Protein AF-A0A7X7Q618-F1 (afdb_monomer)

Nearest PDB structures (foldseek):
  3wak-assembly1_A  TM=6.729E-01  e=9.504E-18  Archaeoglobus fulgidus DSM 4304
  7e9s-assembly1_A  TM=6.640E-01  e=2.113E-17  Archaeoglobus fulgidus DSM 4304
  3vu0-assembly1_A  TM=7.832E-01  e=3.951E-07  Archaeoglobus fulgidus DSM 4304
  3vu0-assembly3_C  TM=7.910E-01  e=7.897E-07  Archaeoglobus fulgidus DSM 4304
  3vu0-assembly2_B  TM=7.809E-01  e=7.897E-07  Archaeoglobus fulgidus DSM 4304

Structure (mmCIF, N/CA/C/O backbone):
data_AF-A0A7X7Q618-F1
#
_entry.id   AF-A0A7X7Q618-F1
#
loop_
_atom_site.group_PDB
_atom_site.id
_atom_site.type_symbol
_atom_site.label_atom_id
_atom_site.label_alt_id
_atom_site.label_comp_id
_atom_site.label_asym_id
_atom_site.label_entity_id
_atom_site.label_seq_id
_atom_site.pdbx_PDB_ins_code
_atom_site.Cartn_x
_atom_site.Cartn_y
_atom_site.Cartn_z
_atom_site.occ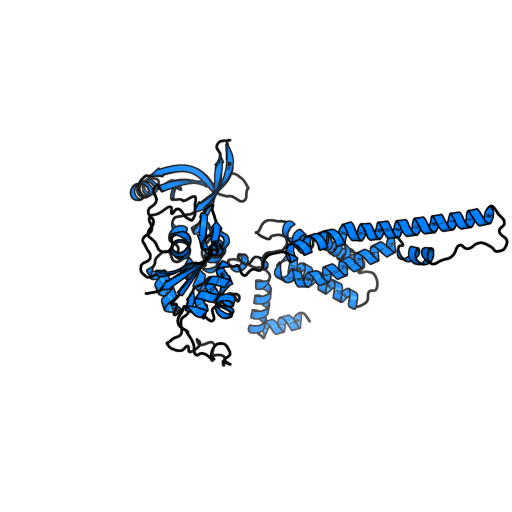upancy
_atom_site.B_iso_or_equiv
_atom_site.auth_seq_id
_atom_site.auth_comp_id
_atom_site.auth_asym_id
_atom_site.auth_atom_id
_atom_site.pdbx_PDB_model_num
ATOM 1 N N . MET A 1 1 ? -13.002 5.922 -40.544 1.00 65.19 1 MET A N 1
ATOM 2 C CA . MET A 1 1 ? -12.418 5.474 -39.259 1.00 65.19 1 MET A CA 1
ATOM 3 C C . MET A 1 1 ? -13.086 6.176 -38.079 1.00 65.19 1 MET A C 1
ATOM 5 O O . MET A 1 1 ? -13.918 5.538 -37.456 1.00 65.19 1 MET A O 1
ATOM 9 N N . ALA A 1 2 ? -12.849 7.472 -37.827 1.00 75.50 2 ALA A N 1
ATOM 10 C CA . ALA A 1 2 ? -13.451 8.182 -36.681 1.00 75.50 2 ALA A CA 1
ATOM 11 C C . ALA A 1 2 ? -14.993 8.156 -36.662 1.00 75.50 2 ALA A C 1
ATOM 13 O O . ALA A 1 2 ? -15.585 7.833 -35.640 1.00 75.50 2 ALA A O 1
ATOM 14 N N . LEU A 1 3 ? -15.639 8.408 -37.807 1.00 81.38 3 LEU A N 1
ATOM 15 C CA . LEU A 1 3 ? -17.101 8.371 -37.912 1.00 81.38 3 LEU A CA 1
ATOM 16 C C . LEU A 1 3 ? -17.669 6.977 -37.597 1.00 81.38 3 LEU A C 1
ATOM 18 O O . LEU A 1 3 ? -18.601 6.868 -36.820 1.00 81.38 3 LEU A O 1
ATOM 22 N N . ALA A 1 4 ? -17.050 5.913 -38.119 1.00 81.88 4 ALA A N 1
ATOM 23 C CA . ALA A 1 4 ? -17.465 4.533 -37.856 1.00 81.88 4 ALA A CA 1
ATOM 24 C C . ALA A 1 4 ? -17.305 4.142 -36.377 1.00 81.88 4 ALA A C 1
ATOM 26 O O . ALA A 1 4 ? -18.183 3.491 -35.821 1.00 81.88 4 ALA A O 1
ATOM 27 N N . PHE A 1 5 ? -16.224 4.584 -35.726 1.00 81.12 5 PHE A N 1
ATOM 28 C CA . PHE A 1 5 ? -16.019 4.365 -34.294 1.00 81.12 5 PHE A CA 1
ATOM 29 C C . PHE A 1 5 ? -17.083 5.087 -33.456 1.00 81.12 5 PHE A C 1
ATOM 31 O O . PHE A 1 5 ? -17.711 4.471 -32.602 1.00 81.12 5 PHE A O 1
ATOM 38 N N . ILE A 1 6 ? -17.363 6.359 -33.759 1.00 82.75 6 ILE A N 1
ATOM 39 C CA . ILE A 1 6 ? -18.423 7.131 -33.092 1.00 82.75 6 ILE A CA 1
ATOM 40 C C . ILE A 1 6 ? -19.790 6.466 -33.301 1.00 82.75 6 ILE A C 1
ATOM 42 O O . ILE A 1 6 ? -20.554 6.320 -32.351 1.00 82.75 6 ILE A O 1
ATOM 46 N N . THR A 1 7 ? -20.087 6.002 -34.517 1.00 84.69 7 THR A N 1
ATOM 47 C CA . THR A 1 7 ? -21.325 5.273 -34.812 1.00 84.69 7 THR A CA 1
ATOM 48 C C . THR A 1 7 ? -21.429 3.970 -34.010 1.00 84.69 7 THR A C 1
ATOM 50 O O . THR A 1 7 ? -22.495 3.691 -33.472 1.00 84.69 7 THR A O 1
ATOM 53 N N . MET A 1 8 ? -20.341 3.206 -33.845 1.00 83.00 8 MET A N 1
ATOM 54 C CA . MET A 1 8 ? -20.346 2.004 -32.994 1.00 83.00 8 MET A CA 1
ATOM 55 C C . MET A 1 8 ? -20.603 2.327 -31.517 1.00 83.00 8 MET A C 1
ATOM 57 O O . MET A 1 8 ? -21.368 1.612 -30.873 1.00 83.00 8 MET A O 1
ATOM 61 N N . LEU A 1 9 ? -20.024 3.412 -30.990 1.00 84.25 9 LEU A N 1
ATOM 62 C CA . LEU A 1 9 ? -20.279 3.850 -29.612 1.00 84.25 9 LEU A CA 1
ATOM 63 C C . LEU A 1 9 ? -21.739 4.280 -29.404 1.00 84.25 9 LEU A C 1
ATOM 65 O O . LEU A 1 9 ? -22.309 4.022 -28.352 1.00 84.25 9 LEU A O 1
ATOM 69 N N . LEU A 1 10 ? -22.364 4.908 -30.401 1.00 85.31 10 LEU A N 1
ATOM 70 C CA . LEU A 1 10 ? -23.763 5.337 -30.307 1.00 85.31 10 LEU A CA 1
ATOM 71 C C . LEU A 1 10 ? -24.755 4.167 -30.392 1.00 85.31 10 LEU A C 1
ATOM 73 O O . LEU A 1 10 ? -25.796 4.207 -29.744 1.00 85.31 10 LEU A O 1
ATOM 77 N N . ILE A 1 11 ? -24.442 3.134 -31.181 1.00 91.69 11 ILE A N 1
ATOM 78 C CA . ILE A 1 11 ? -25.319 1.967 -31.381 1.00 91.69 11 ILE A CA 1
ATOM 79 C C . ILE A 1 11 ? -25.209 0.968 -30.220 1.00 91.69 11 ILE A C 1
ATOM 81 O O . ILE A 1 11 ? -26.175 0.267 -29.924 1.00 91.69 11 ILE A O 1
ATOM 85 N N . SER A 1 12 ? -24.056 0.896 -29.548 1.00 88.75 12 SER A N 1
ATOM 86 C CA . SER A 1 12 ? -23.815 -0.036 -28.444 1.00 88.75 12 SER A CA 1
ATOM 87 C C . SER A 1 12 ? -23.546 0.713 -27.131 1.00 88.75 12 SER A C 1
ATOM 89 O O . SER A 1 12 ? -22.404 1.088 -26.850 1.00 88.75 12 SER A O 1
ATOM 91 N N . PRO A 1 13 ? -24.573 0.885 -26.274 1.00 86.44 13 PRO A N 1
ATOM 92 C CA . PRO A 1 13 ? -24.406 1.465 -24.943 1.00 86.44 13 PRO A CA 1
ATOM 93 C C . PRO A 1 13 ? -23.409 0.694 -24.071 1.00 86.44 13 PRO A C 1
ATOM 95 O O . PRO A 1 13 ? -22.702 1.303 -23.272 1.00 86.44 13 PRO A O 1
ATOM 98 N N . SER A 1 14 ? -23.311 -0.631 -24.242 1.00 86.69 14 SER A N 1
ATOM 99 C CA . SER A 1 14 ? -22.330 -1.465 -23.540 1.00 86.69 14 SER A CA 1
ATOM 100 C C . SER A 1 14 ? -20.899 -1.152 -23.974 1.00 86.69 14 SER A C 1
ATOM 102 O O . SER A 1 14 ? -20.033 -0.983 -23.118 1.00 86.69 14 SER A O 1
ATOM 104 N N . LEU A 1 15 ? -20.646 -0.994 -25.278 1.00 85.19 15 LEU A N 1
ATOM 105 C CA . LEU A 1 15 ? -19.335 -0.589 -25.789 1.00 85.19 15 LEU A CA 1
ATOM 106 C C . LEU A 1 15 ? -18.981 0.839 -25.361 1.00 85.19 15 LEU A C 1
ATOM 108 O O . LEU A 1 15 ? -17.851 1.092 -24.952 1.00 85.19 15 LEU A O 1
ATOM 112 N N . ALA A 1 16 ? -19.938 1.770 -25.407 1.00 84.62 16 ALA A N 1
ATOM 113 C CA . ALA A 1 16 ? -19.731 3.125 -24.903 1.00 84.62 16 ALA A CA 1
ATOM 114 C C . ALA A 1 16 ? -19.426 3.144 -23.401 1.00 84.62 16 ALA A C 1
ATOM 116 O O . ALA A 1 16 ? -18.522 3.860 -22.974 1.00 84.62 16 ALA A O 1
ATOM 117 N N . GLY A 1 17 ? -20.143 2.337 -22.614 1.00 85.31 17 GLY A N 1
ATOM 118 C CA . GLY A 1 17 ? -19.884 2.146 -21.189 1.00 85.31 17 GLY A CA 1
ATOM 119 C C . GLY A 1 17 ? -18.492 1.576 -20.930 1.00 85.31 17 GLY A C 1
ATOM 120 O O . GLY A 1 17 ? -17.769 2.106 -20.094 1.00 85.31 17 GLY A O 1
ATOM 121 N N . TYR A 1 18 ? -18.077 0.568 -21.701 1.00 86.31 18 TYR A N 1
ATOM 122 C CA . TYR A 1 18 ? -16.739 -0.017 -21.617 1.00 86.31 18 TYR A CA 1
ATOM 123 C C . TYR A 1 18 ? -15.638 0.998 -21.948 1.00 86.31 18 TYR A C 1
ATOM 125 O O . TYR A 1 18 ? -14.683 1.143 -21.190 1.00 86.31 18 TYR A O 1
ATOM 133 N N . VAL A 1 19 ? -15.778 1.744 -23.049 1.00 84.19 19 VAL A N 1
ATOM 134 C CA . VAL A 1 19 ? -14.791 2.756 -23.461 1.00 84.19 19 VAL A CA 1
ATOM 135 C C . VAL A 1 19 ? -14.718 3.901 -22.456 1.00 84.19 19 VAL A C 1
ATOM 137 O O . VAL A 1 19 ? -13.620 4.328 -22.110 1.00 84.19 19 VAL A O 1
ATOM 140 N N . ARG A 1 20 ? -15.861 4.377 -21.946 1.00 84.19 20 ARG A N 1
ATOM 141 C CA . ARG A 1 20 ? -15.882 5.378 -20.873 1.00 84.19 20 ARG A CA 1
ATOM 142 C C . ARG A 1 20 ? -15.193 4.843 -19.621 1.00 84.19 20 ARG A C 1
ATOM 144 O O . ARG A 1 20 ? -14.300 5.504 -19.116 1.00 84.19 20 ARG A O 1
ATOM 151 N N . GLY A 1 21 ? -15.531 3.627 -19.193 1.00 81.50 21 GLY A N 1
ATOM 152 C CA . GLY A 1 21 ? -14.893 2.976 -18.052 1.00 81.50 21 GLY A CA 1
ATOM 153 C C . GLY A 1 21 ? -13.380 2.844 -18.222 1.00 81.50 21 GLY A C 1
ATOM 154 O O . GLY A 1 21 ? -12.642 3.116 -17.285 1.00 81.50 21 GLY A O 1
ATOM 155 N N . ALA A 1 22 ? -12.900 2.515 -19.424 1.00 80.81 22 ALA A N 1
ATOM 156 C CA . ALA A 1 22 ? -11.470 2.455 -19.721 1.00 80.81 22 ALA A CA 1
ATOM 157 C C . ALA A 1 22 ? -10.782 3.830 -19.641 1.00 80.81 22 ALA A C 1
ATOM 159 O O . ALA A 1 22 ? -9.629 3.902 -19.228 1.00 80.81 22 ALA A O 1
ATOM 160 N N . LEU A 1 23 ? -11.467 4.916 -20.015 1.00 79.88 23 LEU A N 1
ATOM 161 C CA . LEU A 1 23 ? -10.944 6.282 -19.896 1.00 79.88 23 LEU A CA 1
ATOM 162 C C . LEU A 1 23 ? -10.960 6.779 -18.447 1.00 79.88 23 LEU A C 1
ATOM 164 O O . LEU A 1 23 ? -9.951 7.303 -17.981 1.00 79.88 23 LEU A O 1
ATOM 168 N N . ASP A 1 24 ? -12.060 6.564 -17.726 1.00 79.00 24 ASP A N 1
ATOM 169 C CA . ASP A 1 24 ? -12.195 6.915 -16.307 1.00 79.00 24 ASP A CA 1
ATOM 170 C C . ASP A 1 24 ? -11.157 6.157 -15.472 1.00 79.00 24 ASP A C 1
ATOM 172 O O . ASP A 1 24 ? -10.491 6.718 -14.606 1.00 79.00 24 ASP A O 1
ATOM 176 N N . PHE A 1 25 ? -10.924 4.889 -15.813 1.00 77.75 25 PHE A N 1
ATOM 177 C CA . PHE A 1 25 ? -9.898 4.057 -15.202 1.00 77.75 25 PHE A CA 1
ATOM 178 C C . PHE A 1 25 ? -8.488 4.613 -15.353 1.00 77.75 25 PHE A C 1
ATOM 180 O O . PHE A 1 25 ? -7.656 4.259 -14.526 1.00 77.75 25 PHE A O 1
ATOM 187 N N . MET A 1 26 ? -8.199 5.450 -16.360 1.00 77.06 26 MET A N 1
ATOM 188 C CA . MET A 1 26 ? -6.878 6.063 -16.562 1.00 77.06 26 MET A CA 1
ATOM 189 C C . MET A 1 26 ? -6.627 7.255 -15.629 1.00 77.06 26 MET A C 1
ATOM 191 O O . MET A 1 26 ? -5.466 7.598 -15.403 1.00 77.06 26 MET A O 1
ATOM 195 N N . VAL A 1 27 ? -7.673 7.842 -15.036 1.00 77.19 27 VAL A N 1
ATOM 196 C CA . VAL A 1 27 ? -7.580 8.966 -14.092 1.00 77.19 27 VAL A CA 1
ATOM 197 C C . VAL A 1 27 ? -8.159 8.531 -12.738 1.00 77.19 27 VAL A C 1
ATOM 199 O O . VAL A 1 27 ? -9.354 8.695 -12.488 1.00 77.19 27 VAL A O 1
ATOM 202 N N . PRO A 1 28 ? -7.336 7.946 -11.850 1.00 71.25 28 PRO A N 1
ATOM 203 C CA . PRO A 1 28 ? -7.826 7.420 -10.586 1.00 71.25 28 PRO A CA 1
ATOM 204 C C . PRO A 1 28 ? -8.281 8.539 -9.649 1.00 71.25 28 PRO A C 1
ATOM 206 O O . PRO A 1 28 ? -7.715 9.632 -9.629 1.00 71.25 28 PRO A O 1
ATOM 209 N N . SER A 1 29 ? -9.290 8.241 -8.834 1.00 74.00 29 SER A N 1
ATOM 210 C CA . SER A 1 29 ? -9.827 9.150 -7.821 1.00 74.00 29 SER A CA 1
ATOM 211 C C . SER A 1 29 ? -10.302 8.383 -6.581 1.00 74.00 29 SER A C 1
ATOM 213 O O . SER A 1 29 ? -10.500 7.166 -6.623 1.00 74.00 29 SER A O 1
ATOM 215 N N . GLY A 1 30 ? -10.459 9.095 -5.461 1.00 75.81 30 GLY A N 1
ATOM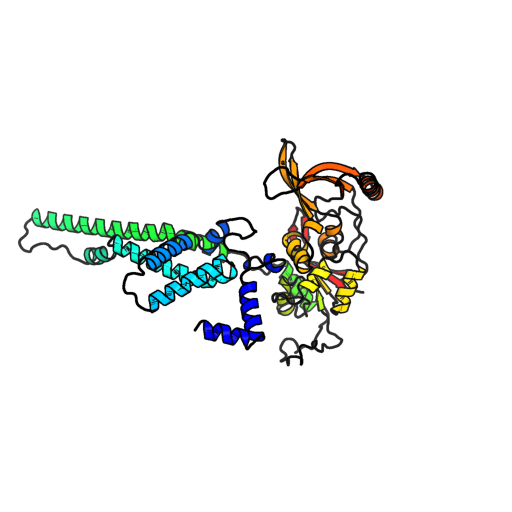 216 C CA . GLY A 1 30 ? -10.990 8.539 -4.213 1.00 75.81 30 GLY A CA 1
ATOM 217 C C . GLY A 1 30 ? -10.166 7.369 -3.667 1.00 75.81 30 GLY A C 1
ATOM 218 O O . GLY A 1 30 ? -8.937 7.412 -3.669 1.00 75.81 30 GLY A O 1
ATOM 219 N N . ALA A 1 31 ? -10.850 6.308 -3.227 1.00 70.81 31 ALA A N 1
ATOM 220 C CA . ALA A 1 31 ? -10.239 5.127 -2.611 1.00 70.81 31 ALA A CA 1
ATOM 221 C C . ALA A 1 31 ? -9.206 4.424 -3.508 1.00 70.81 31 ALA A C 1
ATOM 223 O O . ALA A 1 31 ? -8.265 3.822 -2.996 1.00 70.81 31 ALA A O 1
ATOM 224 N N . HIS A 1 32 ? -9.309 4.545 -4.835 1.00 72.88 32 HIS A N 1
ATOM 225 C CA . HIS A 1 32 ? -8.326 3.974 -5.761 1.00 72.88 32 HIS A CA 1
ATOM 226 C C . HIS A 1 32 ? -6.937 4.613 -5.626 1.00 72.88 32 HIS A C 1
ATOM 228 O O . HIS A 1 32 ? -5.942 3.982 -5.965 1.00 72.88 32 HIS A O 1
ATOM 234 N N . LEU A 1 33 ? -6.841 5.827 -5.073 1.00 74.94 33 LEU A N 1
ATOM 235 C CA . LEU A 1 33 ? -5.564 6.457 -4.732 1.00 74.94 33 LEU A CA 1
ATOM 236 C C . LEU A 1 33 ? -4.932 5.872 -3.458 1.00 74.94 33 LEU A C 1
ATOM 238 O O . LEU A 1 33 ? -3.809 6.230 -3.133 1.00 74.94 33 LEU A O 1
ATOM 242 N N . SER A 1 34 ? -5.585 4.959 -2.738 1.00 74.50 34 SER A N 1
ATOM 243 C CA . SER A 1 34 ? -4.882 4.140 -1.736 1.00 74.50 34 SER A CA 1
ATOM 244 C C . SER A 1 34 ? -4.008 3.061 -2.388 1.00 74.50 34 SER A C 1
ATOM 246 O O . SER A 1 34 ? -3.075 2.554 -1.770 1.00 74.50 34 SER A O 1
ATOM 248 N N . ILE A 1 35 ? -4.258 2.745 -3.665 1.00 81.50 35 ILE A N 1
ATOM 249 C CA . ILE A 1 35 ? -3.475 1.783 -4.434 1.00 81.50 35 ILE A CA 1
ATOM 250 C C . ILE A 1 35 ? -2.293 2.518 -5.044 1.00 81.50 35 ILE A C 1
ATOM 252 O O . ILE A 1 35 ? -2.428 3.257 -6.023 1.00 81.50 35 ILE A O 1
ATOM 256 N N . MET A 1 36 ? -1.109 2.270 -4.492 1.00 83.94 36 MET A N 1
ATOM 257 C CA . MET A 1 36 ? 0.123 2.914 -4.937 1.00 83.94 36 MET A CA 1
ATOM 258 C C . MET A 1 36 ? 0.307 2.822 -6.463 1.00 83.94 36 MET A C 1
ATOM 260 O O . MET A 1 36 ? 0.559 3.823 -7.133 1.00 83.94 36 MET A O 1
ATOM 264 N N . GLU A 1 37 ? 0.116 1.652 -7.063 1.00 83.50 37 GLU A N 1
ATOM 265 C CA . GLU A 1 37 ? 0.367 1.452 -8.495 1.00 83.50 37 GLU A CA 1
ATOM 266 C C . GLU A 1 37 ? -0.517 2.300 -9.428 1.00 83.50 37 GLU A C 1
ATOM 268 O O . GLU A 1 37 ? -0.164 2.508 -10.592 1.00 83.50 37 GLU A O 1
ATOM 273 N N . MET A 1 38 ? -1.648 2.814 -8.935 1.00 87.75 38 MET A N 1
ATOM 274 C CA . MET A 1 38 ? -2.540 3.677 -9.709 1.00 87.75 38 MET A CA 1
ATOM 275 C C . MET A 1 38 ? -2.093 5.139 -9.717 1.00 87.75 38 MET A C 1
ATOM 277 O O . MET A 1 38 ? -2.570 5.906 -10.546 1.00 87.75 38 MET A O 1
ATOM 281 N N . HIS A 1 39 ? -1.171 5.556 -8.848 1.00 88.62 39 HIS A N 1
ATOM 282 C CA . HIS A 1 39 ? -0.724 6.948 -8.848 1.00 88.62 39 HIS A CA 1
ATOM 283 C C . HIS A 1 39 ? 0.001 7.339 -10.144 1.00 88.62 39 HIS A C 1
ATOM 285 O O . HIS A 1 39 ? 0.680 6.491 -10.734 1.00 88.62 39 HIS A O 1
ATOM 291 N N . PRO A 1 40 ? -0.056 8.620 -10.549 1.00 90.38 40 PRO A N 1
ATOM 292 C CA . PRO A 1 40 ? 0.773 9.143 -11.629 1.00 90.38 40 PRO A CA 1
ATOM 293 C C . PRO A 1 40 ? 2.266 9.040 -11.312 1.00 90.38 40 PRO A C 1
ATOM 295 O O . PRO A 1 40 ? 2.688 9.275 -10.178 1.00 90.38 40 PRO A O 1
ATOM 298 N N . LEU A 1 41 ? 3.093 8.763 -12.328 1.00 92.00 41 LEU A N 1
ATOM 299 C CA . LEU A 1 41 ? 4.543 8.584 -12.151 1.00 92.00 41 LEU A CA 1
ATOM 300 C C . LEU A 1 41 ? 5.221 9.814 -11.529 1.00 92.00 41 LEU A C 1
ATOM 302 O O . LEU A 1 41 ? 6.129 9.672 -10.714 1.00 92.00 41 LEU A O 1
ATOM 306 N N . LEU A 1 42 ? 4.786 11.007 -11.942 1.00 92.94 42 LEU A N 1
ATOM 307 C CA . LEU A 1 42 ? 5.359 12.286 -11.516 1.00 92.94 42 LEU A CA 1
ATOM 308 C C . LEU A 1 42 ? 4.605 12.925 -10.345 1.00 92.94 42 LEU A C 1
ATOM 310 O O . LEU A 1 42 ? 5.047 13.958 -9.860 1.00 92.94 42 LEU A O 1
ATOM 314 N N . PHE A 1 43 ? 3.488 12.331 -9.909 1.00 90.25 43 PHE A N 1
ATOM 315 C CA . PHE A 1 43 ? 2.662 12.829 -8.803 1.00 90.25 43 PHE A CA 1
ATOM 316 C C . PHE A 1 43 ? 2.230 11.685 -7.861 1.00 90.25 43 PHE A C 1
ATOM 318 O O . PHE A 1 43 ? 1.033 11.491 -7.643 1.00 90.25 43 PHE A O 1
ATOM 325 N N . PRO A 1 44 ? 3.174 10.905 -7.292 1.00 81.50 44 PRO A N 1
ATOM 326 C CA . PRO A 1 44 ? 2.891 9.690 -6.514 1.00 81.50 44 PRO A CA 1
ATOM 327 C C . PRO A 1 44 ? 2.153 9.926 -5.181 1.00 81.50 44 PRO A C 1
ATOM 329 O O . PRO A 1 44 ? 1.867 8.973 -4.472 1.00 81.50 44 PRO A O 1
ATOM 332 N N . GLY A 1 45 ? 1.860 11.176 -4.824 1.00 76.38 45 GLY A N 1
ATOM 333 C CA . GLY A 1 45 ? 1.051 11.552 -3.659 1.00 76.38 45 GLY A CA 1
ATOM 334 C C . GLY A 1 45 ? 0.305 12.872 -3.864 1.00 76.38 45 GLY A C 1
ATOM 335 O O . GLY A 1 45 ? 0.006 13.560 -2.900 1.00 76.38 45 GLY A O 1
ATOM 336 N N . GLY A 1 46 ? 0.073 13.269 -5.122 1.00 80.81 46 GLY A N 1
ATOM 337 C CA . GLY A 1 46 ? -0.501 14.572 -5.486 1.00 80.81 46 GLY A CA 1
ATOM 338 C C . GLY A 1 46 ? 0.534 15.676 -5.734 1.00 80.81 46 GLY A C 1
ATOM 339 O O . GLY A 1 46 ? 0.284 16.558 -6.551 1.00 80.81 46 GLY A O 1
ATOM 340 N N . ASP A 1 47 ? 1.722 15.575 -5.134 1.00 84.38 47 ASP A N 1
ATOM 341 C CA . ASP A 1 47 ? 2.820 16.525 -5.338 1.00 84.38 47 ASP A CA 1
ATOM 342 C C . ASP A 1 47 ? 3.810 16.070 -6.411 1.00 84.38 47 ASP A C 1
ATOM 344 O O . ASP A 1 47 ? 4.110 14.880 -6.547 1.00 84.38 47 ASP A O 1
ATOM 348 N N . PHE A 1 48 ? 4.358 17.038 -7.153 1.00 90.69 48 PHE A N 1
ATOM 349 C CA . PHE A 1 48 ? 5.355 16.764 -8.184 1.00 90.69 48 PHE A CA 1
ATOM 350 C C . PHE A 1 48 ? 6.625 16.154 -7.578 1.00 90.69 48 PHE A C 1
ATOM 352 O O . PHE A 1 48 ? 7.270 16.754 -6.718 1.00 90.69 48 PHE A O 1
ATOM 359 N N . SER A 1 49 ? 7.028 14.987 -8.077 1.00 92.88 49 SER A N 1
ATOM 360 C CA . SER A 1 49 ? 8.248 14.307 -7.656 1.00 92.88 49 SER A CA 1
ATOM 361 C C . SER A 1 49 ? 8.861 13.490 -8.790 1.00 92.88 49 SER A C 1
ATOM 363 O O . SER A 1 49 ? 8.182 12.738 -9.485 1.00 92.88 49 SER A O 1
ATOM 365 N N . LEU A 1 50 ? 10.182 13.597 -8.942 1.00 93.44 50 LEU A N 1
ATOM 366 C CA . LEU A 1 50 ? 10.969 12.757 -9.852 1.00 93.44 50 LEU A CA 1
ATOM 367 C C . LEU A 1 50 ? 11.469 11.472 -9.185 1.00 93.44 50 LEU A C 1
ATOM 369 O O . LEU A 1 50 ? 12.062 10.634 -9.860 1.00 93.44 50 LEU A O 1
ATOM 373 N N . TRP A 1 51 ? 11.242 11.314 -7.878 1.00 92.50 51 TRP A N 1
ATOM 374 C CA . TRP A 1 51 ? 11.794 10.208 -7.102 1.00 92.50 51 TRP A CA 1
ATOM 375 C C . TRP A 1 51 ? 11.364 8.854 -7.663 1.00 92.50 51 TRP A C 1
ATOM 377 O O . TRP A 1 51 ? 12.210 8.028 -7.982 1.00 92.50 51 TRP A O 1
ATOM 387 N N . VAL A 1 52 ? 10.062 8.660 -7.882 1.00 92.31 52 VAL A N 1
ATOM 388 C CA . VAL A 1 52 ? 9.540 7.374 -8.366 1.00 92.31 52 VAL A CA 1
ATOM 389 C C . VAL A 1 52 ? 9.956 7.089 -9.813 1.00 92.31 52 VAL A C 1
ATOM 391 O O . VAL A 1 52 ? 10.245 5.954 -10.184 1.00 92.31 52 VAL A O 1
ATOM 394 N N . ALA A 1 53 ? 10.049 8.125 -10.647 1.00 94.06 53 ALA A N 1
ATOM 395 C CA . ALA A 1 53 ? 10.587 7.987 -11.996 1.00 94.06 53 ALA A CA 1
ATOM 396 C C . ALA A 1 53 ? 12.059 7.537 -11.977 1.00 94.06 53 ALA A C 1
ATOM 398 O O . ALA A 1 53 ? 12.460 6.671 -12.757 1.00 94.06 53 ALA A O 1
ATOM 399 N N . TRP A 1 54 ? 12.851 8.094 -11.058 1.00 93.88 54 TRP A N 1
ATOM 400 C CA . TRP A 1 54 ? 14.250 7.733 -10.866 1.00 93.88 54 TRP A CA 1
ATOM 401 C C . TRP A 1 54 ? 14.425 6.321 -10.300 1.00 93.88 54 TRP A C 1
ATOM 403 O O . TRP A 1 54 ? 15.277 5.577 -10.784 1.00 93.88 54 TRP A O 1
ATOM 413 N N . THR A 1 55 ? 13.613 5.909 -9.326 1.00 91.50 55 THR A N 1
ATOM 414 C CA . THR A 1 55 ? 13.674 4.540 -8.796 1.00 91.50 55 THR A CA 1
ATOM 415 C C . THR A 1 55 ? 13.290 3.516 -9.857 1.00 91.50 55 THR A C 1
ATOM 417 O O . THR A 1 55 ? 13.939 2.488 -9.970 1.00 91.50 55 THR A O 1
ATOM 420 N N . ASN A 1 56 ? 12.291 3.801 -10.694 1.00 91.75 56 ASN A N 1
ATOM 421 C CA . ASN A 1 56 ? 11.817 2.817 -11.668 1.00 91.75 56 ASN A CA 1
ATOM 422 C C . ASN A 1 56 ? 12.730 2.692 -12.898 1.00 91.75 56 ASN A C 1
ATOM 424 O O . ASN A 1 56 ? 12.816 1.618 -13.486 1.00 91.75 56 ASN A O 1
ATOM 428 N N . TYR A 1 57 ? 13.390 3.778 -13.312 1.00 94.19 57 TYR A N 1
ATOM 429 C CA . TYR A 1 57 ? 14.103 3.822 -14.597 1.00 94.19 57 TYR A CA 1
ATOM 430 C C . TYR A 1 57 ? 15.495 4.458 -14.542 1.00 94.19 57 TYR A C 1
ATOM 432 O O . TYR A 1 57 ? 16.225 4.418 -15.533 1.00 94.19 57 TYR A O 1
ATOM 440 N N . SER A 1 58 ? 15.867 5.083 -13.426 1.00 95.25 58 SER A N 1
ATOM 441 C CA . SER A 1 58 ? 17.155 5.758 -13.231 1.00 95.25 58 SER A CA 1
ATOM 442 C C . SER A 1 58 ? 17.507 6.679 -14.412 1.00 95.25 58 SER A C 1
ATOM 444 O O . SER A 1 58 ? 16.687 7.480 -14.868 1.00 95.25 58 SER A O 1
ATOM 446 N N . THR A 1 59 ? 18.720 6.569 -14.950 1.00 96.06 59 THR A N 1
ATOM 447 C CA . THR A 1 59 ? 19.176 7.351 -16.104 1.00 96.06 59 THR A CA 1
ATOM 448 C C . THR A 1 59 ? 18.584 6.878 -17.435 1.00 96.06 59 THR A C 1
ATOM 450 O O . THR A 1 59 ? 18.578 7.649 -18.401 1.00 96.06 59 THR A O 1
ATOM 453 N N . ALA A 1 60 ? 18.045 5.655 -17.505 1.00 97.06 60 ALA A N 1
ATOM 454 C CA . ALA A 1 60 ? 17.463 5.112 -18.728 1.00 97.06 60 ALA A CA 1
ATOM 455 C C . ALA A 1 60 ? 16.221 5.894 -19.171 1.00 97.06 60 ALA A C 1
ATOM 457 O O . ALA A 1 60 ? 16.019 6.065 -20.370 1.00 97.06 60 ALA A O 1
ATOM 458 N N . LEU A 1 61 ? 15.435 6.457 -18.243 1.00 96.75 61 LEU A N 1
ATOM 459 C CA . LEU A 1 61 ? 14.291 7.300 -18.610 1.00 96.75 61 LEU A CA 1
ATOM 460 C C . LEU A 1 61 ? 14.720 8.541 -19.394 1.00 96.75 61 LEU A C 1
ATOM 462 O O . LEU A 1 61 ? 14.153 8.846 -20.442 1.00 96.75 61 LEU A O 1
ATOM 466 N N . ALA A 1 62 ? 15.744 9.248 -18.912 1.00 96.50 62 ALA A N 1
ATOM 467 C CA . ALA A 1 62 ? 16.253 10.436 -19.589 1.00 96.50 62 ALA A CA 1
ATOM 468 C C . ALA A 1 62 ? 16.801 10.086 -20.983 1.00 96.50 62 ALA A C 1
ATOM 470 O O . ALA A 1 62 ? 16.495 10.768 -21.964 1.00 96.50 62 ALA A O 1
ATOM 471 N N . ALA A 1 63 ? 17.558 8.990 -21.090 1.00 97.81 63 ALA A N 1
ATOM 472 C CA . ALA A 1 63 ? 18.065 8.486 -22.362 1.00 97.81 63 ALA A CA 1
ATOM 473 C C . ALA A 1 63 ? 16.939 8.093 -23.329 1.00 97.81 63 ALA A C 1
ATOM 475 O O . ALA A 1 63 ? 16.977 8.471 -24.502 1.00 97.81 63 ALA A O 1
ATOM 476 N N . ALA A 1 64 ? 15.905 7.413 -22.837 1.00 98.06 64 ALA A N 1
ATOM 477 C CA . ALA A 1 64 ? 14.746 7.033 -23.627 1.00 98.06 64 ALA A CA 1
ATOM 478 C C . ALA A 1 64 ? 13.970 8.254 -24.139 1.00 98.06 64 ALA A C 1
ATOM 480 O O . ALA A 1 64 ? 13.615 8.306 -25.315 1.00 98.06 64 ALA A O 1
ATOM 481 N N . ILE A 1 65 ? 13.779 9.284 -23.308 1.00 97.44 65 ILE A N 1
ATOM 482 C CA . ILE A 1 65 ? 13.141 10.540 -23.728 1.00 97.44 65 ILE A CA 1
ATOM 483 C C . ILE A 1 65 ? 13.973 11.233 -24.815 1.00 97.44 65 ILE A C 1
ATOM 485 O O . ILE A 1 65 ? 13.422 11.666 -25.828 1.00 97.44 65 ILE A O 1
ATOM 489 N N . ILE A 1 66 ? 15.300 11.310 -24.658 1.00 97.56 66 ILE A N 1
ATOM 490 C CA . ILE A 1 66 ? 16.191 11.897 -25.674 1.00 97.56 66 ILE A CA 1
ATOM 491 C C . ILE A 1 66 ? 16.089 11.122 -26.995 1.00 97.56 66 ILE A C 1
ATOM 493 O O . ILE A 1 66 ? 15.910 11.731 -28.053 1.00 97.56 66 ILE A O 1
ATOM 497 N N . ALA A 1 67 ? 16.164 9.792 -26.940 1.00 97.25 67 ALA A N 1
ATOM 498 C CA . ALA A 1 67 ? 15.987 8.914 -28.093 1.00 97.25 67 ALA A CA 1
ATOM 499 C C . ALA A 1 67 ? 14.644 9.150 -28.787 1.00 97.25 67 ALA A C 1
ATOM 501 O O . ALA A 1 67 ? 14.598 9.340 -30.004 1.00 97.25 67 ALA A O 1
ATOM 502 N N . LEU A 1 68 ? 13.560 9.211 -28.012 1.00 96.25 68 LEU A N 1
ATOM 503 C CA . LEU A 1 68 ? 12.215 9.422 -28.524 1.00 96.25 68 LEU A CA 1
ATOM 504 C C . LEU A 1 68 ? 12.077 10.799 -29.184 1.00 96.25 68 LEU A C 1
ATOM 506 O O . LEU A 1 68 ? 11.507 10.902 -30.266 1.00 96.25 68 LEU A O 1
ATOM 510 N N . VAL A 1 69 ? 12.669 11.853 -28.613 1.00 95.88 69 VAL A N 1
ATOM 511 C CA . VAL A 1 69 ? 12.705 13.193 -29.225 1.00 95.88 69 VAL A CA 1
ATOM 512 C C . VAL A 1 69 ? 13.504 13.194 -30.533 1.00 95.88 69 VAL A C 1
ATOM 514 O O . VAL A 1 69 ? 13.070 13.808 -31.512 1.00 95.88 69 VAL A O 1
ATOM 517 N N . ILE A 1 70 ? 14.653 12.510 -30.587 1.00 94.19 70 ILE A N 1
ATOM 518 C CA . ILE A 1 70 ? 15.446 12.352 -31.820 1.00 94.19 70 ILE A CA 1
ATOM 519 C C . ILE A 1 70 ? 14.615 11.640 -32.887 1.00 94.19 70 ILE A C 1
ATOM 521 O O . ILE A 1 70 ? 14.570 12.083 -34.042 1.00 94.19 70 ILE A O 1
ATOM 525 N N . LEU A 1 71 ? 13.927 10.564 -32.499 1.00 93.06 71 LEU A N 1
ATOM 526 C CA . LEU A 1 71 ? 13.018 9.853 -33.377 1.00 93.06 71 LEU A CA 1
ATOM 527 C C . LEU A 1 71 ? 11.911 10.803 -33.848 1.00 93.06 71 LEU A C 1
ATOM 529 O O . LEU A 1 71 ? 11.838 11.078 -35.037 1.00 93.06 71 LEU A O 1
ATOM 533 N N . LEU A 1 72 ? 11.137 11.442 -32.983 1.00 91.12 72 LEU A N 1
ATOM 534 C CA . LEU A 1 72 ? 10.055 12.347 -33.394 1.00 91.12 72 LEU A CA 1
ATOM 535 C C . LEU A 1 72 ? 10.516 13.501 -34.308 1.00 91.12 72 LEU A C 1
ATOM 537 O O . LEU A 1 72 ? 9.836 13.826 -35.282 1.00 91.12 72 LEU A O 1
ATOM 541 N N . LYS A 1 73 ? 11.697 14.092 -34.074 1.00 89.00 73 LYS A N 1
ATOM 542 C CA . LYS A 1 73 ? 12.219 15.196 -34.907 1.00 89.00 73 LYS A CA 1
ATOM 543 C C . LYS A 1 73 ? 12.616 14.770 -36.316 1.00 89.00 73 LYS A C 1
ATOM 545 O O . LYS A 1 73 ? 12.477 15.554 -37.252 1.00 89.00 73 LYS A O 1
ATOM 550 N N . ALA A 1 74 ? 13.072 13.536 -36.505 1.00 82.50 74 ALA A N 1
ATOM 551 C CA . ALA A 1 74 ? 13.432 13.034 -37.830 1.00 82.50 74 ALA A CA 1
ATOM 552 C C . ALA A 1 74 ? 12.222 12.537 -38.660 1.00 82.50 74 ALA A C 1
ATOM 554 O O . ALA A 1 74 ? 12.407 11.805 -39.629 1.00 82.50 74 ALA A O 1
ATOM 555 N N . ARG A 1 75 ? 10.995 12.999 -38.343 1.00 66.19 75 ARG A N 1
ATOM 556 C CA . ARG A 1 75 ? 9.745 12.713 -39.084 1.00 66.19 75 ARG A CA 1
ATOM 557 C C . ARG A 1 75 ? 9.780 13.071 -40.575 1.00 66.19 75 ARG A C 1
ATOM 559 O O . ARG A 1 75 ? 9.032 12.499 -41.351 1.00 66.19 75 ARG A O 1
ATOM 566 N N . ASN A 1 76 ? 10.634 14.018 -40.972 1.00 62.62 76 ASN A N 1
ATOM 567 C CA . ASN A 1 76 ? 10.746 14.479 -42.361 1.00 62.62 76 ASN A CA 1
ATOM 568 C C . ASN A 1 76 ? 11.693 13.607 -43.209 1.00 62.62 76 ASN A C 1
ATOM 570 O O . ASN A 1 76 ? 12.002 13.964 -44.343 1.00 62.62 76 ASN A O 1
ATOM 574 N N . ARG A 1 77 ? 12.215 12.501 -42.661 1.00 69.50 77 ARG A N 1
ATOM 575 C CA . ARG A 1 77 ? 13.013 11.524 -43.410 1.00 69.50 77 ARG A CA 1
ATOM 576 C C . ARG A 1 77 ? 12.167 10.280 -43.679 1.00 69.50 77 ARG A C 1
ATOM 578 O O . ARG A 1 77 ? 11.412 9.894 -42.786 1.00 69.50 77 ARG A O 1
ATOM 585 N N . PRO A 1 78 ? 12.308 9.632 -44.850 1.00 67.81 78 PRO A N 1
ATOM 586 C CA . PRO A 1 78 ? 11.685 8.338 -45.090 1.00 67.81 78 PRO A CA 1
ATOM 587 C C . PRO A 1 78 ? 12.080 7.369 -43.976 1.00 67.81 78 PRO A C 1
ATOM 589 O O . PRO A 1 78 ? 13.261 7.230 -43.651 1.00 67.81 78 PRO A O 1
ATOM 592 N N . ARG A 1 79 ? 11.082 6.742 -43.366 1.00 78.25 79 ARG A N 1
ATOM 593 C CA . ARG A 1 79 ? 11.230 5.729 -42.323 1.00 78.25 79 ARG A CA 1
ATOM 594 C C . ARG A 1 79 ? 10.299 4.586 -42.648 1.00 78.25 79 ARG A C 1
ATOM 596 O O . ARG A 1 79 ? 9.218 4.834 -43.179 1.00 78.25 79 ARG A O 1
ATOM 603 N N . GLY A 1 80 ? 10.712 3.366 -42.335 1.00 83.12 80 GLY A N 1
ATOM 604 C CA . GLY A 1 80 ? 9.826 2.228 -42.497 1.00 83.12 80 GLY A CA 1
ATOM 605 C C . GLY A 1 80 ? 8.678 2.256 -41.487 1.00 83.12 80 GLY A C 1
ATOM 606 O O . GLY A 1 80 ? 8.708 2.959 -40.465 1.00 83.12 80 GLY A O 1
ATOM 607 N N . ASN A 1 81 ? 7.624 1.515 -41.816 1.00 88.50 81 ASN A N 1
ATOM 608 C CA . ASN A 1 81 ? 6.397 1.443 -41.025 1.00 88.50 81 ASN A CA 1
ATOM 609 C C . ASN A 1 81 ? 6.662 0.896 -39.614 1.00 88.50 81 ASN A C 1
ATOM 611 O O . ASN A 1 81 ? 6.006 1.308 -38.663 1.00 88.50 81 ASN A O 1
ATOM 615 N N . GLU A 1 82 ? 7.665 0.034 -39.469 1.00 90.31 82 GLU A N 1
ATOM 616 C CA . GLU A 1 82 ? 8.129 -0.541 -38.210 1.00 90.31 82 GLU A CA 1
ATOM 617 C C . GLU A 1 82 ? 8.636 0.518 -37.221 1.00 90.31 82 GLU A C 1
ATOM 619 O O . GLU A 1 82 ? 8.284 0.482 -36.044 1.00 90.31 82 GLU A O 1
ATOM 624 N N . VAL A 1 83 ? 9.382 1.524 -37.694 1.00 90.12 83 VAL A N 1
ATOM 625 C CA . VAL A 1 83 ? 9.867 2.621 -36.839 1.00 90.12 83 VAL A CA 1
ATOM 626 C C . VAL A 1 83 ? 8.706 3.512 -36.409 1.00 90.12 83 VAL A C 1
ATOM 628 O O . VAL A 1 83 ? 8.661 3.971 -35.270 1.00 90.12 83 VAL A O 1
ATOM 631 N N . THR A 1 84 ? 7.750 3.750 -37.307 1.00 91.12 84 THR A N 1
ATOM 632 C CA . THR A 1 84 ? 6.542 4.521 -36.988 1.00 91.12 84 THR A CA 1
ATOM 633 C C . THR A 1 84 ? 5.696 3.806 -35.937 1.00 91.12 84 THR A C 1
ATOM 635 O O . THR A 1 84 ? 5.282 4.437 -34.967 1.00 91.12 84 THR A O 1
ATOM 638 N N . LEU A 1 85 ? 5.490 2.495 -36.090 1.00 93.50 85 LEU A N 1
ATOM 639 C CA . LEU A 1 85 ? 4.779 1.671 -35.115 1.00 93.50 85 LEU A CA 1
ATOM 640 C C . LEU A 1 85 ? 5.464 1.713 -33.745 1.00 93.50 85 LEU A C 1
ATOM 642 O O . LEU A 1 85 ? 4.792 1.951 -32.746 1.00 93.50 85 LEU A O 1
ATOM 646 N N . PHE A 1 86 ? 6.790 1.550 -33.709 1.00 95.44 86 PHE A N 1
ATOM 647 C CA . PHE A 1 86 ? 7.564 1.627 -32.472 1.00 95.44 86 PHE A CA 1
ATOM 648 C C . PHE A 1 86 ? 7.405 2.989 -31.783 1.00 95.44 86 PHE A C 1
ATOM 650 O O . PHE A 1 86 ? 7.105 3.039 -30.599 1.00 95.44 86 PHE A O 1
ATOM 657 N N . ILE A 1 87 ? 7.493 4.100 -32.525 1.00 94.75 87 ILE A N 1
ATOM 658 C CA . ILE A 1 87 ? 7.274 5.443 -31.961 1.00 94.75 87 ILE A CA 1
ATOM 659 C C . ILE A 1 87 ? 5.869 5.572 -31.361 1.00 94.75 87 ILE A C 1
ATOM 661 O O . ILE A 1 87 ? 5.725 6.104 -30.262 1.00 94.75 87 ILE A O 1
ATOM 665 N N . VAL A 1 88 ? 4.833 5.113 -32.072 1.00 94.94 88 VAL A N 1
ATOM 666 C CA . VAL A 1 88 ? 3.448 5.172 -31.577 1.00 94.94 88 VAL A CA 1
ATOM 667 C C . VAL A 1 88 ? 3.298 4.343 -30.304 1.00 94.94 88 VAL A C 1
ATOM 669 O O . VAL A 1 88 ? 2.710 4.826 -29.336 1.00 94.94 88 VAL A O 1
ATOM 672 N N . TRP A 1 89 ? 3.858 3.135 -30.281 1.00 96.88 89 TRP A N 1
ATOM 673 C CA . TRP A 1 89 ? 3.844 2.264 -29.110 1.00 96.88 89 TRP A CA 1
ATOM 674 C C . TRP A 1 89 ? 4.556 2.913 -27.917 1.00 96.88 89 TRP A C 1
ATOM 676 O O . TRP A 1 89 ? 3.919 3.096 -26.879 1.00 96.88 89 TRP A O 1
ATOM 686 N N . SER A 1 90 ? 5.789 3.399 -28.095 1.00 97.44 90 SER A N 1
ATOM 687 C CA . SER A 1 90 ? 6.554 4.037 -27.021 1.00 97.44 90 SER A CA 1
ATOM 688 C C . SER A 1 90 ? 5.895 5.310 -26.496 1.00 97.44 90 SER A C 1
ATOM 690 O O . SER A 1 90 ? 5.889 5.540 -25.291 1.00 97.44 90 SER A O 1
ATOM 692 N N . VAL A 1 91 ? 5.299 6.142 -27.361 1.00 96.88 91 VAL A N 1
ATOM 693 C CA . VAL A 1 91 ? 4.535 7.323 -26.915 1.00 96.88 91 VAL A CA 1
ATOM 694 C C . VAL A 1 91 ? 3.309 6.895 -26.112 1.00 96.88 91 VAL A C 1
ATOM 696 O O . VAL A 1 91 ? 3.035 7.474 -25.064 1.00 96.88 91 VAL A O 1
ATOM 699 N N . THR A 1 92 ? 2.588 5.873 -26.573 1.00 95.50 92 THR A N 1
ATOM 700 C CA . THR A 1 92 ? 1.378 5.384 -25.898 1.00 95.50 92 THR A CA 1
ATOM 701 C C . THR A 1 92 ? 1.708 4.826 -24.515 1.00 95.50 92 THR A C 1
ATOM 703 O O . THR A 1 92 ? 1.070 5.208 -23.536 1.00 95.50 92 THR A O 1
ATOM 706 N N . MET A 1 93 ? 2.734 3.979 -24.408 1.00 96.62 93 MET A N 1
ATOM 707 C CA . MET A 1 93 ? 3.169 3.408 -23.130 1.00 96.62 93 MET A CA 1
ATOM 708 C C . MET A 1 93 ? 3.789 4.453 -22.202 1.00 96.62 93 MET A C 1
ATOM 710 O O . MET A 1 93 ? 3.564 4.403 -20.991 1.00 96.62 93 MET A O 1
ATOM 714 N N . PHE A 1 94 ? 4.502 5.442 -22.749 1.00 96.06 94 PHE A N 1
ATOM 715 C CA . PHE A 1 94 ? 5.015 6.557 -21.958 1.00 96.06 94 PHE A CA 1
ATOM 716 C C . PHE A 1 94 ? 3.873 7.362 -21.331 1.00 96.06 94 PHE A C 1
ATOM 718 O O . PHE A 1 94 ? 3.883 7.597 -20.125 1.00 96.06 94 PHE A O 1
ATOM 725 N N . VAL A 1 95 ? 2.852 7.725 -22.116 1.00 94.56 95 VAL A N 1
ATOM 726 C CA . VAL A 1 95 ? 1.664 8.433 -21.612 1.00 94.56 95 VAL A CA 1
ATOM 727 C C . VAL A 1 95 ? 0.912 7.588 -20.583 1.00 94.56 95 VAL A C 1
ATOM 729 O O . VAL A 1 95 ? 0.573 8.101 -19.520 1.00 94.56 95 VAL A O 1
ATOM 732 N N . ALA A 1 96 ? 0.700 6.297 -20.849 1.00 92.75 96 ALA A N 1
ATOM 733 C CA . ALA A 1 96 ? 0.052 5.397 -19.897 1.00 92.75 96 ALA A CA 1
ATOM 734 C C . ALA A 1 96 ? 0.815 5.332 -18.563 1.00 92.75 96 ALA A C 1
ATOM 736 O O . ALA A 1 96 ? 0.206 5.436 -17.504 1.00 92.75 96 ALA A O 1
ATOM 737 N N . THR A 1 97 ? 2.147 5.251 -18.611 1.00 94.38 97 THR A N 1
ATOM 738 C CA . THR A 1 97 ? 3.006 5.234 -17.416 1.00 94.38 97 THR A CA 1
ATOM 739 C C . THR A 1 97 ? 2.969 6.561 -16.660 1.00 94.38 97 THR A C 1
ATOM 741 O O . THR A 1 97 ? 2.946 6.568 -15.432 1.00 94.38 97 THR A O 1
ATOM 744 N N . LEU A 1 98 ? 2.951 7.696 -17.369 1.00 92.94 98 LEU A N 1
ATOM 745 C CA . LEU A 1 98 ? 2.816 9.013 -16.740 1.00 92.94 98 LEU A CA 1
ATOM 746 C C . LEU A 1 98 ? 1.505 9.129 -15.961 1.00 92.94 98 LEU A C 1
ATOM 748 O O . LEU A 1 98 ? 1.508 9.695 -14.869 1.00 92.94 98 LEU A O 1
ATOM 752 N N . LEU A 1 99 ? 0.422 8.572 -16.508 1.00 91.19 99 LEU A N 1
ATOM 753 C CA . LEU A 1 99 ? -0.883 8.541 -15.858 1.00 91.19 99 LEU A CA 1
ATOM 754 C C . LEU A 1 99 ? -0.912 7.558 -14.687 1.00 91.19 99 LEU A C 1
ATOM 756 O O . LEU A 1 99 ? -1.475 7.900 -13.651 1.00 91.19 99 LEU A O 1
ATOM 760 N N . GLN A 1 100 ? -0.312 6.368 -14.830 1.00 91.19 100 GLN A N 1
ATOM 761 C CA . GLN A 1 100 ? -0.319 5.332 -13.793 1.00 91.19 100 GLN A CA 1
ATOM 762 C C . GLN A 1 100 ? 0.928 4.454 -13.798 1.00 91.19 100 GLN A C 1
ATOM 764 O O . GLN A 1 100 ? 1.302 3.860 -14.813 1.00 91.19 100 GLN A O 1
ATOM 769 N N . ARG A 1 101 ? 1.509 4.269 -12.610 1.00 91.50 101 ARG A N 1
ATOM 770 C CA . ARG A 1 101 ? 2.737 3.487 -12.408 1.00 91.50 101 ARG A CA 1
ATOM 771 C C . ARG A 1 101 ? 2.634 2.030 -12.846 1.00 91.50 101 ARG A C 1
ATOM 773 O O . ARG A 1 101 ? 3.624 1.501 -13.346 1.00 91.50 101 ARG A O 1
ATOM 780 N N . ARG A 1 102 ? 1.465 1.392 -12.727 1.00 91.75 102 ARG A N 1
ATOM 781 C CA . ARG A 1 102 ? 1.282 -0.016 -13.123 1.00 91.75 102 ARG A CA 1
ATOM 782 C C . ARG A 1 102 ? 1.585 -0.297 -14.589 1.00 91.75 102 ARG A C 1
ATOM 784 O O . ARG A 1 102 ? 1.917 -1.421 -14.916 1.00 91.75 102 ARG A O 1
ATOM 791 N N . PHE A 1 103 ? 1.500 0.686 -15.486 1.00 94.19 103 PHE A N 1
ATOM 792 C CA . PHE A 1 103 ? 1.860 0.462 -16.891 1.00 94.19 103 PHE A CA 1
ATOM 793 C C . PHE A 1 103 ? 3.373 0.509 -17.134 1.00 94.19 103 PHE A C 1
ATOM 795 O O . PHE A 1 103 ? 3.830 0.222 -18.241 1.00 94.19 103 PHE A O 1
ATOM 802 N N . GLY A 1 104 ? 4.163 0.825 -16.105 1.00 94.25 104 GLY A N 1
ATOM 803 C CA . GLY A 1 104 ? 5.597 1.020 -16.238 1.00 94.25 104 GLY A CA 1
ATOM 804 C C . GLY A 1 104 ? 6.362 -0.218 -16.700 1.00 94.25 104 GLY A C 1
ATOM 805 O O . GLY A 1 104 ? 7.328 -0.091 -17.447 1.00 94.25 104 GLY A O 1
ATOM 806 N N . TYR A 1 105 ? 5.906 -1.425 -16.355 1.00 93.88 105 TYR A N 1
ATOM 807 C CA . TYR A 1 105 ? 6.564 -2.644 -16.832 1.00 93.88 105 TYR A CA 1
ATOM 808 C C . TYR A 1 105 ? 6.402 -2.857 -18.346 1.00 93.88 105 TYR A C 1
ATOM 810 O O . TYR A 1 105 ? 7.287 -3.438 -18.970 1.00 93.88 105 TYR A O 1
ATOM 818 N N . TYR A 1 106 ? 5.333 -2.339 -18.966 1.00 95.94 106 TYR A N 1
ATOM 819 C CA . TYR A 1 106 ? 5.217 -2.327 -20.428 1.00 95.94 106 TYR A CA 1
ATOM 820 C C . TYR A 1 106 ? 6.187 -1.320 -21.045 1.00 95.94 106 TYR A C 1
ATOM 822 O O . TYR A 1 106 ? 6.906 -1.646 -21.989 1.00 95.94 106 TYR A O 1
ATOM 830 N N . PHE A 1 107 ? 6.255 -0.114 -20.473 1.00 97.19 107 PHE A N 1
ATOM 831 C CA . PHE A 1 107 ? 7.149 0.937 -20.957 1.00 97.19 107 PHE A CA 1
ATOM 832 C C . PHE A 1 107 ? 8.636 0.613 -20.743 1.00 97.19 107 PHE A C 1
ATOM 834 O O . PHE A 1 107 ? 9.487 1.102 -21.481 1.00 97.19 107 PHE A O 1
ATOM 841 N N . ALA A 1 108 ? 8.982 -0.254 -19.788 1.00 96.38 108 ALA A N 1
ATOM 842 C CA . ALA A 1 108 ? 10.357 -0.711 -19.586 1.00 96.38 108 ALA A CA 1
ATOM 843 C C . ALA A 1 108 ? 10.968 -1.335 -20.857 1.00 96.38 108 ALA A C 1
ATOM 845 O O . ALA A 1 108 ? 12.158 -1.149 -21.127 1.00 96.38 108 ALA A O 1
ATOM 846 N N . ILE A 1 109 ? 10.154 -2.017 -21.671 1.00 97.25 109 ILE A N 1
ATOM 847 C CA . ILE A 1 109 ? 10.596 -2.607 -22.941 1.00 97.25 109 ILE A CA 1
ATOM 848 C C . ILE A 1 109 ? 10.947 -1.501 -23.946 1.00 97.25 109 ILE A C 1
ATOM 850 O O . ILE A 1 109 ? 12.025 -1.527 -24.545 1.00 97.25 109 ILE A O 1
ATOM 854 N N . ASP A 1 110 ? 10.082 -0.494 -24.081 1.00 98.06 110 ASP A N 1
ATOM 855 C CA . ASP A 1 110 ? 10.331 0.683 -24.919 1.00 98.06 110 ASP A CA 1
ATOM 856 C C . ASP A 1 110 ? 11.608 1.414 -24.498 1.00 98.06 110 ASP A C 1
ATOM 858 O O . ASP A 1 110 ? 12.456 1.729 -25.334 1.00 98.06 110 ASP A O 1
ATOM 862 N N . VAL A 1 111 ? 11.772 1.648 -23.192 1.00 97.88 111 VAL A N 1
ATOM 863 C CA . VAL A 1 111 ? 12.947 2.309 -22.610 1.00 97.88 111 VAL A CA 1
ATOM 864 C C . VAL A 1 111 ? 14.229 1.562 -22.971 1.00 97.88 111 VAL A C 1
ATOM 866 O O . VAL A 1 111 ? 15.195 2.191 -23.402 1.00 97.88 111 VAL A O 1
ATOM 869 N N . ALA A 1 112 ? 14.248 0.232 -22.852 1.00 97.25 112 ALA A N 1
ATOM 870 C CA . ALA A 1 112 ? 15.419 -0.573 -23.190 1.00 97.25 112 ALA A CA 1
ATOM 871 C C . ALA A 1 112 ? 15.808 -0.433 -24.674 1.00 97.25 112 ALA A C 1
ATOM 873 O O . ALA A 1 112 ? 16.980 -0.201 -24.994 1.00 97.25 112 ALA A O 1
ATOM 874 N N . VAL A 1 113 ? 14.829 -0.505 -25.581 1.00 97.88 113 VAL A N 1
ATOM 875 C CA . VAL A 1 113 ? 15.061 -0.366 -27.029 1.00 97.88 113 VAL A CA 1
ATOM 876 C C . VAL A 1 113 ? 15.487 1.061 -27.390 1.00 97.88 113 VAL A C 1
ATOM 878 O O . VAL A 1 113 ? 16.434 1.244 -28.157 1.00 97.88 113 VAL A O 1
ATOM 881 N N . LEU A 1 114 ? 14.852 2.081 -26.806 1.00 98.38 114 LEU A N 1
ATOM 882 C CA . LEU A 1 114 ? 15.202 3.491 -27.005 1.00 98.38 114 LEU A CA 1
ATOM 883 C C . LEU A 1 114 ? 16.620 3.809 -26.508 1.00 98.38 114 LEU A C 1
ATOM 885 O O . LEU A 1 114 ? 17.362 4.522 -27.187 1.00 98.38 114 LEU A O 1
ATOM 889 N N . CYS A 1 115 ? 17.032 3.248 -25.370 1.00 98.12 115 CYS A N 1
ATOM 890 C CA . CYS A 1 115 ? 18.405 3.343 -24.878 1.00 98.12 115 CYS A CA 1
ATOM 891 C C . CYS A 1 115 ? 19.399 2.691 -25.846 1.00 98.12 115 CYS A C 1
ATOM 893 O O . CYS A 1 115 ? 20.412 3.307 -26.183 1.00 98.12 115 CYS A O 1
ATOM 895 N N . GLY A 1 116 ? 19.100 1.488 -26.348 1.00 97.38 116 GLY A N 1
ATOM 896 C CA . GLY A 1 116 ? 19.921 0.819 -27.362 1.00 97.38 116 GLY A CA 1
ATOM 897 C C . GLY A 1 116 ? 20.057 1.649 -28.642 1.00 97.38 116 GLY A C 1
ATOM 898 O O . GLY A 1 116 ? 21.166 1.848 -29.143 1.00 97.38 116 GLY A O 1
ATOM 899 N N . PHE A 1 117 ? 18.946 2.218 -29.119 1.00 96.62 117 PHE A N 1
ATOM 900 C CA . PHE A 1 117 ? 18.943 3.157 -30.239 1.00 96.62 117 PHE A CA 1
ATOM 901 C C . PHE A 1 117 ? 19.826 4.379 -29.963 1.00 96.62 117 PHE A C 1
ATOM 903 O O . PHE A 1 117 ? 20.618 4.753 -30.825 1.00 96.62 117 PHE A O 1
ATOM 910 N N . LEU A 1 118 ? 19.729 4.997 -28.779 1.00 97.31 118 LEU A N 1
ATOM 911 C CA . LEU A 1 118 ? 20.536 6.171 -28.437 1.00 97.31 118 LEU A CA 1
ATOM 912 C C . LEU A 1 118 ? 22.031 5.851 -28.438 1.00 97.31 118 LEU A C 1
ATOM 914 O O . LEU A 1 118 ? 22.821 6.632 -28.967 1.00 97.31 118 LEU A O 1
ATOM 918 N N . VAL A 1 119 ? 22.413 4.708 -27.864 1.00 97.25 119 VAL A N 1
ATOM 919 C CA . VAL A 1 119 ? 23.805 4.246 -27.844 1.00 97.25 119 VAL A CA 1
ATOM 920 C C . VAL A 1 119 ? 24.313 4.041 -29.270 1.00 97.25 119 VAL A C 1
ATOM 922 O O . VAL A 1 119 ? 25.369 4.574 -29.607 1.00 97.25 119 VAL A O 1
ATOM 925 N N . GLY A 1 120 ? 23.552 3.356 -30.129 1.00 95.44 120 GLY A N 1
ATOM 926 C CA . GLY A 1 120 ? 23.902 3.197 -31.545 1.00 95.44 120 GLY A CA 1
ATOM 927 C C . GLY A 1 120 ? 24.039 4.544 -32.262 1.00 95.44 120 GLY A C 1
ATOM 928 O O . GLY A 1 120 ? 25.071 4.838 -32.860 1.00 95.44 120 GLY A O 1
ATOM 929 N N . TRP A 1 121 ? 23.049 5.423 -32.097 1.00 94.88 121 TRP A N 1
ATOM 930 C CA . TRP A 1 121 ? 23.030 6.753 -32.705 1.00 94.88 121 TRP A CA 1
ATOM 931 C C . TRP A 1 121 ? 24.224 7.622 -32.281 1.00 94.88 121 TRP A C 1
ATOM 933 O O . TRP A 1 121 ? 24.817 8.314 -33.112 1.00 94.88 121 TRP A O 1
ATOM 943 N N . LEU A 1 122 ? 24.608 7.596 -31.000 1.00 95.31 122 LEU A N 1
ATOM 944 C CA . LEU A 1 122 ? 25.796 8.296 -30.503 1.00 95.31 122 LEU A CA 1
ATOM 945 C C . LEU A 1 122 ? 27.083 7.659 -31.035 1.00 95.31 122 LEU A C 1
ATOM 947 O O . LEU A 1 122 ? 27.994 8.385 -31.441 1.00 95.31 122 LEU A O 1
ATOM 951 N N . GLY A 1 123 ? 27.141 6.325 -31.066 1.00 94.81 123 GLY A N 1
ATOM 952 C CA . GLY A 1 123 ? 28.259 5.552 -31.601 1.00 94.81 123 GLY A CA 1
ATOM 953 C C . GLY A 1 123 ? 28.574 5.913 -33.052 1.00 94.81 123 GLY A C 1
ATOM 954 O O . GLY A 1 123 ? 29.738 6.149 -33.388 1.00 94.81 123 GLY A O 1
ATOM 955 N N . ASP A 1 124 ? 27.546 6.070 -33.885 1.00 92.25 124 ASP A N 1
ATOM 956 C CA . ASP A 1 124 ? 27.689 6.498 -35.279 1.00 92.25 124 ASP A CA 1
ATOM 957 C C . ASP A 1 124 ? 28.249 7.923 -35.385 1.00 92.25 124 ASP A C 1
ATOM 959 O O . ASP A 1 124 ? 29.141 8.201 -36.192 1.00 92.25 124 ASP A O 1
ATOM 963 N N . ARG A 1 125 ? 27.771 8.845 -34.535 1.00 91.94 125 ARG A N 1
ATOM 964 C CA . ARG A 1 125 ? 28.192 10.259 -34.540 1.00 91.94 125 ARG A CA 1
ATOM 965 C C . ARG A 1 125 ? 29.632 10.458 -34.102 1.00 91.94 125 ARG A C 1
ATOM 967 O O . ARG A 1 125 ? 30.324 11.301 -34.671 1.00 91.94 125 ARG A O 1
ATOM 974 N N . VAL A 1 126 ? 30.081 9.693 -33.114 1.00 92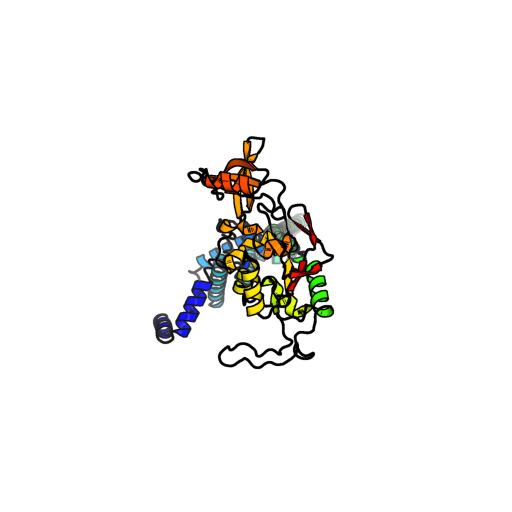.12 126 VAL A N 1
ATOM 975 C CA . VAL A 1 126 ? 31.473 9.734 -32.644 1.00 92.12 126 VAL A CA 1
ATOM 976 C C . VAL A 1 126 ? 32.389 8.789 -33.434 1.00 92.12 126 VAL A C 1
ATOM 978 O O . VAL A 1 126 ? 33.605 8.787 -33.233 1.00 92.12 126 VAL A O 1
ATOM 981 N N . GLY A 1 127 ? 31.833 8.039 -34.393 1.00 90.75 127 GLY A N 1
ATOM 982 C CA . GLY A 1 127 ? 32.577 7.193 -35.321 1.00 90.75 127 GLY A CA 1
ATOM 983 C C . GLY A 1 127 ? 33.187 5.954 -34.667 1.00 90.75 127 GLY A C 1
ATOM 984 O O . GLY A 1 127 ? 34.304 5.575 -35.034 1.00 90.75 127 GLY A O 1
ATOM 985 N N . ILE A 1 128 ? 32.483 5.339 -33.709 1.00 91.94 128 ILE A N 1
ATOM 986 C CA . ILE A 1 128 ? 32.903 4.102 -33.027 1.00 91.94 128 ILE A CA 1
ATOM 987 C C . ILE A 1 128 ? 33.006 2.943 -34.011 1.00 91.94 128 ILE A C 1
ATOM 989 O O . ILE A 1 128 ? 34.008 2.230 -34.000 1.00 91.94 128 ILE A O 1
ATOM 993 N N . GLU A 1 129 ? 32.044 2.811 -34.924 1.00 87.62 129 GLU A N 1
ATOM 994 C CA . GLU A 1 129 ? 32.063 1.776 -35.963 1.00 87.62 129 GLU A CA 1
ATOM 995 C C . GLU A 1 129 ? 33.354 1.837 -36.800 1.00 87.62 129 GLU A C 1
ATOM 997 O O . GLU A 1 129 ? 33.988 0.818 -37.066 1.00 87.62 129 GLU A O 1
ATOM 1002 N N . LYS A 1 130 ? 33.831 3.053 -37.109 1.00 88.56 130 LYS A N 1
ATOM 1003 C CA . LYS A 1 130 ? 35.074 3.284 -37.865 1.00 88.56 130 LYS A CA 1
ATOM 1004 C C . LYS A 1 130 ? 36.337 2.879 -37.102 1.00 88.56 130 LYS A C 1
ATOM 1006 O O . LYS A 1 130 ? 37.381 2.721 -37.727 1.00 88.56 130 LYS A O 1
ATOM 1011 N N . GLN A 1 131 ? 36.273 2.714 -35.779 1.00 87.69 131 GLN A N 1
ATOM 1012 C CA . GLN A 1 131 ? 37.423 2.273 -34.983 1.00 87.69 131 GLN A CA 1
ATOM 1013 C C . GLN A 1 131 ? 37.647 0.758 -35.096 1.00 87.69 131 GLN A C 1
ATOM 1015 O O . GLN A 1 131 ? 38.786 0.306 -35.002 1.00 87.69 131 GLN A O 1
ATOM 1020 N N . ILE A 1 132 ? 36.599 -0.037 -35.349 1.00 84.81 132 ILE A N 1
ATOM 1021 C CA . ILE A 1 132 ? 36.701 -1.506 -35.410 1.00 84.81 132 ILE A CA 1
ATOM 1022 C C . ILE A 1 132 ? 37.640 -1.968 -36.545 1.00 84.81 132 ILE A C 1
ATOM 1024 O O . ILE A 1 132 ? 38.529 -2.782 -36.275 1.00 84.81 132 ILE A O 1
ATOM 1028 N N . PRO A 1 133 ? 37.536 -1.454 -37.790 1.00 87.19 133 PRO A N 1
ATOM 1029 C CA . PRO A 1 133 ? 38.483 -1.792 -38.852 1.00 87.19 133 PRO A CA 1
ATOM 1030 C C . PRO A 1 133 ? 39.927 -1.376 -38.545 1.00 87.19 133 PRO A C 1
ATOM 1032 O O . PRO A 1 133 ? 40.837 -2.144 -38.837 1.00 87.19 133 PRO A O 1
ATOM 1035 N N . VAL A 1 134 ? 40.146 -0.215 -37.912 1.00 85.62 134 VAL A N 1
ATOM 1036 C CA . VAL A 1 134 ? 41.490 0.292 -37.548 1.00 85.62 134 VAL A CA 1
ATOM 1037 C C . VAL A 1 134 ? 42.217 -0.668 -36.601 1.00 85.62 134 VAL A C 1
ATOM 1039 O O . VAL A 1 134 ? 43.428 -0.850 -36.694 1.00 85.62 134 VAL A O 1
ATOM 1042 N N . LEU A 1 135 ? 41.482 -1.338 -35.711 1.00 83.38 135 LEU A N 1
ATOM 1043 C CA . LEU A 1 135 ? 42.048 -2.341 -34.805 1.00 83.38 135 LEU A CA 1
ATOM 1044 C C . LEU A 1 135 ? 42.370 -3.669 -35.503 1.00 83.38 135 LEU A C 1
ATOM 1046 O O . LEU A 1 135 ? 43.265 -4.384 -35.061 1.00 83.38 135 LEU A O 1
ATOM 1050 N N . ARG A 1 136 ? 41.651 -4.001 -36.581 1.00 83.25 136 ARG A N 1
ATOM 1051 C CA . ARG A 1 136 ? 41.838 -5.243 -37.351 1.00 83.25 136 ARG A CA 1
ATOM 1052 C C . ARG A 1 136 ? 42.889 -5.122 -38.456 1.00 83.25 136 ARG A C 1
ATOM 1054 O O . ARG A 1 136 ? 43.381 -6.140 -38.937 1.00 83.25 136 ARG A O 1
ATOM 1061 N N . GLN A 1 137 ? 43.211 -3.905 -38.887 1.00 81.44 137 GLN A N 1
ATOM 1062 C CA . GLN A 1 137 ? 44.211 -3.663 -39.922 1.00 81.44 137 GLN A CA 1
ATOM 1063 C C . GLN A 1 137 ? 45.636 -3.846 -39.379 1.00 81.44 137 GLN A C 1
ATOM 1065 O O . GLN A 1 137 ? 45.953 -3.488 -38.245 1.00 81.44 137 GLN A O 1
ATOM 1070 N N . HIS A 1 138 ? 46.502 -4.425 -40.213 1.00 71.25 138 HIS A N 1
ATOM 1071 C CA . HIS A 1 138 ? 47.939 -4.486 -39.962 1.00 71.25 138 HIS A CA 1
ATOM 1072 C C . HIS A 1 138 ? 48.607 -3.225 -40.509 1.00 71.25 138 HIS A C 1
ATOM 1074 O O . HIS A 1 138 ? 48.149 -2.657 -41.501 1.00 71.25 138 HIS A O 1
ATOM 1080 N N . ALA A 1 139 ? 49.724 -2.823 -39.897 1.00 71.25 139 ALA A N 1
ATOM 1081 C CA . ALA A 1 139 ? 50.463 -1.644 -40.325 1.00 71.25 139 ALA A CA 1
ATOM 1082 C C . ALA A 1 139 ? 50.829 -1.735 -41.814 1.00 71.25 139 ALA A C 1
ATOM 1084 O O . ALA A 1 139 ? 51.573 -2.626 -42.228 1.00 71.25 139 ALA A O 1
ATOM 1085 N N . ALA A 1 140 ? 50.331 -0.789 -42.611 1.00 67.69 140 ALA A N 1
ATOM 1086 C CA . ALA A 1 140 ? 50.692 -0.656 -44.014 1.00 67.69 140 ALA A CA 1
ATOM 1087 C C . ALA A 1 140 ? 52.132 -0.125 -44.122 1.00 67.69 140 ALA A C 1
ATOM 1089 O O . ALA A 1 140 ? 52.369 1.079 -44.208 1.00 67.69 140 ALA A O 1
ATOM 1090 N N . VAL A 1 141 ? 53.116 -1.026 -44.071 1.00 64.00 141 VAL A N 1
ATOM 1091 C CA . VAL A 1 141 ? 54.527 -0.693 -44.297 1.00 64.00 141 VAL A CA 1
ATOM 1092 C C . VAL A 1 141 ? 54.842 -0.916 -45.781 1.00 64.00 141 VAL A C 1
ATOM 1094 O O . VAL A 1 141 ? 54.768 -2.053 -46.248 1.00 64.00 141 VAL A O 1
ATOM 1097 N N . PRO A 1 142 ? 55.206 0.126 -46.553 1.00 65.81 142 PRO A N 1
ATOM 1098 C CA . PRO A 1 142 ? 55.594 -0.048 -47.949 1.00 65.81 142 PRO A CA 1
ATOM 1099 C C . PRO A 1 142 ? 56.808 -0.979 -48.051 1.00 65.81 142 PRO A C 1
ATOM 1101 O O . PRO A 1 142 ? 57.803 -0.755 -47.364 1.00 65.81 142 PRO A O 1
ATOM 1104 N N . ALA A 1 143 ? 56.785 -1.961 -48.958 1.00 61.34 143 ALA A N 1
ATOM 1105 C CA . ALA A 1 143 ? 57.865 -2.949 -49.124 1.00 61.34 143 ALA A CA 1
ATOM 1106 C C . ALA A 1 143 ? 59.260 -2.339 -49.413 1.00 61.34 143 ALA A C 1
ATOM 1108 O O . ALA A 1 143 ? 60.279 -3.005 -49.259 1.00 61.34 143 ALA A O 1
ATOM 1109 N N . LYS A 1 144 ? 59.320 -1.059 -49.817 1.00 59.94 144 LYS A N 1
ATOM 1110 C CA . LYS A 1 144 ? 60.556 -0.297 -50.079 1.00 59.94 144 LYS A CA 1
ATOM 1111 C C . LYS A 1 144 ? 60.993 0.632 -48.928 1.00 59.94 144 LYS A C 1
ATOM 1113 O O . LYS A 1 144 ? 62.003 1.321 -49.064 1.00 59.94 144 LYS A O 1
ATOM 1118 N N . ALA A 1 145 ? 60.263 0.693 -47.811 1.00 60.22 145 ALA A N 1
ATOM 1119 C CA . ALA A 1 145 ? 60.572 1.589 -46.695 1.00 60.22 145 ALA A CA 1
ATOM 1120 C C . ALA A 1 145 ? 61.761 1.066 -45.864 1.00 60.22 145 ALA A C 1
ATOM 1122 O O . ALA A 1 145 ? 61.692 -0.008 -45.273 1.00 60.22 145 ALA A O 1
ATOM 1123 N N . LYS A 1 146 ? 62.862 1.830 -45.784 1.00 64.25 146 LYS A N 1
ATOM 1124 C CA . LYS A 1 146 ? 64.051 1.476 -44.981 1.00 64.25 146 LYS A CA 1
ATOM 1125 C C . LYS A 1 146 ? 64.097 2.211 -43.634 1.00 64.25 146 LYS A C 1
ATOM 1127 O O . LYS A 1 146 ? 63.813 3.413 -43.551 1.00 64.25 146 LYS A O 1
ATOM 1132 N N . GLY A 1 147 ? 64.517 1.485 -42.592 1.00 69.44 147 GLY A N 1
ATOM 1133 C CA . GLY A 1 147 ? 64.957 1.990 -41.283 1.00 69.44 147 GLY A CA 1
ATOM 1134 C C . GLY A 1 147 ? 63.980 2.951 -40.596 1.00 69.44 147 GLY A C 1
ATOM 1135 O O . GLY A 1 147 ? 62.968 2.538 -40.036 1.00 69.44 147 GLY A O 1
ATOM 1136 N N . LYS A 1 148 ? 64.283 4.255 -40.640 1.00 70.44 148 LYS A N 1
ATOM 1137 C CA . LYS A 1 148 ? 63.508 5.311 -39.959 1.00 70.44 148 LYS A CA 1
ATOM 1138 C C . LYS A 1 148 ? 62.096 5.505 -40.528 1.00 70.44 148 LYS A C 1
ATOM 1140 O O . LYS A 1 148 ? 61.193 5.867 -39.782 1.00 70.44 148 LYS A O 1
ATOM 1145 N N . SER A 1 149 ? 61.896 5.278 -41.828 1.00 70.44 149 SER A N 1
ATOM 1146 C CA . SER A 1 149 ? 60.591 5.467 -42.490 1.00 70.44 149 SER A CA 1
ATOM 1147 C C . SER A 1 149 ? 59.593 4.362 -42.126 1.00 70.44 149 SER A C 1
ATOM 1149 O O . SER A 1 149 ? 58.458 4.659 -41.758 1.00 70.44 149 SER A O 1
ATOM 1151 N N . ALA A 1 150 ? 60.048 3.105 -42.114 1.00 74.44 150 ALA A N 1
ATOM 1152 C CA . ALA A 1 150 ? 59.270 1.963 -41.640 1.00 74.44 150 ALA A CA 1
ATOM 1153 C C . ALA A 1 150 ? 58.950 2.077 -40.139 1.00 74.44 150 ALA A C 1
ATOM 1155 O O . ALA A 1 150 ? 57.809 1.861 -39.740 1.00 74.44 150 ALA A O 1
ATOM 1156 N N . ALA A 1 151 ? 59.918 2.501 -39.313 1.00 76.69 151 ALA A N 1
ATOM 1157 C CA . ALA A 1 151 ? 59.698 2.729 -37.883 1.00 76.69 151 ALA A CA 1
ATOM 1158 C C . ALA A 1 151 ? 58.648 3.824 -37.610 1.00 76.69 151 ALA A C 1
ATOM 1160 O O . ALA A 1 151 ? 57.785 3.638 -36.755 1.00 76.69 151 ALA A O 1
ATOM 1161 N N . ARG A 1 152 ? 58.672 4.934 -38.366 1.00 80.50 152 ARG A N 1
ATOM 1162 C CA . ARG A 1 152 ? 57.658 6.001 -38.274 1.00 80.50 152 ARG A CA 1
ATOM 1163 C C . ARG A 1 152 ? 56.267 5.525 -38.693 1.00 80.50 152 ARG A C 1
ATOM 1165 O O . ARG A 1 152 ? 55.311 5.843 -37.999 1.00 80.50 152 ARG A O 1
ATOM 1172 N N . ALA A 1 153 ? 56.151 4.745 -39.769 1.00 78.19 153 ALA A N 1
ATOM 1173 C CA . ALA A 1 153 ? 54.871 4.178 -40.207 1.00 78.19 153 ALA A CA 1
ATOM 1174 C C . ALA A 1 153 ? 54.288 3.208 -39.162 1.00 78.19 153 ALA A C 1
ATOM 1176 O O . ALA A 1 153 ? 53.106 3.279 -38.832 1.00 78.19 153 ALA A O 1
ATOM 1177 N N . LEU A 1 154 ? 55.136 2.361 -38.566 1.00 80.06 154 LEU A N 1
ATOM 1178 C CA . LEU A 1 154 ? 54.735 1.460 -37.485 1.00 80.06 154 LEU A CA 1
ATOM 1179 C C . LEU A 1 154 ? 54.316 2.231 -36.222 1.00 80.06 154 LEU A C 1
ATOM 1181 O O . LEU A 1 154 ? 53.358 1.855 -35.550 1.00 80.06 154 LEU A O 1
ATOM 1185 N N . GLN A 1 155 ? 55.027 3.313 -35.891 1.00 83.31 155 GLN A N 1
ATOM 1186 C CA . GLN A 1 155 ? 54.713 4.176 -34.752 1.00 83.31 155 GLN A CA 1
ATOM 1187 C C . GLN A 1 155 ? 53.405 4.951 -34.961 1.00 83.31 155 GLN A C 1
ATOM 1189 O O . GLN A 1 155 ? 52.600 5.012 -34.033 1.00 83.31 155 GLN A O 1
ATOM 1194 N N . ALA A 1 156 ? 53.169 5.483 -36.163 1.00 83.69 156 ALA A N 1
ATOM 1195 C CA . ALA A 1 156 ? 51.924 6.153 -36.535 1.00 83.69 156 ALA A CA 1
ATOM 1196 C C . ALA A 1 156 ? 50.731 5.191 -36.435 1.00 83.69 156 ALA A C 1
ATOM 1198 O O . ALA A 1 156 ? 49.778 5.476 -35.712 1.00 83.69 156 ALA A O 1
ATOM 1199 N N . HIS A 1 157 ? 50.843 3.992 -37.012 1.00 84.62 157 HIS A N 1
ATOM 1200 C CA . HIS A 1 157 ? 49.813 2.958 -36.897 1.00 84.62 157 HIS A CA 1
ATOM 1201 C C . HIS A 1 157 ? 49.545 2.556 -35.438 1.00 84.62 157 HIS A C 1
ATOM 1203 O O . HIS A 1 157 ? 48.400 2.443 -35.012 1.00 84.62 157 HIS A O 1
ATOM 1209 N N . ARG A 1 158 ? 50.596 2.403 -34.617 1.00 85.12 158 ARG A N 1
ATOM 1210 C CA . ARG A 1 158 ? 50.441 2.154 -33.173 1.00 85.12 158 ARG A CA 1
ATOM 1211 C C . ARG A 1 158 ? 49.738 3.309 -32.458 1.00 85.12 158 ARG A C 1
ATOM 1213 O O . ARG A 1 158 ? 48.965 3.058 -31.539 1.00 85.12 158 ARG A O 1
ATOM 1220 N N . SER A 1 159 ? 50.004 4.560 -32.835 1.00 87.00 159 SER A N 1
ATOM 1221 C CA . SER A 1 159 ? 49.308 5.716 -32.257 1.00 87.00 159 SER A CA 1
ATOM 1222 C C . SER A 1 159 ? 47.836 5.786 -32.673 1.00 87.00 159 SER A C 1
ATOM 1224 O O . SER A 1 159 ? 46.991 6.064 -31.826 1.00 87.00 159 SER A O 1
ATOM 1226 N N . GLU A 1 160 ? 47.512 5.437 -33.920 1.00 87.75 160 GLU A N 1
ATOM 1227 C CA . GLU A 1 160 ? 46.137 5.341 -34.422 1.00 87.75 160 GLU A CA 1
ATOM 1228 C C . GLU A 1 160 ? 45.363 4.221 -33.723 1.00 87.75 160 GLU A C 1
ATOM 1230 O O . GLU A 1 160 ? 44.261 4.454 -33.231 1.00 87.75 160 GLU A O 1
ATOM 1235 N N . GLN A 1 161 ? 45.969 3.039 -33.568 1.00 88.50 161 GLN A N 1
ATOM 1236 C CA . GLN A 1 161 ? 45.386 1.940 -32.797 1.00 88.50 161 GLN A CA 1
ATOM 1237 C C . GLN A 1 161 ? 45.157 2.331 -31.333 1.00 88.50 161 GLN A C 1
ATOM 1239 O O . GLN A 1 161 ? 44.087 2.068 -30.793 1.00 88.50 161 GLN A O 1
ATOM 1244 N N . ARG A 1 162 ? 46.116 3.006 -30.683 1.00 90.19 162 ARG A N 1
ATOM 1245 C CA . ARG A 1 162 ? 45.940 3.505 -29.306 1.00 90.19 162 ARG A CA 1
ATOM 1246 C C . ARG A 1 162 ? 44.789 4.501 -29.200 1.00 90.19 162 ARG A C 1
ATOM 1248 O O . ARG A 1 162 ? 44.004 4.410 -28.262 1.00 90.19 162 ARG A O 1
ATOM 1255 N N . ALA A 1 163 ? 44.665 5.423 -30.153 1.00 90.62 163 ALA A N 1
ATOM 1256 C CA . ALA A 1 163 ? 43.560 6.375 -30.189 1.00 90.62 163 ALA A CA 1
ATOM 1257 C C . ALA A 1 163 ? 42.208 5.678 -30.424 1.00 90.62 163 ALA A C 1
ATOM 1259 O O . ALA A 1 163 ? 41.218 6.036 -29.785 1.00 90.62 163 ALA A O 1
ATOM 1260 N N . ALA A 1 164 ? 42.169 4.663 -31.291 1.00 91.12 164 ALA A N 1
ATOM 1261 C CA . ALA A 1 164 ? 40.985 3.847 -31.545 1.00 91.12 164 ALA A CA 1
ATOM 1262 C C . ALA A 1 164 ? 40.550 3.060 -30.296 1.00 91.12 164 ALA A C 1
ATOM 1264 O O . ALA A 1 164 ? 39.379 3.118 -29.919 1.00 91.12 164 ALA A O 1
ATOM 1265 N N . VAL A 1 165 ? 41.494 2.403 -29.606 1.00 93.12 165 VAL A N 1
ATOM 1266 C CA . VAL A 1 165 ? 41.238 1.727 -28.322 1.00 93.12 165 VAL A CA 1
ATOM 1267 C C . VAL A 1 165 ? 40.730 2.723 -27.287 1.00 93.12 165 VAL A C 1
ATOM 1269 O O . VAL A 1 165 ? 39.712 2.463 -26.655 1.00 93.12 165 VAL A O 1
ATOM 1272 N N . LEU A 1 166 ? 41.389 3.875 -27.133 1.00 94.06 166 LEU A N 1
ATOM 1273 C CA . LEU A 1 166 ? 40.980 4.887 -26.161 1.00 94.06 166 LEU A CA 1
ATOM 1274 C C . LEU A 1 166 ? 39.545 5.361 -26.416 1.00 94.06 166 LEU A C 1
ATOM 1276 O O . LEU A 1 166 ? 38.756 5.417 -25.480 1.00 94.06 166 LEU A O 1
ATOM 1280 N N . LYS A 1 167 ? 39.177 5.650 -27.670 1.00 93.31 167 LYS A N 1
ATOM 1281 C CA . LYS A 1 167 ? 37.803 6.038 -28.023 1.00 93.31 167 LYS A CA 1
ATOM 1282 C C . LYS A 1 167 ? 36.790 4.946 -27.687 1.00 93.31 167 LYS A C 1
ATOM 1284 O O . LYS A 1 167 ? 35.749 5.259 -27.117 1.00 93.31 167 LYS A O 1
ATOM 1289 N N . LEU A 1 168 ? 37.092 3.687 -28.010 1.00 93.81 168 LEU A N 1
ATOM 1290 C CA . LEU A 1 168 ? 36.210 2.557 -27.711 1.00 93.81 168 LEU A CA 1
ATOM 1291 C C . LEU A 1 168 ? 36.036 2.363 -26.201 1.00 93.81 168 LEU A C 1
ATOM 1293 O O . LEU A 1 168 ? 34.913 2.193 -25.731 1.00 93.81 168 LEU A O 1
ATOM 1297 N N . VAL A 1 169 ? 37.132 2.429 -25.442 1.00 95.19 169 VAL A N 1
ATOM 1298 C CA . VAL A 1 169 ? 37.123 2.307 -23.980 1.00 95.19 169 VAL A CA 1
ATOM 1299 C C . VAL A 1 169 ? 36.348 3.456 -23.351 1.00 95.19 169 VAL A C 1
ATOM 1301 O O . VAL A 1 169 ? 35.465 3.197 -22.546 1.00 95.19 169 VAL A O 1
ATOM 1304 N N . VAL A 1 170 ? 36.610 4.707 -23.742 1.00 96.38 170 VAL A N 1
ATOM 1305 C CA . VAL A 1 170 ? 35.901 5.880 -23.205 1.00 96.38 170 VAL A CA 1
ATOM 1306 C C . VAL A 1 170 ? 34.410 5.808 -23.518 1.00 96.38 170 VAL A C 1
ATOM 1308 O O . VAL A 1 170 ? 33.597 6.038 -22.630 1.00 96.38 170 VAL A O 1
ATOM 1311 N N . PHE A 1 171 ? 34.035 5.447 -24.747 1.00 96.19 171 PHE A N 1
ATOM 1312 C CA . PHE A 1 171 ? 32.630 5.307 -25.123 1.00 96.19 171 PHE A CA 1
ATOM 1313 C C . PHE A 1 171 ? 31.938 4.192 -24.333 1.00 96.19 171 PHE A C 1
ATOM 1315 O O . PHE A 1 171 ? 30.875 4.412 -23.759 1.00 96.19 171 PHE A O 1
ATOM 1322 N N . THR A 1 172 ? 32.566 3.019 -24.239 1.00 95.38 172 THR A N 1
ATOM 1323 C CA . THR A 1 172 ? 32.020 1.878 -23.490 1.00 95.38 172 THR A CA 1
ATOM 1324 C C . THR A 1 172 ? 31.921 2.195 -22.000 1.00 95.38 172 THR A C 1
ATOM 1326 O O . THR A 1 172 ? 30.896 1.919 -21.386 1.00 95.38 172 THR A O 1
ATOM 1329 N N . ALA A 1 173 ? 32.943 2.828 -21.419 1.00 97.25 173 ALA A N 1
ATOM 1330 C CA . ALA A 1 173 ? 32.943 3.263 -20.028 1.00 97.25 173 ALA A CA 1
ATOM 1331 C C . ALA A 1 173 ? 31.871 4.329 -19.763 1.00 97.25 173 ALA A C 1
ATOM 1333 O O . ALA A 1 173 ? 31.223 4.280 -18.724 1.00 97.25 173 ALA A O 1
ATOM 1334 N N . ALA A 1 174 ? 31.633 5.249 -20.702 1.00 96.50 174 ALA A N 1
ATOM 1335 C CA . ALA A 1 174 ? 30.561 6.233 -20.594 1.00 96.50 174 ALA A CA 1
ATOM 1336 C C . ALA A 1 174 ? 29.176 5.570 -20.640 1.00 96.50 174 ALA A C 1
ATOM 1338 O O . ALA A 1 174 ? 28.341 5.862 -19.791 1.00 96.50 174 ALA A O 1
ATOM 1339 N N . VAL A 1 175 ? 28.937 4.640 -21.573 1.00 96.94 175 VAL A N 1
ATOM 1340 C CA . VAL A 1 175 ? 27.683 3.864 -21.627 1.00 96.94 175 VAL A CA 1
ATOM 1341 C C . VAL A 1 175 ? 27.494 3.056 -20.342 1.00 96.94 175 VAL A C 1
ATOM 1343 O O . VAL A 1 175 ? 26.415 3.077 -19.750 1.00 96.94 175 VAL A O 1
ATOM 1346 N N . ALA A 1 176 ? 28.548 2.387 -19.873 1.00 97.12 176 ALA A N 1
ATOM 1347 C CA . ALA A 1 176 ? 28.504 1.613 -18.644 1.00 97.12 176 ALA A CA 1
ATOM 1348 C C . ALA A 1 176 ? 28.202 2.501 -17.430 1.00 97.12 176 ALA A C 1
ATOM 1350 O O . ALA A 1 176 ? 27.250 2.233 -16.709 1.00 97.12 176 ALA A O 1
ATOM 1351 N N . GLY A 1 177 ? 28.962 3.578 -17.227 1.00 97.00 177 GLY A N 1
ATOM 1352 C CA . GLY A 1 177 ? 28.831 4.448 -16.059 1.00 97.00 177 GLY A CA 1
ATOM 1353 C C . GLY A 1 177 ? 27.556 5.291 -16.044 1.00 97.00 177 GLY A C 1
ATOM 1354 O O . GLY A 1 177 ? 27.015 5.539 -14.973 1.00 97.00 177 GLY A O 1
ATOM 1355 N N . LEU A 1 178 ? 27.056 5.719 -17.208 1.00 95.56 178 LEU A N 1
ATOM 1356 C CA . LEU A 1 178 ? 25.889 6.601 -17.284 1.00 95.56 178 LEU A CA 1
ATOM 1357 C C . LEU A 1 178 ? 24.568 5.854 -17.446 1.00 95.56 178 LEU A C 1
ATOM 1359 O O . LEU A 1 178 ? 23.553 6.385 -17.016 1.00 95.56 178 LEU A O 1
ATOM 1363 N N . LEU A 1 179 ? 24.545 4.669 -18.064 1.00 95.50 179 LEU A N 1
ATOM 1364 C CA . LEU A 1 179 ? 23.302 3.930 -18.322 1.00 95.50 179 LEU A CA 1
ATOM 1365 C C . LEU A 1 179 ? 23.244 2.609 -17.565 1.00 95.50 179 LEU A C 1
ATOM 1367 O O . LEU A 1 179 ? 22.267 2.353 -16.872 1.00 95.50 179 LEU A O 1
ATOM 1371 N N . ILE A 1 180 ? 24.277 1.773 -17.670 1.00 95.88 180 ILE A N 1
ATOM 1372 C CA . ILE A 1 180 ? 24.208 0.401 -17.148 1.00 95.88 180 ILE A CA 1
ATOM 1373 C C . ILE A 1 180 ? 24.321 0.382 -15.623 1.00 95.88 180 ILE A C 1
ATOM 1375 O O . ILE A 1 180 ? 23.466 -0.192 -14.961 1.00 95.88 180 ILE A O 1
ATOM 1379 N N . VAL A 1 181 ? 25.356 1.010 -15.062 1.00 96.50 181 VAL A N 1
ATOM 1380 C CA . VAL A 1 181 ? 25.656 0.960 -13.625 1.00 96.50 181 VAL A CA 1
ATOM 1381 C C . VAL A 1 181 ? 24.499 1.507 -12.779 1.00 96.50 181 VAL A C 1
ATOM 1383 O O . VAL A 1 181 ? 24.069 0.767 -11.899 1.00 96.50 181 VAL A O 1
ATOM 1386 N N . PRO A 1 182 ? 23.920 2.697 -13.053 1.00 95.06 182 PRO A N 1
ATOM 1387 C CA . PRO A 1 182 ? 22.784 3.195 -12.272 1.00 95.06 182 PRO A CA 1
ATOM 1388 C C . PRO A 1 182 ? 21.569 2.260 -12.321 1.00 95.06 182 PRO A C 1
ATOM 1390 O O . PRO A 1 182 ? 20.937 2.018 -11.299 1.00 95.06 182 PRO A O 1
ATOM 1393 N N . CYS A 1 183 ? 21.266 1.693 -13.495 1.00 93.75 183 CYS A N 1
ATOM 1394 C CA . CYS A 1 183 ? 20.129 0.785 -13.648 1.00 93.75 183 CYS A CA 1
ATOM 1395 C C . CYS A 1 183 ? 20.362 -0.558 -12.944 1.00 93.75 183 CYS A C 1
ATOM 1397 O O . CYS A 1 183 ? 19.448 -1.085 -12.320 1.00 93.75 183 CYS A O 1
ATOM 1399 N N . VAL A 1 184 ? 21.573 -1.119 -13.030 1.00 94.19 184 VAL A N 1
ATOM 1400 C CA . VAL A 1 184 ? 21.925 -2.383 -12.363 1.00 94.19 184 VAL A CA 1
ATOM 1401 C C . VAL A 1 184 ? 21.940 -2.218 -10.848 1.00 94.19 184 VAL A C 1
ATOM 1403 O O . VAL A 1 184 ? 21.479 -3.113 -10.147 1.00 94.19 184 VAL A O 1
ATOM 1406 N N . ASP A 1 185 ? 22.462 -1.100 -10.347 1.00 93.12 185 ASP A N 1
ATOM 1407 C CA . ASP A 1 185 ? 22.471 -0.789 -8.918 1.00 93.12 185 ASP A CA 1
ATOM 1408 C C . ASP A 1 185 ? 21.041 -0.722 -8.365 1.00 9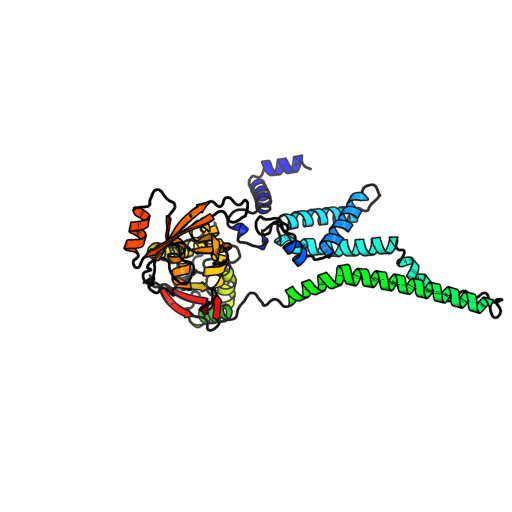3.12 185 ASP A C 1
ATOM 1410 O O . ASP A 1 185 ? 20.691 -1.439 -7.430 1.00 93.12 185 ASP A O 1
ATOM 1414 N N . MET A 1 186 ? 20.162 0.023 -9.041 1.00 92.44 186 MET A N 1
ATOM 1415 C CA . MET A 1 186 ? 18.755 0.106 -8.658 1.00 92.44 186 MET A CA 1
ATOM 1416 C C . MET A 1 186 ? 18.025 -1.242 -8.785 1.00 92.44 186 MET A C 1
ATOM 1418 O O . MET A 1 186 ? 17.278 -1.629 -7.890 1.00 92.44 186 MET A O 1
ATOM 1422 N N . ALA A 1 187 ? 18.274 -2.007 -9.853 1.00 91.50 187 ALA A N 1
ATOM 1423 C CA . ALA A 1 187 ? 17.682 -3.334 -10.032 1.00 91.50 187 ALA A CA 1
ATOM 1424 C C . ALA A 1 187 ? 18.120 -4.331 -8.946 1.00 91.50 187 ALA A C 1
ATOM 1426 O O . ALA A 1 187 ? 17.331 -5.186 -8.546 1.00 91.50 187 ALA A O 1
ATOM 1427 N N . ARG A 1 188 ? 19.359 -4.223 -8.443 1.00 92.56 188 ARG A N 1
ATOM 1428 C CA . ARG A 1 188 ? 19.836 -5.035 -7.314 1.00 92.56 188 ARG A CA 1
ATOM 1429 C C . ARG A 1 188 ? 19.062 -4.732 -6.039 1.00 92.56 188 ARG A C 1
ATOM 1431 O O . ARG A 1 188 ? 18.714 -5.683 -5.351 1.00 92.56 188 ARG A O 1
ATOM 1438 N N . ASN A 1 189 ? 18.764 -3.460 -5.767 1.00 88.69 189 ASN A N 1
ATOM 1439 C CA . ASN A 1 189 ? 17.976 -3.077 -4.593 1.00 88.69 189 ASN A CA 1
ATOM 1440 C C . ASN A 1 189 ? 16.621 -3.799 -4.594 1.00 88.69 189 ASN A C 1
ATOM 1442 O O . ASN A 1 189 ? 16.317 -4.499 -3.630 1.00 88.69 189 ASN A O 1
ATOM 1446 N N . PHE A 1 190 ? 15.890 -3.753 -5.715 1.00 86.62 190 PHE A N 1
ATOM 1447 C CA . PHE A 1 190 ? 14.615 -4.467 -5.867 1.00 86.62 190 PHE A CA 1
ATOM 1448 C C . PHE A 1 190 ? 14.757 -5.993 -5.807 1.00 86.62 190 PHE A C 1
ATOM 1450 O O . PHE A 1 190 ? 13.909 -6.671 -5.238 1.00 86.62 190 PHE A O 1
ATOM 1457 N N . ALA A 1 191 ? 15.835 -6.558 -6.358 1.00 88.88 191 ALA A N 1
ATOM 1458 C CA . ALA A 1 191 ? 16.063 -8.006 -6.336 1.00 88.88 191 ALA A CA 1
ATOM 1459 C C . ALA A 1 191 ? 16.336 -8.566 -4.928 1.00 88.88 191 ALA A C 1
ATOM 1461 O O . ALA A 1 191 ? 16.246 -9.776 -4.726 1.00 88.88 191 ALA A O 1
ATOM 1462 N N . THR A 1 192 ? 16.702 -7.705 -3.975 1.00 89.31 192 THR A N 1
ATOM 1463 C CA . THR A 1 192 ? 16.960 -8.077 -2.576 1.00 89.31 192 THR A CA 1
ATOM 1464 C C . THR A 1 192 ? 15.831 -7.700 -1.621 1.00 89.31 192 THR A C 1
ATOM 1466 O O . THR A 1 192 ? 15.948 -7.974 -0.426 1.00 89.31 192 THR A O 1
ATOM 1469 N N . GLU A 1 193 ? 14.755 -7.077 -2.112 1.00 84.81 193 GLU A N 1
ATOM 1470 C CA . GLU A 1 193 ? 13.599 -6.776 -1.271 1.00 84.81 193 GLU A CA 1
ATOM 1471 C C . GLU A 1 193 ? 12.984 -8.079 -0.734 1.00 84.81 193 GLU A C 1
ATOM 1473 O O . GLU A 1 193 ? 12.853 -9.062 -1.474 1.00 84.81 193 GLU A O 1
ATOM 1478 N N . PRO A 1 194 ? 12.631 -8.127 0.562 1.00 84.12 194 PRO A N 1
ATOM 1479 C CA . PRO A 1 194 ? 11.970 -9.292 1.122 1.00 84.12 194 PRO A CA 1
ATOM 1480 C C . PRO A 1 194 ? 10.620 -9.511 0.432 1.00 84.12 194 PRO A C 1
ATOM 1482 O O . PRO A 1 194 ? 9.955 -8.568 0.002 1.00 84.12 194 PRO A O 1
ATOM 1485 N N . GLY A 1 195 ? 10.200 -10.774 0.352 1.00 84.56 195 GLY A N 1
ATOM 1486 C CA . GLY A 1 195 ? 8.867 -11.104 -0.138 1.00 84.56 195 GLY A CA 1
ATOM 1487 C C . GLY A 1 195 ? 7.776 -10.436 0.705 1.00 84.56 195 GLY A C 1
ATOM 1488 O O . GLY A 1 195 ? 7.961 -10.182 1.893 1.00 84.56 195 GLY A O 1
ATOM 1489 N N . LEU A 1 196 ? 6.619 -10.186 0.087 1.00 89.50 196 LEU A N 1
ATOM 1490 C CA . LEU A 1 196 ? 5.480 -9.555 0.765 1.00 89.50 196 LEU A CA 1
ATOM 1491 C C . LEU A 1 196 ? 4.928 -10.408 1.917 1.00 89.50 196 LEU A C 1
ATOM 1493 O O . LEU A 1 196 ? 4.420 -9.859 2.888 1.00 89.50 196 LEU A O 1
ATOM 1497 N N . MET A 1 197 ? 5.027 -11.738 1.807 1.00 93.94 197 MET A N 1
ATOM 1498 C CA . MET A 1 197 ? 4.617 -12.667 2.858 1.00 93.94 197 MET A CA 1
ATOM 1499 C C . MET A 1 197 ? 5.618 -12.615 4.012 1.00 93.94 197 MET A C 1
ATOM 1501 O O . MET A 1 197 ? 6.741 -13.113 3.899 1.00 93.94 197 MET A O 1
ATOM 1505 N N . THR A 1 198 ? 5.195 -12.038 5.127 1.00 95.12 198 THR A N 1
ATOM 1506 C CA . THR A 1 198 ? 5.987 -11.988 6.352 1.00 95.12 198 THR A CA 1
ATOM 1507 C C . THR A 1 198 ? 5.867 -13.287 7.141 1.00 95.12 198 THR A C 1
ATOM 1509 O O . THR A 1 198 ? 4.995 -14.126 6.893 1.00 95.12 198 THR A O 1
ATOM 1512 N N . LYS A 1 199 ? 6.756 -13.458 8.124 1.00 96.06 199 LYS A N 1
ATOM 1513 C CA . LYS A 1 199 ? 6.712 -14.607 9.031 1.00 96.06 199 LYS A CA 1
ATOM 1514 C C . LYS A 1 199 ? 5.392 -14.639 9.819 1.00 96.06 199 LYS A C 1
ATOM 1516 O O . LYS A 1 199 ? 4.787 -15.703 9.889 1.00 96.06 199 LYS A O 1
ATOM 1521 N N . GLY A 1 200 ? 4.909 -13.499 10.329 1.00 97.12 200 GLY A N 1
ATOM 1522 C CA . GLY A 1 200 ? 3.674 -13.446 11.118 1.00 97.12 200 GLY A CA 1
ATOM 1523 C C . GLY A 1 200 ? 2.434 -13.821 10.319 1.00 97.12 200 GLY A C 1
ATOM 1524 O O . GLY A 1 200 ? 1.606 -14.600 10.793 1.00 97.12 200 GLY A O 1
ATOM 1525 N N . TRP A 1 201 ? 2.338 -13.357 9.070 1.00 98.06 201 TRP A N 1
ATOM 1526 C CA . TRP A 1 201 ? 1.274 -13.789 8.166 1.00 98.06 201 TRP A CA 1
ATOM 1527 C C . TRP A 1 201 ? 1.377 -15.276 7.825 1.00 98.06 201 TRP A C 1
ATOM 1529 O O . TRP A 1 201 ? 0.377 -15.983 7.913 1.00 98.06 201 TRP A O 1
ATOM 1539 N N . TYR A 1 202 ? 2.569 -15.781 7.499 1.00 98.06 202 TYR A N 1
ATOM 1540 C CA . TYR A 1 202 ? 2.759 -17.198 7.180 1.00 98.06 202 TYR A CA 1
ATOM 1541 C C . TYR A 1 202 ? 2.334 -18.123 8.335 1.00 98.06 202 TYR A C 1
ATOM 1543 O O . TYR A 1 202 ? 1.595 -19.083 8.119 1.00 98.06 202 TYR A O 1
ATOM 1551 N N . GLU A 1 203 ? 2.746 -17.806 9.565 1.00 98.00 203 GLU A N 1
ATOM 1552 C CA . GLU A 1 203 ? 2.361 -18.546 10.774 1.00 98.00 203 GLU A CA 1
ATOM 1553 C C . GLU A 1 203 ? 0.854 -18.499 11.018 1.00 98.00 203 GLU A C 1
ATOM 1555 O O . GLU A 1 203 ? 0.230 -19.535 11.243 1.00 98.00 203 GLU A O 1
ATOM 1560 N N . THR A 1 204 ? 0.256 -17.310 10.912 1.00 98.62 204 THR A N 1
ATOM 1561 C CA . THR A 1 204 ? -1.187 -17.118 11.108 1.00 98.62 204 THR A CA 1
ATOM 1562 C C . THR A 1 204 ? -2.008 -17.927 10.111 1.00 98.62 204 THR A C 1
ATOM 1564 O O . THR A 1 204 ? -3.019 -18.521 10.474 1.00 98.62 204 THR A O 1
ATOM 1567 N N . LEU A 1 205 ? -1.578 -17.986 8.851 1.00 98.62 205 LEU A N 1
ATOM 1568 C CA . LEU A 1 205 ? -2.264 -18.755 7.815 1.00 98.62 205 LEU A CA 1
ATOM 1569 C C . LEU A 1 205 ? -2.136 -20.263 8.052 1.00 98.62 205 LEU A C 1
ATOM 1571 O O . LEU A 1 205 ? -3.115 -20.986 7.884 1.00 98.62 205 LEU A O 1
ATOM 1575 N N . GLY A 1 206 ? -0.967 -20.730 8.500 1.00 98.44 206 GLY A N 1
ATOM 1576 C CA . GLY A 1 206 ? -0.786 -22.118 8.931 1.00 98.44 206 GLY A CA 1
ATOM 1577 C C . GLY A 1 206 ? -1.664 -22.475 10.135 1.00 98.44 206 GLY A C 1
ATOM 1578 O O . GLY A 1 206 ? -2.258 -23.555 10.172 1.00 98.44 206 GLY A O 1
ATOM 1579 N N . TRP A 1 207 ? -1.809 -21.556 11.095 1.00 98.56 207 TRP A N 1
ATOM 1580 C CA . TRP A 1 207 ? -2.735 -21.715 12.216 1.00 98.56 207 TRP A CA 1
ATOM 1581 C C . TRP A 1 207 ? -4.193 -21.751 11.745 1.00 98.56 207 TRP A C 1
ATOM 1583 O O . TRP A 1 207 ? -4.912 -22.675 12.115 1.00 98.56 207 TRP A O 1
ATOM 1593 N N . LEU A 1 208 ? -4.617 -20.829 10.871 1.00 98.44 208 LEU A N 1
ATOM 1594 C CA . LEU A 1 208 ? -5.969 -20.825 10.300 1.00 98.44 208 LEU A CA 1
ATOM 1595 C C . LEU A 1 208 ? -6.294 -22.177 9.662 1.00 98.44 208 LEU A C 1
ATOM 1597 O O . LEU A 1 208 ? -7.317 -22.769 9.992 1.00 98.44 208 LEU A O 1
ATOM 1601 N N . GLN A 1 209 ? -5.397 -22.699 8.826 1.00 97.50 209 GLN A N 1
ATOM 1602 C CA . GLN A 1 209 ? -5.592 -23.976 8.142 1.00 97.50 209 GLN A CA 1
ATOM 1603 C C . GLN A 1 209 ? -5.708 -25.165 9.107 1.00 97.50 209 GLN A C 1
ATOM 1605 O O . GLN A 1 209 ? -6.518 -26.062 8.889 1.00 97.50 209 GLN A O 1
ATOM 1610 N N . SER A 1 210 ? -4.884 -25.202 10.156 1.00 97.50 210 SER A N 1
ATOM 1611 C CA . SER A 1 210 ? -4.742 -26.382 11.024 1.00 97.50 210 SER A CA 1
ATOM 1612 C C . SER A 1 210 ? -5.594 -26.355 12.294 1.00 97.50 210 SER A C 1
ATOM 1614 O O . SER A 1 210 ? -5.815 -27.405 12.894 1.00 97.50 210 SER A O 1
ATOM 1616 N N . SER A 1 211 ? -6.042 -25.174 12.726 1.00 97.81 211 SER A N 1
ATOM 1617 C CA . SER A 1 211 ? -6.604 -24.950 14.067 1.00 97.81 211 SER A CA 1
ATOM 1618 C C . SER A 1 211 ? -8.026 -24.386 14.058 1.00 97.81 211 SER A C 1
ATOM 1620 O O . SER A 1 211 ? -8.606 -24.178 15.123 1.00 97.81 211 SER A O 1
ATOM 1622 N N . THR A 1 212 ? -8.610 -24.152 12.880 1.00 97.88 212 THR A N 1
ATOM 1623 C CA . THR A 1 212 ? -10.020 -23.753 12.738 1.00 97.88 212 THR A CA 1
ATOM 1624 C C . THR A 1 212 ? -10.830 -24.865 12.063 1.00 97.88 212 THR A C 1
ATOM 1626 O O . THR A 1 212 ? -10.238 -25.638 11.304 1.00 97.88 212 THR A O 1
ATOM 1629 N N . PRO A 1 213 ? -12.147 -24.989 12.330 1.00 96.31 213 PRO A N 1
ATOM 1630 C CA . PRO A 1 213 ? -13.001 -25.978 11.666 1.00 96.31 213 PRO A CA 1
ATOM 1631 C C . PRO A 1 213 ? -12.888 -25.892 10.141 1.00 96.31 213 PRO A C 1
ATOM 1633 O O . PRO A 1 213 ? -12.639 -24.820 9.602 1.00 96.31 213 PRO A O 1
ATOM 1636 N N . GLU A 1 214 ? -13.051 -27.002 9.428 1.00 95.69 214 GLU A N 1
ATOM 1637 C CA . GLU A 1 214 ? -13.037 -26.943 7.965 1.00 95.69 214 GLU A CA 1
ATOM 1638 C C . GLU A 1 214 ? -14.381 -26.373 7.466 1.00 95.69 214 GLU A C 1
ATOM 1640 O O . GLU A 1 214 ? -15.419 -26.951 7.796 1.00 95.69 214 GLU A O 1
ATOM 1645 N N . PRO A 1 215 ? -14.399 -25.247 6.720 1.00 94.31 215 PRO A N 1
ATOM 1646 C CA . PRO A 1 215 ? -15.649 -24.611 6.295 1.00 94.31 215 PRO A CA 1
ATOM 1647 C C . PRO A 1 215 ? -16.355 -25.369 5.163 1.00 94.31 215 PRO A C 1
ATOM 1649 O O . PRO A 1 215 ? -17.563 -25.223 4.984 1.00 94.31 215 PRO A O 1
ATOM 1652 N N . LEU A 1 216 ? -15.612 -26.149 4.374 1.00 93.12 216 LEU A N 1
ATOM 1653 C CA . LEU A 1 216 ? -16.089 -26.814 3.161 1.00 93.12 216 LEU A CA 1
ATOM 1654 C C . LEU A 1 216 ? -15.727 -28.306 3.162 1.00 93.12 216 LEU A C 1
ATOM 1656 O O . LEU A 1 216 ? -14.943 -28.775 3.983 1.00 93.12 216 LEU A O 1
ATOM 1660 N N . ASP A 1 217 ? -16.265 -29.056 2.204 1.00 91.12 217 ASP A N 1
ATOM 1661 C CA . ASP A 1 217 ? -15.881 -30.452 1.999 1.00 91.12 217 ASP A CA 1
ATOM 1662 C C . ASP A 1 217 ? -14.401 -30.594 1.590 1.00 91.12 217 ASP A C 1
ATOM 1664 O O . ASP A 1 217 ? -13.792 -29.693 1.009 1.00 91.12 217 ASP A O 1
ATOM 1668 N N . ALA A 1 218 ? -13.802 -31.754 1.877 1.00 88.75 218 ALA A N 1
ATOM 1669 C CA . ALA A 1 218 ? -12.358 -31.976 1.730 1.00 88.75 218 ALA A CA 1
ATOM 1670 C C . ALA A 1 218 ? -11.822 -31.787 0.295 1.00 88.75 218 ALA A C 1
ATOM 1672 O O . ALA A 1 218 ? -10.645 -31.471 0.106 1.00 88.75 218 ALA A O 1
ATOM 1673 N N . ASP A 1 219 ? -12.658 -31.998 -0.719 1.00 90.69 219 ASP A N 1
ATOM 1674 C CA . ASP A 1 219 ? -12.335 -31.827 -2.136 1.00 90.69 219 ASP A CA 1
ATOM 1675 C C . ASP A 1 219 ? -12.750 -30.459 -2.697 1.00 90.69 219 ASP A C 1
ATOM 1677 O O . ASP A 1 219 ? -12.319 -30.105 -3.797 1.00 90.69 219 ASP A O 1
ATOM 1681 N N . ALA A 1 220 ? -13.486 -29.648 -1.929 1.00 92.12 220 ALA A N 1
ATOM 1682 C CA . ALA A 1 220 ? -14.012 -28.359 -2.364 1.00 92.12 220 ALA A CA 1
ATOM 1683 C C . ALA A 1 220 ? -12.906 -27.432 -2.891 1.00 92.12 220 ALA A C 1
ATOM 1685 O O . ALA A 1 220 ? -13.060 -26.793 -3.931 1.00 92.12 220 ALA A O 1
ATOM 1686 N N . TYR A 1 221 ? -11.739 -27.387 -2.249 1.00 92.62 221 TYR A N 1
ATOM 1687 C CA . TYR A 1 221 ? -10.661 -26.491 -2.681 1.00 92.62 221 TYR A CA 1
ATOM 1688 C C . TYR A 1 221 ? -10.212 -26.712 -4.141 1.00 92.62 221 TYR A C 1
ATOM 1690 O O . TYR A 1 221 ? -9.872 -25.757 -4.839 1.00 92.62 221 TYR A O 1
ATOM 1698 N N . TYR A 1 222 ? -10.219 -27.964 -4.609 1.00 94.06 222 TYR A N 1
ATOM 1699 C CA . TYR A 1 222 ? -9.858 -28.335 -5.984 1.00 94.06 222 TYR A CA 1
ATOM 1700 C C . TYR A 1 222 ? -11.077 -28.696 -6.843 1.00 94.06 222 TYR A C 1
ATOM 1702 O O . TYR A 1 222 ? -10.916 -29.193 -7.961 1.00 94.06 222 TYR A O 1
ATOM 1710 N N . GLY A 1 223 ? -12.281 -28.453 -6.324 1.00 92.19 223 GLY A N 1
ATOM 1711 C CA . GLY A 1 223 ? -13.535 -28.687 -7.017 1.00 92.19 223 GLY A CA 1
ATOM 1712 C C . GLY A 1 223 ? -13.658 -27.835 -8.278 1.00 92.19 223 GLY A C 1
ATOM 1713 O O . GLY A 1 223 ? -13.092 -26.745 -8.394 1.00 92.19 223 GLY A O 1
ATOM 1714 N N . LEU A 1 224 ? -14.416 -28.350 -9.242 1.00 92.75 224 LEU A N 1
ATOM 1715 C CA . LEU A 1 224 ? -14.856 -27.583 -10.399 1.00 92.75 224 LEU A CA 1
ATOM 1716 C C . LEU A 1 224 ? -16.239 -27.022 -10.089 1.00 92.75 224 LEU A C 1
ATOM 1718 O O . LEU A 1 224 ? -17.145 -27.778 -9.747 1.00 92.75 224 LEU A O 1
ATOM 1722 N N . TYR A 1 225 ? -16.379 -25.708 -10.214 1.00 90.00 225 TYR A N 1
ATOM 1723 C CA . TYR A 1 225 ? -17.599 -24.991 -9.871 1.00 90.00 225 TYR A CA 1
ATOM 1724 C C . TYR A 1 225 ? -18.234 -24.392 -11.116 1.00 90.00 225 TYR A C 1
ATOM 1726 O O . TYR A 1 225 ? -17.545 -23.769 -11.928 1.00 90.00 225 TYR A O 1
ATOM 1734 N N . ASP A 1 226 ? -19.549 -24.547 -11.228 1.00 88.69 226 ASP A N 1
ATOM 1735 C CA . ASP A 1 226 ? -20.343 -23.814 -12.204 1.00 88.69 226 ASP A CA 1
ATOM 1736 C C . ASP A 1 226 ? -20.573 -22.379 -11.714 1.00 88.69 226 ASP A C 1
ATOM 1738 O O . ASP A 1 226 ? -20.765 -22.128 -10.522 1.00 88.69 226 ASP A O 1
ATOM 1742 N N . GLU A 1 227 ? -20.546 -21.419 -12.640 1.00 87.56 227 GLU A N 1
ATOM 1743 C CA . GLU A 1 227 ? -20.882 -20.031 -12.323 1.00 87.56 227 GLU A CA 1
ATOM 1744 C C . GLU A 1 227 ? -22.373 -19.942 -11.943 1.00 87.56 227 GLU A C 1
ATOM 1746 O O . GLU A 1 227 ? -23.223 -20.376 -12.730 1.00 87.56 227 GLU A O 1
ATOM 1751 N N . PRO A 1 228 ? -22.724 -19.370 -10.774 1.00 89.19 228 PRO A N 1
ATOM 1752 C CA . PRO A 1 228 ? -24.119 -19.168 -10.405 1.00 89.19 228 PRO A CA 1
ATOM 1753 C C . PRO A 1 228 ? -24.872 -18.339 -11.453 1.00 89.19 228 PRO A C 1
ATOM 1755 O O . PRO A 1 228 ? -24.385 -17.307 -11.927 1.00 89.19 228 PRO A O 1
ATOM 1758 N N . ALA A 1 229 ? -26.092 -18.763 -11.793 1.00 89.62 229 ALA A N 1
ATOM 1759 C CA . ALA A 1 229 ? -26.939 -18.041 -12.739 1.00 89.62 229 ALA A CA 1
ATOM 1760 C C . ALA A 1 229 ? -27.200 -16.600 -12.267 1.00 89.62 229 ALA A C 1
ATOM 1762 O O . ALA A 1 229 ? -27.392 -16.347 -11.078 1.00 89.62 229 ALA A O 1
ATOM 1763 N N . ASP A 1 230 ? -27.209 -15.652 -13.207 1.00 85.81 230 ASP A N 1
ATOM 1764 C CA . ASP A 1 230 ? -27.557 -14.243 -12.975 1.00 85.81 230 ASP A CA 1
ATOM 1765 C C . ASP A 1 230 ? -26.807 -13.562 -11.812 1.00 85.81 230 ASP A C 1
ATOM 1767 O O . ASP A 1 230 ? -27.324 -12.626 -11.201 1.00 85.81 230 ASP A O 1
ATOM 1771 N N . ARG A 1 231 ? -25.567 -13.992 -11.519 1.00 80.38 231 ARG A N 1
ATOM 1772 C CA . ARG A 1 231 ? -24.737 -13.467 -10.414 1.00 80.38 231 ARG A CA 1
ATOM 1773 C C . ARG A 1 231 ? -25.380 -13.615 -9.030 1.00 80.38 231 ARG A C 1
ATOM 1775 O O . ARG A 1 231 ? -25.133 -12.790 -8.148 1.00 80.38 231 ARG A O 1
ATOM 1782 N N . GLN A 1 232 ? -26.210 -14.638 -8.842 1.00 88.00 232 GLN A N 1
ATOM 1783 C CA . GLN A 1 232 ? -26.701 -15.004 -7.516 1.00 88.00 232 GLN A CA 1
ATOM 1784 C C . GLN A 1 232 ? -25.534 -15.387 -6.586 1.00 88.00 232 GLN A C 1
ATOM 1786 O O . GLN A 1 232 ? -24.470 -15.790 -7.073 1.00 88.00 232 GLN A O 1
ATOM 1791 N N . PRO A 1 233 ? -25.704 -15.261 -5.256 1.00 86.25 233 PRO A N 1
ATOM 1792 C CA . PRO A 1 233 ? -24.738 -15.787 -4.300 1.00 86.25 233 PRO A CA 1
ATOM 1793 C C . PRO A 1 233 ? -24.466 -17.274 -4.539 1.00 86.25 233 PRO A C 1
ATOM 1795 O O . PRO A 1 233 ? -25.346 -18.019 -4.970 1.00 86.25 233 PRO A O 1
ATOM 1798 N N . PHE A 1 234 ? -23.237 -17.696 -4.252 1.00 89.62 234 PHE A N 1
ATOM 1799 C CA . PHE A 1 234 ? -22.886 -19.110 -4.257 1.00 89.62 234 PHE A CA 1
ATOM 1800 C C . PHE A 1 234 ? -23.613 -19.827 -3.110 1.00 89.62 234 PHE A C 1
ATOM 1802 O O . PHE A 1 234 ? -23.671 -19.299 -1.998 1.00 89.62 234 PHE A O 1
ATOM 1809 N N . ASP A 1 235 ? -24.160 -21.009 -3.390 1.00 89.62 235 ASP A N 1
ATOM 1810 C CA . ASP A 1 235 ? -24.882 -21.828 -2.413 1.00 89.62 235 ASP A CA 1
ATOM 1811 C C . ASP A 1 235 ? -23.879 -22.617 -1.563 1.00 89.62 235 ASP A C 1
ATOM 1813 O O . ASP A 1 235 ? -23.449 -23.717 -1.914 1.00 89.62 235 ASP A O 1
ATOM 1817 N N . TYR A 1 236 ? -23.405 -21.980 -0.496 1.00 91.56 236 TYR A N 1
ATOM 1818 C CA . TYR A 1 236 ? -22.450 -22.578 0.428 1.00 91.56 236 TYR A CA 1
ATOM 1819 C C . TYR A 1 236 ? -23.133 -23.591 1.364 1.00 91.56 236 TYR A C 1
ATOM 1821 O O . TYR A 1 236 ? -24.283 -23.382 1.746 1.00 91.56 236 TYR A O 1
ATOM 1829 N N . PRO A 1 237 ? -22.430 -24.658 1.795 1.00 92.38 237 PRO A N 1
ATOM 1830 C CA . PRO A 1 237 ? -22.950 -25.551 2.827 1.00 92.38 237 PRO A CA 1
ATOM 1831 C C . PRO A 1 237 ? -23.111 -24.815 4.166 1.00 92.38 237 PRO A C 1
ATOM 1833 O O . PRO A 1 237 ? -22.379 -23.868 4.444 1.00 92.38 237 PRO A O 1
ATOM 1836 N N . ASP A 1 238 ? -23.990 -25.312 5.041 1.00 91.44 238 ASP A N 1
ATOM 1837 C CA . ASP A 1 238 ? -24.247 -24.728 6.373 1.00 91.44 238 ASP A CA 1
ATOM 1838 C C . ASP A 1 238 ? -22.995 -24.645 7.271 1.00 91.44 238 ASP A C 1
ATOM 1840 O O . ASP A 1 238 ? -22.967 -23.891 8.240 1.00 91.44 238 ASP A O 1
ATOM 1844 N N . SER A 1 239 ? -21.959 -25.439 6.978 1.00 92.31 239 SER A N 1
ATOM 1845 C CA . SER A 1 239 ? -20.667 -25.403 7.674 1.00 92.31 239 SER A CA 1
ATOM 1846 C C . SER A 1 239 ? -19.771 -24.235 7.258 1.00 92.31 239 SER A C 1
ATOM 1848 O O . SER A 1 239 ? -18.751 -23.995 7.906 1.00 92.31 239 SER A O 1
ATOM 1850 N N . ALA A 1 240 ? -20.089 -23.556 6.154 1.00 96.06 240 ALA A N 1
ATOM 1851 C CA . ALA A 1 240 ? -19.236 -22.526 5.595 1.00 96.06 240 ALA A CA 1
ATOM 1852 C C . ALA A 1 240 ? -19.239 -21.272 6.463 1.00 96.06 240 ALA A C 1
ATOM 1854 O O . ALA A 1 240 ? -20.282 -20.791 6.899 1.00 96.06 240 ALA A O 1
ATOM 1855 N N . TYR A 1 241 ? -18.051 -20.702 6.631 1.00 97.38 241 TYR A N 1
ATOM 1856 C CA . TYR A 1 241 ? -17.873 -19.429 7.304 1.00 97.38 241 TYR A CA 1
ATOM 1857 C C . TYR A 1 241 ? -16.835 -18.565 6.587 1.00 97.38 241 TYR A C 1
ATOM 1859 O O . TYR A 1 241 ? -15.888 -19.051 5.954 1.00 97.38 241 TYR A O 1
ATOM 1867 N N . GLY A 1 242 ? -17.014 -17.256 6.717 1.00 97.50 242 GLY A N 1
ATOM 1868 C CA . GLY A 1 242 ? -16.118 -16.226 6.223 1.00 97.50 242 GLY A CA 1
ATOM 1869 C C . GLY A 1 242 ? -15.010 -15.869 7.214 1.00 97.50 242 GLY A C 1
ATOM 1870 O O . GLY A 1 242 ? -15.162 -15.943 8.437 1.00 97.50 242 GLY A O 1
ATOM 1871 N N . VAL A 1 243 ? -13.884 -15.419 6.669 1.00 98.75 243 VAL A N 1
ATOM 1872 C CA . VAL A 1 243 ? -12.803 -14.768 7.408 1.00 98.75 243 VAL A CA 1
ATOM 1873 C C . VAL A 1 243 ? -12.762 -13.300 6.997 1.00 98.75 243 VAL A C 1
ATOM 1875 O O . VAL A 1 243 ? -12.439 -12.962 5.852 1.00 98.75 243 VAL A O 1
ATOM 1878 N N . MET A 1 244 ? -13.089 -12.416 7.936 1.00 98.75 244 MET A N 1
ATOM 1879 C CA . MET A 1 244 ? -12.994 -10.975 7.745 1.00 98.75 244 MET A CA 1
ATOM 1880 C C . MET A 1 244 ? -11.537 -10.537 7.888 1.00 98.75 244 MET A C 1
ATOM 1882 O O . MET A 1 244 ? -10.937 -10.646 8.953 1.00 98.75 244 MET A O 1
ATOM 1886 N N . ALA A 1 245 ? -10.964 -10.019 6.811 1.00 98.56 245 ALA A N 1
ATOM 1887 C CA . ALA A 1 245 ? -9.614 -9.475 6.780 1.00 98.56 245 ALA A CA 1
ATOM 1888 C C . ALA A 1 245 ? -9.552 -8.331 5.769 1.00 98.56 245 ALA A C 1
ATOM 1890 O O . ALA A 1 245 ? -10.442 -8.172 4.928 1.00 98.56 245 ALA A O 1
ATOM 1891 N N . TRP A 1 246 ? -8.489 -7.529 5.829 1.00 98.19 246 TRP A N 1
ATOM 1892 C CA . TRP A 1 246 ? -8.264 -6.526 4.795 1.00 98.19 246 TRP A CA 1
ATOM 1893 C C . TRP A 1 246 ? -8.007 -7.178 3.433 1.00 98.19 246 TRP A C 1
ATOM 1895 O O . TRP A 1 246 ? -7.422 -8.260 3.344 1.00 98.19 246 TRP A O 1
ATOM 1905 N N . TRP A 1 247 ? -8.466 -6.522 2.365 1.00 97.31 247 TRP A N 1
ATOM 1906 C CA . TRP A 1 247 ? -8.547 -7.120 1.031 1.00 97.31 247 TRP A CA 1
ATOM 1907 C C . TRP A 1 247 ? -7.178 -7.519 0.456 1.00 97.31 247 TRP A C 1
ATOM 1909 O O . TRP A 1 247 ? -7.120 -8.487 -0.300 1.00 97.31 247 TRP A O 1
ATOM 1919 N N . ASP A 1 248 ? -6.084 -6.868 0.876 1.00 96.31 248 ASP A N 1
ATOM 1920 C CA . ASP A 1 248 ? -4.698 -7.236 0.533 1.00 96.31 248 ASP A CA 1
ATOM 1921 C C . ASP A 1 248 ? -4.398 -8.732 0.788 1.00 96.31 248 ASP A C 1
ATOM 1923 O O . ASP A 1 248 ? -3.600 -9.340 0.072 1.00 96.31 248 ASP A O 1
ATOM 1927 N N . TYR A 1 249 ? -5.048 -9.347 1.784 1.00 97.88 249 TYR A N 1
ATOM 1928 C CA . TYR A 1 249 ? -4.672 -10.662 2.318 1.00 97.88 249 TYR A CA 1
ATOM 1929 C C . TYR A 1 249 ? -5.562 -11.818 1.852 1.00 97.88 249 TYR A C 1
ATOM 1931 O O . TYR A 1 249 ? -5.254 -12.979 2.126 1.00 97.88 249 TYR A O 1
ATOM 1939 N N . GLY A 1 250 ? -6.641 -11.544 1.111 1.00 98.25 250 GLY A N 1
ATOM 1940 C CA . GLY A 1 250 ? -7.621 -12.571 0.740 1.00 98.25 250 GLY A CA 1
ATOM 1941 C C . GLY A 1 250 ? -7.016 -13.751 -0.027 1.00 98.25 250 GLY A C 1
ATOM 1942 O O . GLY A 1 250 ? -7.279 -14.903 0.303 1.00 98.25 250 GLY A O 1
ATOM 1943 N N . HIS A 1 251 ? -6.119 -13.504 -0.988 1.00 97.94 251 HIS A N 1
ATOM 1944 C CA . HIS A 1 251 ? -5.448 -14.599 -1.703 1.00 97.94 251 HIS A CA 1
ATOM 1945 C C . HIS A 1 251 ? -4.595 -15.477 -0.787 1.00 97.94 251 HIS A C 1
ATOM 1947 O O . HIS A 1 251 ? -4.494 -16.677 -1.025 1.00 97.94 251 HIS A O 1
ATOM 1953 N N . TRP A 1 252 ? -3.988 -14.911 0.255 1.00 98.44 252 TRP A N 1
ATOM 1954 C CA . TRP A 1 252 ? -3.196 -15.678 1.210 1.00 98.44 252 TRP A CA 1
ATOM 1955 C C . TRP A 1 252 ? -4.085 -16.541 2.104 1.00 98.44 252 TRP A C 1
ATOM 1957 O O . TRP A 1 252 ? -3.797 -17.725 2.284 1.00 98.44 252 TRP A O 1
ATOM 1967 N N . ILE A 1 253 ? -5.203 -15.983 2.576 1.00 98.62 253 ILE A N 1
ATOM 1968 C CA . ILE A 1 253 ? -6.228 -16.705 3.344 1.00 98.62 253 ILE A CA 1
ATOM 1969 C C . ILE A 1 253 ? -6.782 -17.874 2.529 1.00 98.62 253 ILE A C 1
ATOM 1971 O O . ILE A 1 253 ? -6.828 -18.996 3.026 1.00 98.62 253 ILE A O 1
ATOM 1975 N N . THR A 1 254 ? -7.108 -17.657 1.253 1.00 97.69 254 THR A N 1
ATOM 1976 C CA . THR A 1 254 ? -7.534 -18.744 0.366 1.00 97.69 254 THR A CA 1
ATOM 1977 C C . THR A 1 254 ? -6.413 -19.758 0.138 1.00 97.69 254 THR A C 1
ATOM 1979 O O . THR A 1 254 ? -6.628 -20.956 0.277 1.00 97.69 254 THR A O 1
ATOM 1982 N N . ARG A 1 255 ? -5.203 -19.314 -0.231 1.00 97.06 255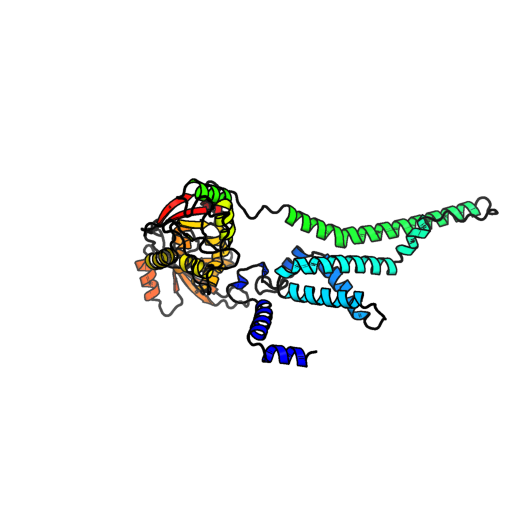 ARG A N 1
ATOM 1983 C CA . ARG A 1 255 ? -4.150 -20.209 -0.742 1.00 97.06 255 ARG A CA 1
ATOM 1984 C C . ARG A 1 255 ? -3.427 -21.019 0.325 1.00 97.06 255 ARG A C 1
ATOM 1986 O O . ARG A 1 255 ? -3.036 -22.147 0.031 1.00 97.06 255 ARG A O 1
ATOM 1993 N N . LEU A 1 256 ? -3.186 -20.422 1.488 1.00 97.38 256 LEU A N 1
ATOM 1994 C CA . LEU A 1 256 ? -2.454 -21.036 2.598 1.00 97.38 256 LEU A CA 1
ATOM 1995 C C . LEU A 1 256 ? -3.386 -21.364 3.758 1.00 97.38 256 LEU A C 1
ATOM 1997 O O . LEU A 1 256 ? -3.299 -22.456 4.300 1.00 97.38 256 LEU A O 1
ATOM 2001 N N . GLY A 1 257 ? -4.301 -20.450 4.094 1.00 97.44 257 GLY A N 1
ATOM 2002 C CA . GLY A 1 257 ? -5.280 -20.681 5.155 1.00 97.44 257 GLY A CA 1
ATOM 2003 C C . GLY A 1 257 ? -6.358 -21.699 4.782 1.00 97.44 257 GLY A C 1
ATOM 2004 O O . GLY A 1 257 ? -6.958 -22.276 5.676 1.00 97.44 257 GLY A O 1
ATOM 2005 N N . HIS A 1 258 ? -6.605 -21.926 3.484 1.00 97.00 258 HIS A N 1
ATOM 2006 C CA . HIS A 1 258 ? -7.719 -22.746 2.991 1.00 97.00 258 HIS A CA 1
ATOM 2007 C C . HIS A 1 258 ? -9.061 -22.320 3.618 1.00 97.00 258 HIS A C 1
ATOM 2009 O O . HIS A 1 258 ? -9.893 -23.146 3.980 1.00 97.00 258 HIS A O 1
ATOM 2015 N N . ARG A 1 259 ? -9.262 -21.007 3.784 1.00 97.62 259 ARG A N 1
ATOM 2016 C CA . ARG A 1 259 ? -10.512 -20.410 4.278 1.00 97.62 259 ARG A CA 1
ATOM 2017 C C . ARG A 1 259 ? -11.076 -19.415 3.269 1.00 97.62 259 ARG A C 1
ATOM 2019 O O . ARG A 1 259 ? -10.398 -19.035 2.311 1.00 97.62 259 ARG A O 1
ATOM 2026 N N . ILE A 1 260 ? -12.321 -19.000 3.489 1.00 97.62 260 ILE A N 1
ATOM 2027 C CA . ILE A 1 260 ? -13.084 -18.142 2.580 1.00 97.62 260 ILE A CA 1
ATOM 2028 C C . ILE A 1 260 ? -12.931 -16.683 3.037 1.00 97.62 260 ILE A C 1
ATOM 2030 O O . ILE A 1 260 ? -13.527 -16.300 4.041 1.00 97.62 260 ILE A O 1
ATOM 2034 N N . PRO A 1 261 ? -12.122 -15.841 2.372 1.00 98.19 261 PRO A N 1
ATOM 2035 C CA . PRO A 1 261 ? -12.016 -14.439 2.748 1.00 98.19 261 PRO A CA 1
ATOM 2036 C C . PRO A 1 261 ? -13.242 -13.648 2.270 1.00 98.19 261 PRO A C 1
ATOM 2038 O O . PRO A 1 261 ? -13.691 -13.818 1.138 1.00 98.19 261 PRO A O 1
ATOM 2041 N N . VAL A 1 262 ? -13.721 -12.707 3.085 1.00 97.81 262 VAL A N 1
ATOM 2042 C CA . VAL A 1 262 ? -14.791 -11.772 2.672 1.00 97.81 262 VAL A CA 1
ATOM 2043 C C . VAL A 1 262 ? -14.314 -10.801 1.591 1.00 97.81 262 VAL A C 1
ATOM 2045 O O . VAL A 1 262 ? -15.080 -10.394 0.718 1.00 97.81 262 VAL A O 1
ATOM 2048 N N . ALA A 1 263 ? -13.041 -10.409 1.654 1.00 98.06 263 ALA A N 1
ATOM 2049 C CA . ALA A 1 263 ? -12.442 -9.445 0.743 1.00 98.06 263 ALA A CA 1
ATOM 2050 C C . ALA A 1 263 ? -11.128 -9.967 0.155 1.00 98.06 263 ALA A C 1
ATOM 2052 O O . ALA A 1 263 ? -10.390 -10.695 0.818 1.00 98.06 263 ALA A O 1
ATOM 2053 N N . ASN A 1 264 ? -10.816 -9.594 -1.089 1.00 97.56 264 ASN A N 1
ATOM 2054 C CA . ASN A 1 264 ? -9.653 -10.131 -1.800 1.00 97.56 264 ASN A CA 1
ATOM 2055 C C . ASN A 1 264 ? -8.909 -9.095 -2.672 1.00 97.56 264 ASN A C 1
ATOM 2057 O O . ASN A 1 264 ? -9.460 -8.030 -2.965 1.00 97.56 264 ASN A O 1
ATOM 2061 N N . PRO A 1 265 ? -7.681 -9.413 -3.145 1.00 96.12 265 PRO A N 1
ATOM 2062 C CA . PRO A 1 265 ? -6.860 -8.529 -3.982 1.00 96.12 265 PRO A CA 1
ATOM 2063 C C . PRO A 1 265 ? -7.493 -8.060 -5.302 1.00 96.12 265 PRO A C 1
ATOM 2065 O O . PRO A 1 265 ? -7.020 -7.087 -5.889 1.00 96.12 265 PRO A O 1
ATOM 2068 N N . PHE A 1 266 ? -8.599 -8.667 -5.752 1.00 94.25 266 PHE A N 1
ATOM 2069 C CA . PHE A 1 266 ? -9.406 -8.139 -6.861 1.00 94.25 266 PHE A CA 1
ATOM 2070 C C . PHE A 1 266 ? -10.294 -6.952 -6.451 1.00 94.25 266 PHE A C 1
ATOM 2072 O O . PHE A 1 266 ? -11.111 -6.500 -7.251 1.00 94.25 266 PHE A O 1
ATOM 2079 N N . GLN A 1 267 ? -10.140 -6.446 -5.221 1.00 93.31 267 GLN A N 1
ATOM 2080 C CA . GLN A 1 267 ? -10.917 -5.363 -4.603 1.00 93.31 267 GLN A CA 1
ATOM 2081 C C . GLN A 1 267 ? -12.392 -5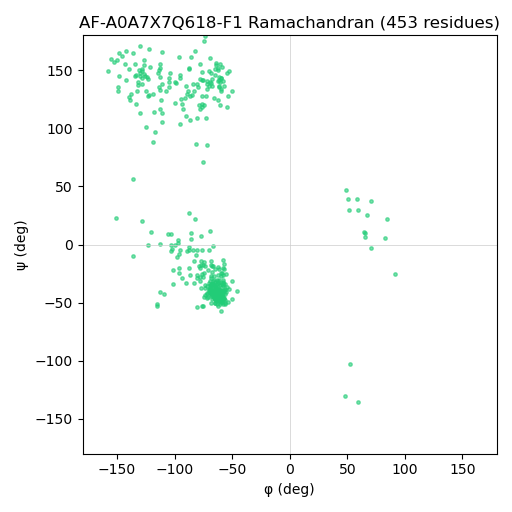.719 -4.373 1.00 93.31 267 GLN A C 1
ATOM 2083 O O . GLN A 1 267 ? -13.200 -4.869 -3.993 1.00 93.31 267 GLN A O 1
ATOM 2088 N N . GLN A 1 268 ? -12.754 -6.989 -4.553 1.00 93.25 268 GLN A N 1
ATOM 2089 C CA . GLN A 1 268 ? -14.062 -7.501 -4.163 1.00 93.25 268 GLN A CA 1
ATOM 2090 C C . GLN A 1 268 ? -14.129 -7.549 -2.637 1.00 93.25 268 GLN A C 1
ATOM 2092 O O . GLN A 1 268 ? -13.150 -7.907 -1.983 1.00 93.25 268 GLN A O 1
ATOM 2097 N N . GLY A 1 269 ? -15.250 -7.111 -2.065 1.00 95.81 269 GLY A N 1
ATOM 2098 C CA . GLY A 1 269 ? -15.431 -7.037 -0.612 1.00 95.81 269 GLY A CA 1
ATOM 2099 C C . GLY A 1 269 ? -14.610 -5.952 0.101 1.00 95.81 269 GLY A C 1
ATOM 2100 O O . GLY A 1 269 ? -14.810 -5.751 1.293 1.00 95.81 269 GLY A O 1
ATOM 2101 N N . ALA A 1 270 ? -13.745 -5.188 -0.585 1.00 96.44 270 ALA A N 1
ATOM 2102 C CA . ALA A 1 270 ? -12.899 -4.166 0.051 1.00 96.44 270 ALA A CA 1
ATOM 2103 C C . ALA A 1 270 ? -13.714 -3.093 0.795 1.00 96.44 270 ALA A C 1
ATOM 2105 O O . ALA A 1 270 ? -13.372 -2.697 1.907 1.00 96.44 270 ALA A O 1
ATOM 2106 N N . ARG A 1 271 ? -14.845 -2.668 0.215 1.00 96.69 271 ARG A N 1
ATOM 2107 C CA . ARG A 1 271 ? -15.789 -1.746 0.866 1.00 96.69 271 ARG A CA 1
ATOM 2108 C C . ARG A 1 271 ? -16.485 -2.371 2.075 1.00 96.69 271 ARG A C 1
ATOM 2110 O O . ARG A 1 271 ? -16.728 -1.669 3.052 1.00 96.69 271 ARG A O 1
ATOM 2117 N N . THR A 1 272 ? -16.808 -3.661 2.011 1.00 97.44 272 THR A N 1
ATOM 2118 C CA . THR A 1 272 ? -17.408 -4.412 3.123 1.00 97.44 272 THR A CA 1
ATOM 2119 C C . THR A 1 272 ? -16.430 -4.502 4.291 1.00 97.44 272 THR A C 1
ATOM 2121 O O . THR A 1 272 ? -16.769 -4.092 5.398 1.00 97.44 272 THR A O 1
ATOM 2124 N N . ALA A 1 273 ? -15.186 -4.912 4.024 1.00 98.31 273 ALA A N 1
ATOM 2125 C CA . ALA A 1 273 ? -14.118 -4.937 5.018 1.00 98.31 273 ALA A CA 1
ATOM 2126 C C . ALA A 1 273 ? -13.840 -3.539 5.590 1.00 98.31 273 ALA A C 1
ATOM 2128 O O . ALA A 1 273 ? -13.766 -3.380 6.803 1.00 98.31 273 ALA A O 1
ATOM 2129 N N . GLY A 1 274 ? -13.761 -2.508 4.740 1.00 97.69 274 GLY A N 1
ATOM 2130 C CA . GLY A 1 274 ? -13.577 -1.121 5.174 1.00 97.69 274 GLY A CA 1
ATOM 2131 C C . GLY A 1 274 ? -14.671 -0.659 6.137 1.00 97.69 274 GLY A C 1
ATOM 2132 O O . GLY A 1 274 ? -14.359 -0.131 7.196 1.00 97.69 274 GLY A O 1
ATOM 2133 N N . ARG A 1 275 ? -15.945 -0.917 5.812 1.00 98.25 275 ARG A N 1
ATOM 2134 C CA . ARG A 1 275 ? -17.087 -0.592 6.685 1.00 98.25 275 ARG A CA 1
ATOM 2135 C C . ARG A 1 275 ? -17.033 -1.310 8.028 1.00 98.25 275 ARG A C 1
ATOM 2137 O O . ARG A 1 275 ? -17.326 -0.685 9.038 1.00 98.25 275 ARG A O 1
ATOM 2144 N N . PHE A 1 276 ? -16.664 -2.590 8.040 1.00 98.62 276 PHE A N 1
ATOM 2145 C CA . PHE A 1 276 ? -16.492 -3.330 9.287 1.00 98.62 276 PHE A CA 1
ATOM 2146 C C . PHE A 1 276 ? -15.366 -2.718 10.123 1.00 98.62 276 PHE A C 1
ATOM 2148 O O . PHE A 1 276 ? -15.566 -2.370 11.282 1.00 98.62 276 PHE A O 1
ATOM 2155 N N . PHE A 1 277 ? -14.194 -2.525 9.518 1.00 98.62 277 PHE A N 1
ATOM 2156 C CA . PHE A 1 277 ? -13.015 -2.035 10.219 1.00 98.62 277 PHE A CA 1
ATOM 2157 C C . PHE A 1 277 ? -13.155 -0.604 10.728 1.00 98.62 277 PHE A C 1
ATOM 2159 O O . PHE A 1 277 ? -12.516 -0.287 11.727 1.00 98.62 277 PHE A O 1
ATOM 2166 N N . THR A 1 278 ? -13.984 0.235 10.100 1.00 98.50 278 THR A N 1
ATOM 2167 C CA . THR A 1 278 ? -14.277 1.594 10.577 1.00 98.50 278 THR A CA 1
ATOM 2168 C C . THR A 1 278 ? -15.565 1.726 11.387 1.00 98.50 278 THR A C 1
ATOM 2170 O O . THR A 1 278 ? -15.879 2.831 11.832 1.00 98.50 278 THR A O 1
ATOM 2173 N N . ALA A 1 279 ? -16.304 0.638 11.629 1.00 98.31 279 ALA A N 1
ATOM 2174 C CA . ALA A 1 279 ? -17.443 0.666 12.540 1.00 98.31 279 ALA A CA 1
ATOM 2175 C C . ALA A 1 279 ? -16.971 1.076 13.945 1.00 98.31 279 ALA A C 1
ATOM 2177 O O . ALA A 1 279 ? -15.964 0.566 14.433 1.00 98.31 279 ALA A O 1
ATOM 2178 N N . GLN A 1 280 ? -17.668 2.022 14.576 1.00 97.12 280 GLN A N 1
ATOM 2179 C CA . GLN A 1 280 ? -17.286 2.561 15.890 1.00 97.12 280 GLN A CA 1
ATOM 2180 C C . GLN A 1 280 ? -18.020 1.873 17.050 1.00 97.12 280 GLN A C 1
ATOM 2182 O O . GLN A 1 280 ? -17.523 1.837 18.176 1.00 97.12 280 GLN A O 1
ATOM 2187 N N . ALA A 1 281 ? -19.197 1.307 16.775 1.00 96.69 281 ALA A N 1
ATOM 2188 C CA . ALA A 1 281 ? -19.976 0.547 17.737 1.00 96.69 281 ALA A CA 1
ATOM 2189 C C . ALA A 1 281 ? -19.872 -0.953 17.445 1.00 96.69 281 ALA A C 1
ATOM 2191 O O . ALA A 1 281 ? -19.928 -1.388 16.294 1.00 96.69 281 ALA A O 1
ATOM 2192 N N . GLU A 1 282 ? -19.764 -1.752 18.505 1.00 97.00 282 GLU A N 1
ATOM 2193 C CA . GLU A 1 282 ? -19.679 -3.210 18.393 1.00 97.00 282 GLU A CA 1
ATOM 2194 C C . GLU A 1 282 ? -20.902 -3.837 17.696 1.00 97.00 282 GLU A C 1
ATOM 2196 O O . GLU A 1 282 ? -20.683 -4.658 16.807 1.00 97.00 282 GLU A O 1
ATOM 2201 N N . PRO A 1 283 ? -22.162 -3.441 17.989 1.00 97.19 283 PRO A N 1
ATOM 2202 C CA . PRO A 1 283 ? -23.326 -4.000 17.297 1.00 97.19 283 PRO A CA 1
ATOM 2203 C C . PRO A 1 283 ? -23.321 -3.752 15.783 1.00 97.19 283 PRO A C 1
ATOM 2205 O O . PRO A 1 283 ? -23.730 -4.625 15.021 1.00 97.19 283 PRO A O 1
ATOM 2208 N N . ASP A 1 284 ? -22.817 -2.598 15.336 1.00 97.12 284 ASP A N 1
ATOM 2209 C CA . ASP A 1 284 ? -22.723 -2.270 13.909 1.00 97.12 284 ASP A CA 1
ATOM 2210 C C . ASP A 1 284 ? -21.682 -3.157 13.210 1.00 97.12 284 ASP A C 1
ATOM 2212 O O . ASP A 1 284 ? -21.915 -3.666 12.113 1.00 97.12 284 ASP A O 1
ATOM 2216 N N . GLY A 1 285 ? -20.536 -3.380 13.865 1.00 97.12 285 GLY A N 1
ATOM 2217 C CA . GLY A 1 285 ? -19.511 -4.309 13.390 1.00 97.12 285 GLY A CA 1
ATOM 2218 C C . GLY A 1 285 ? -20.003 -5.760 13.376 1.00 97.12 285 GLY A C 1
ATOM 2219 O O . GLY A 1 285 ? -19.799 -6.466 12.390 1.00 97.12 285 GLY A O 1
ATOM 2220 N N . ALA A 1 286 ? -20.693 -6.191 14.433 1.00 97.75 286 ALA A N 1
ATOM 2221 C CA . ALA A 1 286 ? -21.268 -7.528 14.557 1.00 97.75 286 ALA A CA 1
ATOM 2222 C C . ALA A 1 286 ? -22.302 -7.814 13.458 1.00 97.75 286 ALA A C 1
ATOM 2224 O O . ALA A 1 286 ? -22.245 -8.868 12.830 1.00 97.75 286 ALA A O 1
ATOM 2225 N N . ALA A 1 287 ? -23.183 -6.855 13.152 1.00 97.88 287 ALA A N 1
ATOM 2226 C CA . ALA A 1 287 ? -24.161 -6.994 12.073 1.00 97.88 287 ALA A CA 1
ATOM 2227 C C . ALA A 1 287 ? -23.490 -7.227 10.707 1.00 97.88 287 ALA A C 1
ATOM 2229 O O . ALA A 1 287 ? -23.948 -8.060 9.929 1.00 97.88 287 ALA A O 1
ATOM 2230 N N . LEU A 1 288 ? -22.370 -6.547 10.431 1.00 97.69 288 LEU A N 1
ATOM 2231 C CA . LEU A 1 288 ? -21.604 -6.749 9.197 1.00 97.69 288 LEU A CA 1
ATOM 2232 C C . LEU A 1 288 ? -20.929 -8.126 9.143 1.00 97.69 288 LEU A C 1
ATOM 2234 O O . LEU A 1 288 ? -20.825 -8.705 8.064 1.00 97.69 288 LEU A O 1
ATOM 2238 N N . LEU A 1 289 ? -20.468 -8.663 10.275 1.00 98.06 289 LEU A N 1
ATOM 2239 C CA . LEU A 1 289 ? -19.929 -10.025 10.328 1.00 98.06 289 LEU A CA 1
ATOM 2240 C C . LEU A 1 289 ? -21.025 -11.069 10.100 1.00 98.06 289 LEU A C 1
ATOM 2242 O O . LEU A 1 289 ? -20.827 -11.968 9.288 1.00 98.06 289 LEU A O 1
ATOM 2246 N N . GLN A 1 290 ? -22.187 -10.907 10.735 1.00 96.88 290 GLN A N 1
ATOM 2247 C CA . GLN A 1 290 ? -23.341 -11.794 10.564 1.00 96.88 290 GLN A CA 1
ATOM 2248 C C . GLN A 1 290 ? -23.869 -11.782 9.122 1.00 96.88 290 GLN A C 1
ATOM 2250 O O . GLN A 1 290 ? -24.094 -12.842 8.547 1.00 96.88 290 GLN A O 1
ATOM 2255 N N . GLU A 1 291 ? -24.003 -10.602 8.501 1.00 95.25 291 GLU A N 1
ATOM 2256 C CA . GLU A 1 291 ? -24.431 -10.460 7.098 1.00 95.25 291 GLU A CA 1
ATOM 2257 C C . GLU A 1 291 ? -23.507 -11.216 6.127 1.00 95.25 291 GLU A C 1
ATOM 2259 O O . GLU A 1 291 ? -23.956 -11.698 5.090 1.00 95.25 291 GLU A O 1
ATOM 2264 N N . ASN A 1 292 ? -22.221 -11.338 6.469 1.00 94.81 292 ASN A N 1
ATOM 2265 C CA . ASN A 1 292 ? -21.210 -12.001 5.645 1.00 94.81 292 ASN A CA 1
ATOM 2266 C C . ASN A 1 292 ? -20.846 -13.412 6.148 1.00 94.81 292 ASN A C 1
ATOM 2268 O O . ASN A 1 292 ? -19.888 -13.997 5.641 1.00 94.81 292 ASN A O 1
ATOM 2272 N N . GLY A 1 293 ? -21.585 -13.954 7.127 1.00 95.62 293 GLY A N 1
ATOM 2273 C CA . GLY A 1 293 ? -21.370 -15.296 7.677 1.00 95.62 293 GLY A CA 1
ATOM 2274 C C . GLY A 1 293 ? -19.971 -15.507 8.261 1.00 95.62 293 GLY A C 1
ATOM 2275 O O . GLY A 1 293 ? -19.361 -16.544 8.022 1.00 95.62 293 GLY A O 1
ATOM 2276 N N . CYS A 1 294 ? -19.406 -14.506 8.939 1.00 97.38 294 CYS A N 1
ATOM 2277 C CA . CYS A 1 294 ? -18.025 -14.545 9.421 1.00 97.38 294 CYS A CA 1
ATOM 2278 C C . CYS A 1 294 ? -17.886 -15.147 10.819 1.00 97.38 294 CYS A C 1
ATOM 2280 O O . CYS A 1 294 ? -18.448 -14.611 11.769 1.00 97.38 294 CYS A O 1
ATOM 2282 N N . ASP A 1 295 ? -16.977 -16.110 10.969 1.00 98.00 295 ASP A N 1
ATOM 2283 C CA . ASP A 1 295 ? -16.611 -16.669 12.281 1.00 98.00 295 ASP A CA 1
ATOM 2284 C C . ASP A 1 295 ? -15.290 -16.107 12.819 1.00 98.00 295 ASP A C 1
ATOM 2286 O O . ASP A 1 295 ? -15.021 -16.157 14.023 1.00 98.00 295 ASP A O 1
ATOM 2290 N N . TYR A 1 296 ? -14.435 -15.581 11.937 1.00 98.75 296 TYR A N 1
ATOM 2291 C CA . TYR A 1 296 ? -13.099 -15.116 12.301 1.00 98.75 296 TYR A CA 1
ATOM 2292 C C . TYR A 1 296 ? -12.792 -13.742 11.718 1.00 98.75 296 TYR A C 1
ATOM 2294 O O . TYR A 1 296 ? -13.167 -13.423 10.589 1.00 98.75 296 TYR A O 1
ATOM 2302 N N . VAL A 1 297 ? -12.033 -12.954 12.477 1.00 98.88 297 VAL A N 1
ATOM 2303 C CA . VAL A 1 297 ? -11.493 -11.662 12.053 1.00 98.88 297 VAL A CA 1
ATOM 2304 C C . VAL A 1 297 ? -9.978 -11.676 12.196 1.00 98.88 297 VAL A C 1
ATOM 2306 O O . VAL A 1 297 ? -9.461 -11.982 13.267 1.00 98.88 297 VAL A O 1
ATOM 2309 N N . VAL A 1 298 ? -9.264 -11.323 11.131 1.00 98.81 298 VAL A N 1
ATOM 2310 C CA . VAL A 1 298 ? -7.802 -11.214 11.114 1.00 98.81 298 VAL A CA 1
ATOM 2311 C C . VAL A 1 298 ? -7.416 -9.748 10.949 1.00 98.81 298 VAL A C 1
ATOM 2313 O O . VAL A 1 298 ? -7.826 -9.095 9.987 1.00 98.81 298 VAL A O 1
ATOM 2316 N N . VAL A 1 299 ? -6.613 -9.235 11.880 1.00 98.69 299 VAL A N 1
ATOM 2317 C CA . VAL A 1 299 ? -6.114 -7.852 11.884 1.00 98.69 299 VAL A CA 1
ATOM 2318 C C . VAL A 1 299 ? -4.596 -7.830 12.008 1.00 98.69 299 VAL A C 1
ATOM 2320 O O . VAL A 1 299 ? -4.013 -8.689 12.668 1.00 98.69 299 VAL A O 1
ATOM 2323 N N . ASP A 1 300 ? -3.948 -6.842 11.389 1.00 98.00 300 ASP A N 1
ATOM 2324 C CA . ASP A 1 300 ? -2.491 -6.716 11.412 1.00 98.00 300 ASP A CA 1
ATOM 2325 C C . ASP A 1 300 ? -1.991 -5.286 11.659 1.00 98.00 300 ASP A C 1
ATOM 2327 O O . ASP A 1 300 ? -2.709 -4.287 11.522 1.00 98.00 300 ASP A O 1
ATOM 2331 N N . ALA A 1 301 ? -0.703 -5.212 11.989 1.00 95.81 301 ALA A N 1
ATOM 2332 C CA . ALA A 1 301 ? -0.007 -3.982 12.340 1.00 95.81 301 ALA A CA 1
ATOM 2333 C C . ALA A 1 301 ? -0.004 -2.935 11.224 1.00 95.81 301 ALA A C 1
ATOM 2335 O O . ALA A 1 301 ? -0.166 -1.731 11.455 1.00 95.81 301 ALA A O 1
ATOM 2336 N N . LYS A 1 302 ? 0.224 -3.396 9.990 1.00 94.75 302 LYS A N 1
ATOM 2337 C CA . LYS A 1 302 ? 0.340 -2.536 8.812 1.00 94.75 302 LYS A CA 1
ATOM 2338 C C . LYS A 1 302 ? -0.996 -1.858 8.514 1.00 94.75 302 LYS A C 1
ATOM 2340 O O . LYS A 1 302 ? -1.012 -0.659 8.230 1.00 94.75 302 LYS A O 1
ATOM 2345 N N . THR A 1 303 ? -2.095 -2.597 8.581 1.00 96.50 303 THR A N 1
ATOM 2346 C CA . THR A 1 303 ? -3.436 -2.105 8.262 1.00 96.50 303 THR A CA 1
ATOM 2347 C C . THR A 1 303 ? -3.941 -1.161 9.336 1.00 96.50 303 THR A C 1
ATOM 2349 O O . THR A 1 303 ? -4.393 -0.065 9.014 1.00 96.50 303 THR A O 1
ATOM 2352 N N . ALA A 1 304 ? -3.788 -1.536 10.609 1.00 95.50 304 ALA A N 1
ATOM 2353 C CA . ALA A 1 304 ? -4.280 -0.746 11.734 1.00 95.50 304 ALA A CA 1
ATOM 2354 C C . ALA A 1 304 ? -3.601 0.624 11.873 1.00 95.50 304 ALA A C 1
ATOM 2356 O O . ALA A 1 304 ? -4.246 1.597 12.269 1.00 95.50 304 ALA A O 1
ATOM 2357 N N . VAL A 1 305 ? -2.310 0.715 11.534 1.00 91.50 305 VAL A N 1
ATOM 2358 C CA . VAL A 1 305 ? -1.523 1.935 11.772 1.00 91.50 305 VAL A CA 1
ATOM 2359 C C . VAL A 1 305 ? -1.057 2.598 10.479 1.00 91.50 305 VAL A C 1
ATOM 2361 O O . VAL A 1 305 ? -1.288 3.784 10.274 1.00 91.50 305 VAL A O 1
ATOM 2364 N N . ARG A 1 306 ? -0.392 1.862 9.581 1.00 89.44 306 ARG A N 1
ATOM 2365 C CA . ARG A 1 306 ? 0.338 2.469 8.449 1.00 89.44 306 ARG A CA 1
ATOM 2366 C C . ARG A 1 306 ? -0.519 2.728 7.215 1.00 89.44 306 ARG A C 1
ATOM 2368 O O . ARG A 1 306 ? -0.158 3.571 6.403 1.00 89.44 306 ARG A O 1
ATOM 2375 N N . THR A 1 307 ? -1.595 1.968 7.038 1.00 92.31 307 THR A N 1
ATOM 2376 C CA . THR A 1 307 ? -2.430 1.999 5.821 1.00 92.31 307 THR A CA 1
ATOM 2377 C C . THR A 1 307 ? -3.917 2.186 6.124 1.00 92.31 307 THR A C 1
ATOM 2379 O O . THR A 1 307 ? -4.774 1.930 5.277 1.00 92.31 307 THR A O 1
ATOM 2382 N N . PHE A 1 308 ? -4.227 2.701 7.319 1.00 95.00 308 PHE A N 1
ATOM 2383 C CA . PHE A 1 308 ? -5.592 2.984 7.760 1.00 95.00 308 PHE A CA 1
ATOM 2384 C C . PHE A 1 308 ? -6.328 3.951 6.816 1.00 95.00 308 PHE A C 1
ATOM 2386 O O . PHE A 1 308 ? -7.528 3.800 6.592 1.00 95.00 308 PHE A O 1
ATOM 2393 N N . ASN A 1 309 ? -5.626 4.904 6.192 1.00 92.12 309 ASN A N 1
ATOM 2394 C CA . ASN A 1 309 ? -6.212 5.794 5.184 1.00 92.12 309 ASN A CA 1
ATOM 2395 C C . ASN A 1 309 ? -6.900 5.029 4.040 1.00 92.12 309 ASN A C 1
ATOM 2397 O O . ASN A 1 309 ? -7.947 5.456 3.552 1.00 92.12 309 ASN A O 1
ATOM 2401 N N . GLY A 1 310 ? -6.342 3.885 3.629 1.00 92.56 310 GLY A N 1
ATOM 2402 C CA . GLY A 1 310 ? -6.973 2.996 2.659 1.00 92.56 310 GLY A CA 1
ATOM 2403 C C . GLY A 1 310 ? -8.285 2.428 3.193 1.00 92.56 310 GLY A C 1
ATOM 2404 O O . GLY A 1 310 ? -9.304 2.505 2.511 1.00 92.56 310 GLY A O 1
ATOM 2405 N N . VAL A 1 311 ? -8.282 1.933 4.432 1.00 96.69 311 VAL A N 1
ATOM 2406 C CA . VAL A 1 311 ? -9.470 1.390 5.112 1.00 96.69 311 VAL A CA 1
ATOM 2407 C C . VAL A 1 311 ? -10.602 2.423 5.152 1.00 96.69 311 VAL A C 1
ATOM 2409 O O . VAL A 1 311 ? -11.702 2.146 4.668 1.00 96.69 311 VAL A O 1
ATOM 2412 N N . ALA A 1 312 ? -10.313 3.641 5.623 1.00 96.00 312 ALA A N 1
ATOM 2413 C CA . ALA A 1 312 ? -11.275 4.743 5.656 1.00 96.00 312 ALA A CA 1
ATOM 2414 C C . ALA A 1 312 ? -11.774 5.126 4.251 1.00 96.00 312 ALA A C 1
ATOM 2416 O O . ALA A 1 312 ? -12.980 5.250 4.023 1.00 96.00 312 ALA A O 1
ATOM 2417 N N . GLY A 1 313 ? -10.862 5.242 3.280 1.00 93.94 313 GLY A N 1
ATOM 2418 C CA . GLY A 1 313 ? -11.202 5.595 1.903 1.00 93.94 313 GLY A CA 1
ATOM 2419 C C . GLY A 1 313 ? -12.159 4.594 1.249 1.00 93.94 313 GLY A C 1
ATOM 2420 O O . GLY A 1 313 ? -13.158 4.997 0.652 1.00 93.94 313 GLY A O 1
ATOM 2421 N N . TRP A 1 314 ? -11.910 3.288 1.398 1.00 94.31 314 TRP A N 1
ATOM 2422 C CA . TRP A 1 314 ? -12.790 2.235 0.871 1.00 94.31 314 TRP A CA 1
ATOM 2423 C C . TRP A 1 314 ? -14.139 2.160 1.594 1.00 94.31 314 TRP A C 1
ATOM 2425 O O . TRP A 1 314 ? -15.144 1.818 0.965 1.00 94.31 314 TRP A O 1
ATOM 2435 N N . ALA A 1 315 ? -14.198 2.543 2.873 1.00 95.50 315 ALA A N 1
ATOM 2436 C CA . ALA A 1 315 ? -15.458 2.727 3.594 1.00 95.50 315 ALA A CA 1
ATOM 2437 C C . ALA A 1 315 ? -16.273 3.939 3.082 1.00 95.50 315 ALA A C 1
ATOM 2439 O O . ALA A 1 315 ? -17.474 4.034 3.347 1.00 95.50 315 ALA A O 1
ATOM 2440 N N . GLY A 1 316 ? -15.658 4.831 2.295 1.00 94.19 316 GLY A N 1
ATOM 2441 C CA . GLY A 1 316 ? -16.256 6.077 1.808 1.00 94.19 316 GLY A CA 1
ATOM 2442 C C . GLY A 1 316 ? -16.138 7.239 2.796 1.00 94.19 316 GLY A C 1
ATOM 2443 O O . GLY A 1 316 ? -16.935 8.171 2.732 1.00 94.19 316 GLY A O 1
ATOM 2444 N N . GLN A 1 317 ? -15.179 7.169 3.716 1.00 94.62 317 GLN A N 1
ATOM 2445 C CA . GLN A 1 317 ? -14.909 8.171 4.746 1.00 94.62 317 GLN A CA 1
ATOM 2446 C C . GLN A 1 317 ? -13.575 8.872 4.461 1.00 94.62 317 GLN A C 1
ATOM 2448 O O . GLN A 1 317 ? -12.787 8.416 3.627 1.00 94.62 317 GLN A O 1
ATOM 2453 N N . ARG A 1 318 ? -13.309 10.002 5.126 1.00 92.00 318 ARG A N 1
ATOM 2454 C CA . ARG A 1 318 ? -12.046 10.731 4.956 1.00 92.00 318 ARG A CA 1
ATOM 2455 C C . ARG A 1 318 ? -11.068 10.318 6.044 1.00 92.00 318 ARG A C 1
ATOM 2457 O O . ARG A 1 318 ? -11.453 10.159 7.195 1.00 92.00 318 ARG A O 1
ATOM 2464 N N . GLU A 1 319 ? -9.786 10.222 5.708 1.00 90.38 319 GLU A N 1
ATOM 2465 C CA . GLU A 1 319 ? -8.736 9.976 6.711 1.00 90.38 319 GLU A CA 1
ATOM 2466 C C . GLU A 1 319 ? -8.721 11.057 7.807 1.00 90.38 319 GLU A C 1
ATOM 2468 O O . GLU A 1 319 ? -8.567 10.742 8.983 1.00 90.38 319 GLU A O 1
ATOM 2473 N N . THR A 1 320 ? -9.021 12.308 7.436 1.00 93.06 320 THR A N 1
ATOM 2474 C CA . THR A 1 320 ? -9.102 13.465 8.341 1.00 93.06 320 THR A CA 1
ATOM 2475 C C . THR A 1 320 ? -10.298 13.444 9.292 1.00 93.06 320 THR A C 1
ATOM 2477 O O . THR A 1 320 ? -10.394 14.298 10.173 1.00 93.06 320 THR A O 1
ATOM 2480 N N . ASP A 1 321 ? -11.199 12.469 9.159 1.00 95.31 321 ASP A N 1
ATOM 2481 C CA . ASP A 1 321 ? -12.221 12.204 10.173 1.00 95.31 321 ASP A CA 1
ATOM 2482 C C . ASP A 1 321 ? -11.624 11.436 11.373 1.00 95.31 321 ASP A C 1
ATOM 2484 O O . ASP A 1 321 ? -12.168 11.511 12.471 1.00 95.31 321 ASP A O 1
ATOM 2488 N N . TYR A 1 322 ? -10.472 10.773 11.191 1.00 97.19 322 TYR A N 1
ATOM 2489 C CA . TYR A 1 322 ? -9.844 9.858 12.153 1.00 97.19 322 TYR A CA 1
ATOM 2490 C C . TYR A 1 322 ? -8.525 10.367 12.731 1.00 97.19 322 TYR A C 1
ATOM 2492 O O . TYR A 1 322 ? -8.271 10.208 13.923 1.00 97.19 322 TYR A O 1
ATOM 2500 N N . TYR A 1 323 ? -7.677 10.971 11.906 1.00 95.81 323 TYR A N 1
ATOM 2501 C CA . TYR A 1 323 ? -6.425 11.585 12.336 1.00 95.81 323 TYR A CA 1
ATOM 2502 C C . TYR A 1 323 ? -6.003 12.674 11.356 1.00 95.81 323 TYR A C 1
ATOM 2504 O O . TYR A 1 323 ? -6.417 12.682 10.199 1.00 95.81 323 TYR A O 1
ATOM 2512 N N . ASP A 1 324 ? -5.150 13.588 11.801 1.00 95.00 324 ASP A N 1
ATOM 2513 C CA . ASP A 1 324 ? -4.584 14.615 10.930 1.00 95.00 324 ASP A CA 1
ATOM 2514 C C . ASP A 1 324 ? -3.183 15.025 11.394 1.00 95.00 324 ASP A C 1
ATOM 2516 O O . ASP A 1 324 ? -2.793 14.839 12.552 1.00 95.00 324 ASP A O 1
ATOM 2520 N N . VAL A 1 325 ? -2.416 15.603 10.475 1.00 93.75 325 VAL A N 1
ATOM 2521 C CA . VAL A 1 325 ? -1.088 16.141 10.754 1.00 93.75 325 VAL A CA 1
ATOM 2522 C C . VAL A 1 325 ? -1.219 17.611 11.131 1.00 93.75 325 VAL A C 1
ATOM 2524 O O . VAL A 1 325 ? -1.764 18.423 10.385 1.00 93.75 325 VAL A O 1
ATOM 2527 N N . TYR A 1 326 ? -0.662 17.968 12.281 1.00 94.94 326 TYR A N 1
ATOM 2528 C CA . TYR A 1 326 ? -0.603 19.334 12.784 1.00 94.94 326 TYR A CA 1
ATOM 2529 C C . TYR A 1 326 ? 0.834 19.839 12.811 1.00 94.94 326 TYR A C 1
ATOM 2531 O O . TYR A 1 326 ? 1.778 19.067 12.941 1.00 94.94 326 TYR A O 1
ATOM 2539 N N . LEU A 1 327 ? 1.009 21.155 12.747 1.00 93.88 327 LEU A N 1
ATOM 2540 C CA . LEU A 1 327 ? 2.260 21.798 13.131 1.00 93.88 327 LEU A CA 1
ATOM 2541 C C . LEU A 1 327 ? 2.257 22.128 14.627 1.00 93.88 327 LEU A C 1
ATOM 2543 O O . LEU A 1 327 ? 1.318 22.739 15.142 1.00 93.88 327 LEU A O 1
ATOM 2547 N N . GLN A 1 328 ? 3.344 21.777 15.308 1.00 92.06 328 GLN A N 1
ATOM 2548 C CA . GLN A 1 328 ? 3.633 22.183 16.681 1.00 92.06 328 GLN A CA 1
ATOM 2549 C C . GLN A 1 328 ? 5.036 22.794 16.752 1.00 92.06 328 GLN A C 1
ATOM 2551 O O . GLN A 1 328 ? 5.918 22.431 15.975 1.00 92.06 328 GLN A O 1
ATOM 2556 N N . ARG A 1 329 ? 5.254 23.739 17.671 1.00 88.00 329 ARG A N 1
ATOM 2557 C CA . ARG A 1 329 ? 6.600 24.236 17.977 1.00 88.00 329 ARG A CA 1
ATOM 2558 C C . ARG A 1 329 ? 7.279 23.331 18.995 1.00 88.00 329 ARG A C 1
ATOM 2560 O O . ARG A 1 329 ? 6.711 23.067 20.052 1.00 88.00 329 ARG A O 1
ATOM 2567 N N . ASP A 1 330 ? 8.493 22.899 18.688 1.00 86.88 330 ASP A N 1
ATOM 2568 C CA . ASP A 1 330 ? 9.350 22.228 19.661 1.00 86.88 330 ASP A CA 1
ATOM 2569 C C . ASP A 1 330 ? 9.920 23.219 20.699 1.00 86.88 330 ASP A C 1
ATOM 2571 O O . ASP A 1 330 ? 9.685 24.430 20.638 1.00 86.88 330 ASP A O 1
ATOM 2575 N N . ALA A 1 331 ? 10.707 22.712 21.653 1.00 85.38 331 ALA A N 1
ATOM 2576 C CA . ALA A 1 331 ? 11.339 23.531 22.692 1.00 85.38 331 ALA A CA 1
ATOM 2577 C C . ALA A 1 331 ? 12.307 24.598 22.138 1.00 85.38 331 ALA A C 1
ATOM 2579 O O . ALA A 1 331 ? 12.593 25.579 22.821 1.00 85.38 331 ALA A O 1
ATOM 2580 N N . SER A 1 332 ? 12.801 24.424 20.907 1.00 87.31 332 SER A N 1
ATOM 2581 C CA . SER A 1 332 ? 13.652 25.395 20.207 1.00 87.31 332 SER A CA 1
ATOM 2582 C C . SER A 1 332 ? 12.849 26.447 19.428 1.00 87.31 332 SER A C 1
ATOM 2584 O O . SER A 1 332 ? 13.424 27.381 18.872 1.00 87.31 332 SER A O 1
ATOM 2586 N N . GLY A 1 333 ? 11.519 26.316 19.391 1.00 85.88 333 GLY A N 1
ATOM 2587 C CA . GLY A 1 333 ? 10.618 27.173 18.629 1.00 85.88 333 GLY A CA 1
ATOM 2588 C C . GLY A 1 333 ? 10.480 26.782 17.155 1.00 85.88 333 GLY A C 1
ATOM 2589 O O . GLY A 1 333 ? 9.809 27.506 16.410 1.00 85.88 333 GLY A O 1
ATOM 2590 N N . THR A 1 334 ? 11.071 25.662 16.731 1.00 88.50 334 THR A N 1
ATOM 2591 C CA . THR A 1 334 ? 11.019 25.163 15.351 1.00 88.50 334 THR A CA 1
ATOM 2592 C C . THR A 1 334 ? 9.705 24.427 15.108 1.00 88.50 334 THR A C 1
ATOM 2594 O O . THR A 1 334 ? 9.241 23.669 15.958 1.00 88.50 334 THR A O 1
ATOM 2597 N N . TRP A 1 335 ? 9.089 24.652 13.946 1.00 87.69 335 TRP A N 1
ATOM 2598 C CA . TRP A 1 335 ? 7.877 23.939 13.546 1.00 87.69 335 TRP A CA 1
ATOM 2599 C C . TRP A 1 335 ? 8.191 22.493 13.172 1.00 87.69 335 TRP A C 1
ATOM 2601 O O . TRP A 1 335 ? 9.038 22.251 12.315 1.00 87.69 335 TRP A O 1
ATOM 2611 N N . GLN A 1 336 ? 7.466 21.557 13.774 1.00 91.00 336 GLN A N 1
ATOM 2612 C CA . GLN A 1 336 ? 7.549 20.129 13.495 1.00 91.00 336 GLN A CA 1
ATOM 2613 C C . GLN A 1 336 ? 6.152 19.565 13.208 1.00 91.00 336 GLN A C 1
ATOM 2615 O O . GLN A 1 336 ? 5.179 20.011 13.829 1.00 91.00 336 GLN A O 1
ATOM 2620 N N . PRO A 1 337 ? 6.032 18.605 12.275 1.00 92.69 337 PRO A N 1
ATOM 2621 C CA . PRO A 1 337 ? 4.797 17.865 12.083 1.00 92.69 337 PRO A CA 1
ATOM 2622 C C . PRO A 1 337 ? 4.531 16.943 13.281 1.00 92.69 337 PRO A C 1
ATOM 2624 O O . PRO A 1 337 ? 5.439 16.292 13.794 1.00 92.69 337 PRO A O 1
ATOM 2627 N N . LEU A 1 338 ? 3.271 16.864 13.688 1.00 93.19 338 LEU A N 1
ATOM 2628 C CA . LEU A 1 338 ? 2.765 16.001 14.745 1.00 93.19 338 LEU A CA 1
ATOM 2629 C C . LEU A 1 338 ? 1.495 15.316 14.242 1.00 93.19 338 LEU A C 1
ATOM 2631 O O . LEU A 1 338 ? 0.529 15.993 13.897 1.00 93.19 338 LEU A O 1
ATOM 2635 N N . MET A 1 339 ? 1.493 13.985 14.205 1.00 94.00 339 MET A N 1
ATOM 2636 C CA . MET A 1 339 ? 0.277 13.222 13.931 1.00 94.00 339 MET A CA 1
ATOM 2637 C C . MET A 1 339 ? -0.609 13.219 15.177 1.00 94.00 339 MET A C 1
ATOM 2639 O O . MET A 1 339 ? -0.140 12.872 16.262 1.00 94.00 339 MET A O 1
ATOM 2643 N N . LEU A 1 340 ? -1.875 13.596 15.020 1.00 96.81 340 LEU A N 1
ATOM 2644 C CA . LEU A 1 340 ? -2.873 13.567 16.083 1.00 96.81 340 LEU A CA 1
ATOM 2645 C C . LEU A 1 340 ? -4.050 12.689 15.673 1.00 96.81 340 LEU A C 1
ATOM 2647 O O . LEU A 1 340 ? -4.633 12.882 14.610 1.00 96.81 340 LEU A O 1
ATOM 2651 N N . TYR A 1 341 ? -4.403 11.754 16.546 1.00 97.56 341 TYR A N 1
ATOM 2652 C CA . TYR A 1 341 ? -5.507 10.818 16.381 1.00 97.56 341 TYR A CA 1
ATOM 2653 C C . TYR A 1 341 ? -6.730 11.319 17.143 1.00 97.56 341 TYR A C 1
ATOM 2655 O O . TYR A 1 341 ? -6.620 11.809 18.270 1.00 97.56 341 TYR A O 1
ATOM 2663 N N . TYR A 1 342 ? -7.899 11.191 16.533 1.00 97.69 342 TYR A N 1
ATOM 2664 C CA . TYR A 1 342 ? -9.173 11.607 17.103 1.00 97.69 342 TYR A CA 1
ATOM 2665 C C . TYR A 1 342 ? -9.895 10.426 17.770 1.00 97.69 342 TYR A C 1
ATOM 2667 O O . TYR A 1 342 ? -9.566 9.271 17.481 1.00 97.69 342 TYR A O 1
ATOM 2675 N N . PRO A 1 343 ? -10.874 10.677 18.662 1.00 97.88 343 PRO A N 1
ATOM 2676 C CA . PRO A 1 343 ? -11.707 9.634 19.267 1.00 97.88 343 PRO A CA 1
ATOM 2677 C C . PRO A 1 343 ? -12.229 8.600 18.265 1.00 97.88 343 PRO A C 1
ATOM 2679 O O . PRO A 1 343 ? -12.195 7.401 18.531 1.00 97.88 343 PRO A O 1
ATOM 2682 N N . GLU A 1 344 ? -12.620 9.071 17.084 1.00 98.12 344 GLU A N 1
ATOM 2683 C CA . GLU A 1 344 ? -13.154 8.285 15.982 1.00 98.12 344 GLU A CA 1
ATOM 2684 C C . GLU A 1 344 ? -12.187 7.182 15.526 1.00 98.12 344 GLU A C 1
ATOM 2686 O O . GLU A 1 344 ? -12.645 6.107 15.152 1.00 98.12 344 GLU A O 1
ATOM 2691 N N . TYR A 1 345 ? -10.864 7.409 15.579 1.00 98.31 345 TYR A N 1
ATOM 2692 C CA . TYR A 1 345 ? -9.849 6.396 15.246 1.00 98.31 345 TYR A CA 1
ATOM 2693 C C . TYR A 1 345 ? -9.835 5.276 16.280 1.00 98.31 345 TYR A C 1
ATOM 2695 O O . TYR A 1 345 ? -9.922 4.100 15.926 1.00 98.31 345 TYR A O 1
ATOM 2703 N N . TYR A 1 346 ? -9.776 5.643 17.559 1.00 98.38 346 TYR A N 1
ATOM 2704 C CA . TYR A 1 346 ? -9.684 4.693 18.666 1.00 98.38 346 TYR A CA 1
ATOM 2705 C C . TYR A 1 346 ? -10.936 3.830 18.818 1.00 98.38 346 TYR A C 1
ATOM 2707 O O . TYR A 1 346 ? -10.841 2.680 19.238 1.00 98.38 346 TYR A O 1
ATOM 2715 N N . GLN A 1 347 ? -12.100 4.371 18.456 1.00 98.25 347 GLN A N 1
ATOM 2716 C CA . GLN A 1 347 ? -13.377 3.665 18.525 1.00 98.25 347 GLN A CA 1
ATOM 2717 C C . GLN A 1 347 ? -13.576 2.656 17.391 1.00 98.25 347 GLN A C 1
ATOM 2719 O O . GLN A 1 347 ? -14.424 1.777 17.519 1.00 98.25 347 GLN A O 1
ATOM 2724 N N . THR A 1 348 ? -12.807 2.744 16.301 1.00 98.62 348 THR A N 1
ATOM 2725 C CA . THR A 1 348 ? -12.944 1.803 15.183 1.00 98.62 348 THR A CA 1
ATOM 2726 C C . THR A 1 348 ? -12.708 0.355 15.607 1.00 98.62 348 THR A C 1
ATOM 2728 O O . THR A 1 348 ? -11.808 0.073 16.401 1.00 98.62 348 THR A O 1
ATOM 2731 N N . MET A 1 349 ? -13.454 -0.590 15.025 1.00 98.62 349 MET A N 1
ATOM 2732 C CA . MET A 1 349 ? -13.228 -2.024 15.238 1.00 98.62 349 MET A CA 1
ATOM 2733 C C . MET A 1 349 ? -11.775 -2.413 14.965 1.00 98.62 349 MET A C 1
ATOM 2735 O O . MET A 1 349 ? -11.207 -3.205 15.708 1.00 98.62 349 MET A O 1
ATOM 2739 N N . LEU A 1 350 ? -11.137 -1.827 13.948 1.00 98.56 350 LEU A N 1
ATOM 2740 C CA . LEU A 1 350 ? -9.737 -2.104 13.637 1.00 98.56 350 LEU A CA 1
ATOM 2741 C C . LEU A 1 350 ? -8.785 -1.699 14.768 1.00 98.56 350 LEU A C 1
ATOM 2743 O O . LEU A 1 350 ? -7.950 -2.511 15.164 1.00 98.56 350 LEU A O 1
ATOM 2747 N N . ALA A 1 351 ? -8.919 -0.487 15.317 1.00 98.12 351 ALA A N 1
ATOM 2748 C CA . ALA A 1 351 ? -8.097 -0.055 16.446 1.00 98.12 351 ALA A CA 1
ATOM 2749 C C . ALA A 1 351 ? -8.426 -0.853 17.717 1.00 98.12 351 ALA A C 1
ATOM 2751 O O . ALA A 1 351 ? -7.514 -1.314 18.402 1.00 98.12 351 ALA A O 1
ATOM 2752 N N . ARG A 1 352 ? -9.711 -1.082 18.016 1.00 98.50 352 ARG A N 1
ATOM 2753 C CA . ARG A 1 352 ? -10.142 -1.856 19.193 1.00 98.50 352 ARG A CA 1
ATOM 2754 C C . ARG A 1 352 ? -9.631 -3.298 19.158 1.00 98.50 352 ARG A C 1
ATOM 2756 O O . ARG A 1 352 ? -9.163 -3.792 20.178 1.00 98.50 352 ARG A O 1
ATOM 2763 N N . LEU A 1 353 ? -9.643 -3.953 17.996 1.00 98.50 353 LEU A N 1
ATOM 2764 C CA . LEU A 1 353 ? -9.133 -5.317 17.826 1.00 98.50 353 LEU A CA 1
ATOM 2765 C C . LEU A 1 353 ? -7.599 -5.360 17.789 1.00 98.50 353 LEU A C 1
ATOM 2767 O O . LEU A 1 353 ? -6.987 -6.104 18.552 1.00 98.50 353 LEU A O 1
ATOM 2771 N N . TYR A 1 354 ? -6.946 -4.567 16.933 1.00 98.06 354 TYR A N 1
ATOM 2772 C CA . TYR A 1 354 ? -5.491 -4.654 16.794 1.00 98.06 354 TYR A CA 1
ATOM 2773 C C . TYR A 1 354 ? -4.747 -3.907 17.905 1.00 98.06 354 TYR A C 1
ATOM 2775 O O . TYR A 1 354 ? -3.910 -4.509 18.568 1.00 98.06 354 TYR A O 1
ATOM 2783 N N . ASN A 1 355 ? -5.035 -2.625 18.141 1.00 96.88 355 ASN A N 1
ATOM 2784 C CA . ASN A 1 355 ? -4.254 -1.798 19.069 1.00 96.88 355 ASN A CA 1
ATOM 2785 C C . ASN A 1 355 ? -4.539 -2.165 20.532 1.00 96.88 355 ASN A C 1
ATOM 2787 O O . ASN A 1 355 ? -3.616 -2.161 21.345 1.00 96.88 355 ASN A O 1
ATOM 2791 N N . PHE A 1 356 ? -5.795 -2.497 20.848 1.00 97.06 356 PHE A N 1
ATOM 2792 C CA . PHE A 1 356 ? -6.262 -2.743 22.219 1.00 97.06 356 PHE A CA 1
ATOM 2793 C C . PHE A 1 356 ? -6.661 -4.197 22.499 1.00 97.06 356 PHE A C 1
ATOM 2795 O O . PHE A 1 356 ? -7.039 -4.515 23.618 1.00 97.06 356 PHE A O 1
ATOM 2802 N N . GLY A 1 357 ? -6.557 -5.103 21.521 1.00 96.62 357 GLY A N 1
ATOM 2803 C CA . GLY A 1 357 ? -6.738 -6.537 21.769 1.00 96.62 357 GLY A CA 1
ATOM 2804 C C . GLY A 1 357 ? -8.159 -6.943 22.169 1.00 96.62 357 GLY A C 1
ATOM 2805 O O . GLY A 1 357 ? -8.310 -7.950 22.847 1.00 96.62 357 GLY A O 1
ATOM 2806 N N . ALA A 1 358 ? -9.179 -6.170 21.777 1.00 97.12 358 ALA A N 1
ATOM 2807 C CA . ALA A 1 358 ? -10.565 -6.281 22.250 1.00 97.12 358 ALA A CA 1
ATOM 2808 C C . ALA A 1 358 ? -10.778 -5.964 23.745 1.00 97.12 358 ALA A C 1
ATOM 2810 O O . ALA A 1 358 ? -11.897 -6.099 24.243 1.00 97.12 358 ALA A O 1
ATOM 2811 N N . GLU A 1 359 ? -9.756 -5.494 24.459 1.00 97.69 359 GLU A N 1
ATOM 2812 C CA . GLU A 1 359 ? -9.848 -5.172 25.881 1.00 97.69 359 GLU A CA 1
ATOM 2813 C C . GLU A 1 359 ? -10.359 -3.746 26.127 1.00 97.69 359 GLU A C 1
ATOM 2815 O O . GLU A 1 359 ? -10.326 -2.874 25.253 1.00 97.69 359 GLU A O 1
ATOM 2820 N N . ALA A 1 360 ? -10.838 -3.509 27.350 1.00 97.88 360 ALA A N 1
ATOM 2821 C CA . ALA A 1 360 ? -11.177 -2.170 27.805 1.00 97.88 360 ALA A CA 1
ATOM 2822 C C . ALA A 1 360 ? -9.903 -1.333 27.995 1.00 97.88 360 ALA A C 1
ATOM 2824 O O . ALA A 1 360 ? -8.855 -1.848 28.387 1.00 97.88 360 ALA A O 1
ATOM 2825 N N . TYR A 1 361 ? -10.004 -0.024 27.781 1.00 97.88 361 TYR A N 1
ATOM 2826 C CA . TYR A 1 361 ? -8.894 0.903 27.970 1.00 97.88 361 TYR A CA 1
ATOM 2827 C C . TYR A 1 361 ? -9.368 2.182 28.651 1.00 97.88 361 TYR A C 1
ATOM 2829 O O . TYR A 1 361 ? -10.289 2.840 28.169 1.00 97.88 361 TYR A O 1
ATOM 2837 N N . THR A 1 362 ? -8.682 2.586 29.718 1.00 97.25 362 THR A N 1
ATOM 2838 C CA . THR A 1 362 ? -8.945 3.851 30.415 1.00 97.25 362 THR A CA 1
ATOM 2839 C C . THR A 1 362 ? -7.710 4.745 30.331 1.00 97.25 362 THR A C 1
ATOM 2841 O O . THR A 1 362 ? -6.678 4.393 30.906 1.00 97.25 362 THR A O 1
ATOM 2844 N N . PRO A 1 363 ? -7.784 5.892 29.632 1.00 96.06 363 PRO A N 1
ATOM 2845 C CA . PRO A 1 363 ? -6.684 6.850 29.587 1.00 96.06 363 PRO A CA 1
ATOM 2846 C C . PRO A 1 363 ? -6.358 7.424 30.973 1.00 96.06 363 PRO A C 1
ATOM 2848 O O . PRO A 1 363 ? -7.256 7.747 31.748 1.00 96.06 363 PRO A O 1
ATOM 2851 N N . GLU A 1 364 ? -5.065 7.594 31.261 1.00 94.81 364 GLU A N 1
ATOM 2852 C CA . GLU A 1 364 ? -4.579 8.242 32.494 1.00 94.81 364 GLU A CA 1
ATOM 2853 C C . GLU A 1 364 ? -4.732 9.773 32.456 1.00 94.81 364 GLU A C 1
ATOM 2855 O O . GLU A 1 364 ? -4.799 10.426 33.494 1.00 94.81 364 GLU A O 1
ATOM 2860 N N . GLU A 1 365 ? -4.761 10.351 31.253 1.00 96.50 365 GLU A N 1
ATOM 2861 C CA . GLU A 1 365 ? -4.877 11.785 30.997 1.00 96.50 365 GLU A CA 1
ATOM 2862 C C . GLU A 1 365 ? -5.630 12.011 29.681 1.00 96.50 365 GLU A C 1
ATOM 2864 O O . GLU A 1 365 ? -5.449 11.273 28.710 1.00 96.50 365 GLU A O 1
ATOM 2869 N N . TYR A 1 366 ? -6.421 13.083 29.624 1.00 97.75 366 TYR A N 1
ATOM 2870 C CA . TYR A 1 366 ? -7.179 13.490 28.444 1.00 97.75 366 TYR A CA 1
ATOM 2871 C C . TYR A 1 366 ? -6.628 14.803 27.894 1.00 97.75 366 TYR A C 1
ATOM 2873 O O . TYR A 1 366 ? -6.676 15.837 28.562 1.00 97.75 366 TYR A O 1
ATOM 2881 N N . THR A 1 367 ? -6.104 14.775 26.666 1.00 97.75 367 THR A N 1
ATOM 2882 C CA . THR A 1 367 ? -5.515 15.951 26.008 1.00 97.75 367 THR A CA 1
ATOM 2883 C C . THR A 1 367 ? -6.495 16.582 25.025 1.00 97.75 367 THR A C 1
ATOM 2885 O O . THR A 1 367 ? -6.911 15.959 24.052 1.00 97.75 367 THR A O 1
ATOM 2888 N N . VAL A 1 368 ? -6.812 17.857 25.233 1.00 97.31 368 VAL A N 1
ATOM 2889 C CA . VAL A 1 368 ? -7.629 18.670 24.327 1.00 97.31 368 VAL A CA 1
ATOM 2890 C C . VAL A 1 368 ? -6.752 19.752 23.710 1.00 97.31 368 VAL A C 1
ATOM 2892 O O . VAL A 1 368 ? -6.020 20.447 24.415 1.00 97.31 368 VAL A O 1
ATOM 2895 N N . ILE A 1 369 ? -6.833 19.923 22.395 1.00 96.31 369 ILE A N 1
ATOM 2896 C CA . ILE A 1 369 ? -6.114 20.977 21.678 1.00 96.31 369 ILE A CA 1
ATOM 2897 C C . ILE A 1 369 ? -7.070 21.998 21.084 1.00 96.31 369 ILE A C 1
ATOM 2899 O O . ILE A 1 369 ? -8.186 21.656 20.700 1.00 96.31 369 ILE A O 1
ATOM 2903 N N . ARG A 1 370 ? -6.608 23.243 20.959 1.00 95.62 370 ARG A N 1
ATOM 2904 C CA . ARG A 1 370 ? -7.256 24.249 20.116 1.00 95.62 370 ARG A CA 1
ATOM 2905 C C . ARG A 1 370 ? -6.594 24.234 18.750 1.00 95.62 370 ARG A C 1
ATOM 2907 O O . ARG A 1 370 ? -5.383 24.449 18.643 1.00 95.62 370 ARG A O 1
ATOM 2914 N N . ARG A 1 371 ? -7.384 23.976 17.717 1.00 93.94 371 ARG A N 1
ATOM 2915 C CA . ARG A 1 371 ? -6.944 23.989 16.328 1.00 93.94 371 ARG A CA 1
ATOM 2916 C C . ARG A 1 371 ? -6.989 25.408 15.777 1.00 93.94 371 ARG A C 1
ATOM 2918 O O . ARG A 1 371 ? -7.960 26.134 15.968 1.00 93.94 371 ARG A O 1
ATOM 2925 N N . GLU A 1 372 ? -5.955 25.772 15.029 1.00 92.88 372 GLU A N 1
ATOM 2926 C CA . GLU A 1 372 ? -5.969 26.951 14.164 1.00 92.88 372 GLU A CA 1
ATOM 2927 C C . GLU A 1 372 ? -5.485 26.576 12.757 1.00 92.88 372 GLU A C 1
ATOM 2929 O O . GLU A 1 372 ? -4.600 25.724 12.619 1.00 92.88 372 GLU A O 1
ATOM 2934 N N . PRO A 1 373 ? -6.033 27.198 11.699 1.00 90.75 373 PRO A N 1
ATOM 2935 C CA . PRO A 1 373 ? -5.472 27.080 10.364 1.00 90.75 373 PRO A CA 1
ATOM 2936 C C . PRO A 1 373 ? -4.046 27.627 10.324 1.00 90.75 373 PRO A C 1
ATOM 2938 O O . PRO A 1 373 ? -3.740 28.662 10.922 1.00 90.75 373 PRO A O 1
ATOM 2941 N N . THR A 1 374 ? -3.171 26.966 9.577 1.00 86.75 374 THR A N 1
ATOM 2942 C CA . THR A 1 374 ? -1.839 27.500 9.307 1.00 86.75 374 THR A CA 1
ATOM 2943 C C . THR A 1 374 ? -1.944 28.676 8.339 1.00 86.75 374 THR A C 1
ATOM 2945 O O . THR A 1 374 ? -2.708 28.667 7.375 1.00 86.75 374 THR A O 1
ATOM 2948 N N . SER A 1 375 ? -1.136 29.709 8.574 1.00 77.56 375 SER A N 1
ATOM 2949 C CA . SER A 1 375 ? -0.921 30.794 7.608 1.00 77.56 375 SER A CA 1
ATOM 2950 C C . SER A 1 375 ? 0.149 30.446 6.565 1.00 77.56 375 SER A C 1
ATOM 2952 O O . SER A 1 375 ? 0.390 31.213 5.632 1.00 77.56 375 SER A O 1
ATOM 2954 N N . SER A 1 376 ? 0.807 29.292 6.713 1.00 66.69 376 SER A N 1
ATOM 2955 C CA . SER A 1 376 ? 1.825 28.810 5.790 1.00 66.69 376 SER A CA 1
ATOM 2956 C C . SER A 1 376 ? 1.179 28.170 4.556 1.00 66.69 376 SER A C 1
ATOM 2958 O O . SER A 1 376 ? 0.263 27.360 4.647 1.00 66.69 376 SER A O 1
ATOM 2960 N N . GLY A 1 377 ? 1.696 28.483 3.364 1.00 67.50 377 GLY A N 1
ATOM 2961 C CA . GLY A 1 377 ? 1.260 27.861 2.104 1.00 67.50 377 GLY A CA 1
ATOM 2962 C C . GLY A 1 377 ? 1.653 26.383 1.949 1.00 67.50 377 GLY A C 1
ATOM 2963 O O . GLY A 1 377 ? 1.564 25.850 0.847 1.00 67.50 377 GLY A O 1
ATOM 2964 N N . GLY A 1 378 ? 2.127 25.735 3.018 1.00 77.12 378 GLY A N 1
ATOM 2965 C CA . GLY A 1 378 ? 2.600 24.352 3.013 1.00 77.12 378 GLY A CA 1
ATOM 2966 C C . GLY A 1 378 ? 1.467 23.318 2.945 1.00 77.12 378 GLY A C 1
ATOM 2967 O O . GLY A 1 378 ? 0.287 23.680 2.985 1.00 77.12 378 GLY A O 1
ATOM 2968 N N . PRO A 1 379 ? 1.807 22.021 2.838 1.00 79.25 379 PRO A N 1
ATOM 2969 C CA . PRO A 1 379 ? 0.818 20.946 2.740 1.00 79.25 379 PRO A CA 1
ATOM 2970 C C . PRO A 1 379 ? 0.011 20.775 4.035 1.00 79.25 379 PRO A C 1
ATOM 2972 O O . PRO A 1 379 ? -1.186 20.516 3.973 1.00 79.25 379 PRO A O 1
ATOM 2975 N N . ILE A 1 380 ? 0.632 21.003 5.199 1.00 86.75 380 ILE A N 1
ATOM 2976 C CA . ILE A 1 380 ? -0.026 20.910 6.508 1.00 86.75 380 ILE A CA 1
ATOM 2977 C C . ILE A 1 380 ? -0.857 22.169 6.764 1.00 86.75 380 ILE A C 1
ATOM 2979 O O . ILE A 1 380 ? -0.326 23.283 6.802 1.00 86.75 380 ILE A O 1
ATOM 2983 N N . LYS A 1 381 ? -2.167 21.978 6.943 1.00 88.94 381 LYS A N 1
ATOM 2984 C CA . LYS A 1 381 ? -3.155 23.065 7.035 1.00 88.94 381 LYS A CA 1
ATOM 2985 C C . LYS A 1 381 ? -3.539 23.450 8.458 1.00 88.94 381 LYS A C 1
ATOM 2987 O O . LYS A 1 381 ? -4.194 24.471 8.635 1.00 88.94 381 LYS A O 1
ATOM 2992 N N . ASN A 1 382 ? -3.141 22.662 9.453 1.00 92.94 382 ASN A N 1
ATOM 2993 C CA . ASN A 1 382 ? -3.558 22.832 10.841 1.00 92.94 382 ASN A CA 1
ATOM 2994 C C . ASN A 1 382 ? -2.344 22.984 11.768 1.00 92.94 382 ASN A C 1
ATOM 2996 O O . ASN A 1 382 ? -1.304 22.362 11.556 1.00 92.94 382 ASN A O 1
ATOM 3000 N N . GLN A 1 383 ? -2.468 23.820 12.796 1.00 94.19 383 GLN A N 1
ATOM 3001 C CA . GLN A 1 383 ? -1.479 23.968 13.866 1.00 94.19 383 GLN A CA 1
ATOM 3002 C C . GLN A 1 383 ? -2.132 23.833 15.240 1.00 94.19 383 GLN A C 1
ATOM 3004 O O . GLN A 1 383 ? -3.313 24.146 15.421 1.00 94.19 383 GLN A O 1
ATOM 3009 N N . VAL A 1 384 ? -1.347 23.365 16.210 1.00 94.62 384 VAL A N 1
ATOM 3010 C CA . VAL A 1 384 ? -1.746 23.316 17.619 1.00 94.62 384 VAL A CA 1
ATOM 3011 C C . VAL A 1 384 ? -1.548 24.704 18.221 1.00 94.62 384 VAL A C 1
ATOM 3013 O O . VAL A 1 384 ? -0.414 25.147 18.401 1.00 94.62 384 VAL A O 1
ATOM 3016 N N . ALA A 1 385 ? -2.649 25.393 18.515 1.00 92.88 385 ALA A N 1
ATOM 3017 C CA . ALA A 1 385 ? -2.620 26.753 19.048 1.00 92.88 385 ALA A CA 1
ATOM 3018 C C . ALA A 1 385 ? -2.581 26.798 20.579 1.00 92.88 385 ALA A C 1
ATOM 3020 O O . ALA A 1 385 ? -1.991 27.705 21.160 1.00 92.88 385 ALA A O 1
ATOM 3021 N N . ASP A 1 386 ? -3.229 25.837 21.234 1.00 93.69 386 ASP A N 1
ATOM 3022 C CA . ASP A 1 386 ? -3.217 25.683 22.688 1.00 93.69 386 ASP A CA 1
ATOM 3023 C C . ASP A 1 386 ? -3.445 24.209 23.051 1.00 93.69 386 ASP A C 1
ATOM 3025 O O . ASP A 1 386 ? -4.001 23.448 22.254 1.00 93.69 386 ASP A O 1
ATOM 3029 N N . VAL A 1 387 ? -3.012 23.816 24.248 1.00 95.38 387 VAL A N 1
ATOM 3030 C CA . VAL A 1 387 ? -3.142 22.460 24.790 1.00 95.38 387 VAL A CA 1
ATOM 3031 C C . VAL A 1 387 ? -3.678 22.544 26.218 1.00 95.38 387 VAL A C 1
ATOM 3033 O O . VAL A 1 387 ? -3.185 23.307 27.054 1.00 95.38 387 VAL A O 1
ATOM 3036 N N . ARG A 1 388 ? -4.693 21.737 26.511 1.00 96.69 388 ARG A N 1
ATOM 3037 C CA . ARG A 1 388 ? -5.276 21.544 27.839 1.00 96.69 388 ARG A CA 1
ATOM 3038 C C . ARG A 1 388 ? -5.278 20.057 28.166 1.00 96.69 388 ARG A C 1
ATOM 3040 O O . ARG A 1 388 ? -5.431 19.224 27.278 1.00 96.69 388 ARG 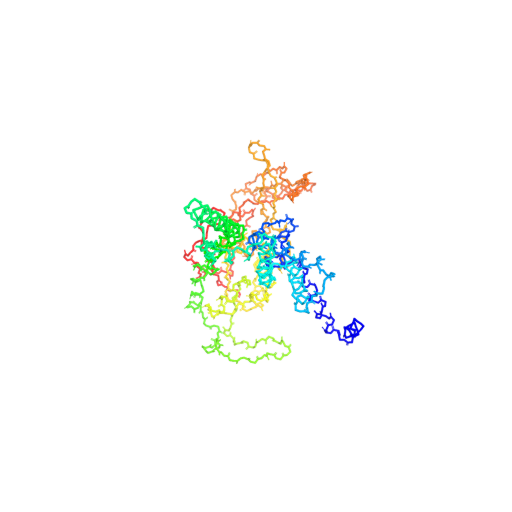A O 1
ATOM 3047 N N . ARG A 1 389 ? -5.072 19.737 29.439 1.00 97.25 389 ARG A N 1
ATOM 3048 C CA . ARG A 1 389 ? -5.008 18.369 29.956 1.00 97.25 389 ARG A CA 1
ATOM 3049 C C . ARG A 1 389 ? -5.961 18.239 31.125 1.00 97.25 389 ARG A C 1
ATOM 3051 O O . ARG A 1 389 ? -6.027 19.152 31.948 1.00 97.25 389 ARG A O 1
ATOM 3058 N N . PHE A 1 390 ? -6.671 17.125 31.176 1.00 97.88 390 PHE A N 1
ATOM 3059 C CA . PHE A 1 390 ? -7.680 16.835 32.186 1.00 97.88 390 PHE A CA 1
ATOM 3060 C C . PHE A 1 390 ? -7.441 15.448 32.770 1.00 97.88 390 PHE A C 1
ATOM 3062 O O . PHE A 1 390 ? -6.931 14.562 32.081 1.00 97.88 390 PHE A O 1
ATOM 3069 N N . ALA A 1 391 ? -7.815 15.268 34.036 1.00 96.69 391 ALA A N 1
ATOM 3070 C CA . ALA A 1 391 ? -7.676 13.988 34.724 1.00 96.69 391 ALA A CA 1
ATOM 3071 C C . ALA A 1 391 ? -8.813 13.021 34.365 1.00 96.69 391 ALA A C 1
ATOM 3073 O O . ALA A 1 391 ? -8.632 11.809 34.425 1.00 96.69 391 ALA A O 1
ATOM 3074 N N . THR A 1 392 ? -9.981 13.547 33.983 1.00 96.81 392 THR A N 1
ATOM 3075 C CA . THR A 1 392 ? -11.170 12.746 33.662 1.00 96.81 392 THR A CA 1
ATOM 3076 C C . THR A 1 392 ? -11.738 13.082 32.286 1.00 96.81 392 THR A C 1
ATOM 3078 O O . THR A 1 392 ? -11.562 14.189 31.763 1.00 96.81 392 THR A O 1
ATOM 3081 N N . TYR A 1 393 ? -12.435 12.111 31.695 1.00 96.75 393 TYR A N 1
ATOM 3082 C CA . TYR A 1 393 ? -13.072 12.270 30.391 1.00 96.75 393 TYR A CA 1
ATOM 3083 C C . TYR A 1 393 ? -14.225 13.282 30.458 1.00 96.75 393 TYR A C 1
ATOM 3085 O O . TYR A 1 393 ? -14.418 14.098 29.553 1.00 96.75 393 TYR A O 1
ATOM 3093 N N . GLU A 1 394 ? -14.962 13.278 31.566 1.00 96.88 394 GLU A N 1
ATOM 3094 C CA . GLU A 1 394 ? -16.073 14.180 31.849 1.00 96.88 394 GLU A CA 1
ATOM 3095 C C . GLU A 1 394 ? -15.602 15.637 31.929 1.00 96.88 394 GLU A C 1
ATOM 3097 O O . GLU A 1 394 ? -16.234 16.519 31.353 1.00 96.88 394 GLU A O 1
ATOM 3102 N N . GLU A 1 395 ? -14.466 15.909 32.579 1.00 96.88 395 GLU A N 1
ATOM 3103 C CA . GLU A 1 395 ? -13.884 17.257 32.620 1.00 96.88 395 GLU A CA 1
ATOM 3104 C C . GLU A 1 395 ? -13.448 17.734 31.231 1.00 96.88 395 GLU A C 1
ATOM 3106 O O . GLU A 1 395 ? -13.728 18.875 30.854 1.00 96.88 395 GLU A O 1
ATOM 3111 N N . ALA A 1 396 ? -12.796 16.864 30.451 1.00 96.50 396 ALA A N 1
ATOM 3112 C CA . ALA A 1 396 ? -12.348 17.199 29.102 1.00 96.50 396 ALA A CA 1
ATOM 3113 C C . ALA A 1 396 ? -13.527 17.529 28.174 1.00 96.50 396 ALA A C 1
ATOM 3115 O O . ALA A 1 396 ? -13.504 18.530 27.452 1.00 96.50 396 ALA A O 1
ATOM 3116 N N . THR A 1 397 ? -14.580 16.711 28.212 1.00 95.69 397 THR A N 1
ATOM 3117 C CA . THR A 1 397 ? -15.790 16.908 27.402 1.00 95.69 397 THR A CA 1
ATOM 3118 C C . THR A 1 397 ? -16.601 18.118 27.866 1.00 95.69 397 THR A C 1
ATOM 3120 O O . THR A 1 397 ? -17.055 18.898 27.026 1.00 95.69 397 THR A O 1
ATOM 3123 N N . ALA A 1 398 ? -16.714 18.351 29.178 1.00 96.00 398 ALA A N 1
ATOM 3124 C CA . ALA A 1 398 ? -17.348 19.548 29.726 1.00 96.00 398 ALA A CA 1
ATOM 3125 C C . ALA A 1 398 ? -16.613 20.830 29.307 1.00 96.00 398 ALA A C 1
ATOM 3127 O O . ALA A 1 398 ? -17.258 21.816 28.946 1.00 96.00 398 ALA A O 1
ATOM 3128 N N . PHE A 1 399 ? -15.276 20.814 29.300 1.00 96.31 399 PHE A N 1
ATOM 3129 C CA . PHE A 1 399 ? -14.476 21.935 28.811 1.00 96.31 399 PHE A CA 1
ATOM 3130 C C . PHE A 1 399 ? -14.738 22.222 27.327 1.00 96.31 399 PHE A C 1
ATOM 3132 O O . PHE A 1 399 ? -15.000 23.372 26.973 1.00 96.31 399 PHE A O 1
ATOM 3139 N N . ILE A 1 400 ? -14.722 21.194 26.469 1.00 94.62 400 ILE A N 1
ATOM 3140 C CA . ILE A 1 400 ? -15.013 21.349 25.032 1.00 94.62 400 ILE A CA 1
ATOM 3141 C C . ILE A 1 400 ? -16.421 21.928 24.823 1.00 94.62 400 ILE A C 1
ATOM 3143 O O . ILE A 1 400 ? -16.589 22.862 24.042 1.00 94.62 400 ILE A O 1
ATOM 3147 N N . ALA A 1 401 ? -17.423 21.427 25.554 1.00 93.19 401 ALA A N 1
ATOM 3148 C CA . ALA A 1 401 ? -18.800 21.906 25.452 1.00 93.19 401 ALA A CA 1
ATOM 3149 C C . ALA A 1 401 ? -18.953 23.381 25.873 1.00 93.19 401 ALA A C 1
ATOM 3151 O O . ALA A 1 401 ? -19.705 24.130 25.248 1.00 93.19 401 ALA A O 1
ATOM 3152 N N . GLN A 1 402 ? -18.227 23.821 26.906 1.00 92.38 402 GLN A N 1
ATOM 3153 C CA . GLN A 1 402 ? -18.230 25.218 27.357 1.00 92.38 402 GLN A CA 1
ATOM 3154 C C . GLN A 1 402 ? -17.487 26.148 26.389 1.00 92.38 402 GLN A C 1
ATOM 3156 O O . GLN A 1 402 ? -17.909 27.283 26.180 1.00 92.38 402 GLN A O 1
ATOM 3161 N N . ALA A 1 403 ? -16.405 25.674 25.769 1.00 88.50 403 ALA A N 1
ATOM 3162 C CA . ALA A 1 403 ? -15.555 26.452 24.869 1.00 88.50 403 ALA A CA 1
ATOM 3163 C C . ALA A 1 403 ? -16.021 26.434 23.394 1.00 88.50 403 ALA A C 1
ATOM 3165 O O . ALA A 1 403 ? -15.201 26.606 22.493 1.00 88.50 403 ALA A O 1
ATOM 3166 N N . SER A 1 404 ? -17.325 26.248 23.151 1.00 74.94 404 SER A N 1
ATOM 3167 C CA . SER A 1 404 ? -17.922 25.965 21.830 1.00 74.94 404 SER A CA 1
ATOM 3168 C C . SER A 1 404 ? -17.644 26.988 20.715 1.00 74.94 404 SER A C 1
ATOM 3170 O O . SER A 1 404 ? -17.733 26.638 19.540 1.00 74.94 404 SER A O 1
ATOM 3172 N N . GLU A 1 405 ? -17.287 28.233 21.045 1.00 78.38 405 GLU A N 1
ATOM 3173 C CA . GLU A 1 405 ? -16.938 29.263 20.050 1.00 78.38 405 GLU A CA 1
ATOM 3174 C C . GLU A 1 405 ? -15.548 29.060 19.416 1.00 78.38 405 GLU A C 1
ATOM 3176 O O . GLU A 1 405 ? -15.239 29.669 18.391 1.00 78.38 405 GLU A O 1
ATOM 3181 N N . ALA A 1 406 ? -14.699 28.212 20.003 1.00 80.81 406 ALA A N 1
ATOM 3182 C CA . ALA A 1 406 ? -13.363 27.897 19.507 1.00 80.81 406 ALA A CA 1
ATOM 3183 C C . ALA A 1 406 ? -13.259 26.426 19.067 1.00 80.81 406 ALA A C 1
ATOM 3185 O O . ALA A 1 406 ? -13.885 25.549 19.655 1.00 80.81 406 ALA A O 1
ATOM 3186 N N . ASP A 1 407 ? -12.432 26.149 18.050 1.00 91.12 407 ASP A N 1
ATOM 3187 C CA . ASP A 1 407 ? -12.230 24.804 17.476 1.00 91.12 407 ASP A CA 1
ATOM 3188 C C . ASP A 1 407 ? -11.363 23.927 18.406 1.00 91.12 407 ASP A C 1
ATOM 3190 O O . ASP A 1 407 ? -10.175 23.694 18.161 1.00 91.12 407 ASP A O 1
ATOM 3194 N N . TRP A 1 408 ? -11.934 23.524 19.546 1.00 94.69 408 TRP A N 1
ATOM 3195 C CA . TRP A 1 408 ? -11.321 22.608 20.507 1.00 94.69 408 TRP A CA 1
ATOM 3196 C C . TRP A 1 408 ? -11.676 21.158 20.190 1.00 94.69 408 TRP A C 1
ATOM 3198 O O . TRP A 1 408 ? -12.837 20.831 19.953 1.00 94.69 408 TRP A O 1
ATOM 3208 N N . ARG A 1 409 ? -10.685 20.264 20.256 1.00 94.62 409 ARG A N 1
ATOM 3209 C CA . ARG A 1 409 ? -10.887 18.830 20.022 1.00 94.62 409 ARG A CA 1
ATOM 3210 C C . ARG A 1 409 ? -10.045 17.978 20.960 1.00 94.62 409 ARG A C 1
ATOM 3212 O O . ARG A 1 409 ? -8.891 18.304 21.237 1.00 94.62 409 ARG A O 1
ATOM 3219 N N . LEU A 1 410 ? -10.626 16.876 21.423 1.00 96.88 410 LEU A N 1
ATOM 3220 C CA . LEU A 1 410 ? -9.919 15.821 22.143 1.00 96.88 410 LEU A CA 1
ATOM 3221 C C . LEU A 1 410 ? -9.032 15.043 21.163 1.00 96.88 410 LEU A C 1
ATOM 3223 O O . LEU A 1 410 ? -9.483 14.700 20.071 1.00 96.88 410 LEU A O 1
ATOM 3227 N N . VAL A 1 411 ? -7.778 14.792 21.530 1.00 97.56 411 VAL A N 1
ATOM 3228 C CA . VAL A 1 411 ? -6.789 14.153 20.653 1.00 97.56 411 VAL A CA 1
ATOM 3229 C C . VAL A 1 411 ? -5.870 13.219 21.430 1.00 97.56 411 VAL A C 1
ATOM 3231 O O . VAL A 1 411 ? -5.618 13.415 22.618 1.00 97.56 411 VAL A O 1
ATOM 3234 N N . GLY A 1 412 ? -5.307 12.241 20.730 1.00 96.50 412 GLY A N 1
ATOM 3235 C CA . GLY A 1 412 ? -4.195 11.428 21.201 1.00 96.50 412 GLY A CA 1
ATOM 3236 C C . GLY A 1 412 ? -2.998 11.537 20.260 1.00 96.50 412 GLY A C 1
ATOM 3237 O O . GLY A 1 412 ? -3.131 11.825 19.073 1.00 96.50 412 GLY A O 1
ATOM 3238 N N . THR A 1 413 ? -1.799 11.335 20.799 1.00 94.19 413 THR A N 1
ATOM 3239 C CA . THR A 1 413 ? -0.529 11.407 20.050 1.00 94.19 413 THR A CA 1
ATOM 3240 C C . THR A 1 413 ? 0.035 10.030 19.712 1.00 94.19 413 THR A C 1
ATOM 3242 O O . THR A 1 413 ? 1.068 9.929 19.056 1.00 94.19 413 THR A O 1
ATOM 3245 N N . ASN A 1 414 ? -0.608 8.963 20.187 1.00 94.38 414 ASN A N 1
ATOM 3246 C CA . ASN A 1 414 ? -0.149 7.594 20.015 1.00 94.38 414 ASN A CA 1
ATOM 3247 C C . ASN A 1 414 ? -1.354 6.687 19.714 1.00 94.38 414 ASN A C 1
ATOM 3249 O O . ASN A 1 414 ? -2.310 6.693 20.492 1.00 94.38 414 ASN A O 1
ATOM 3253 N N . PRO A 1 415 ? -1.330 5.889 18.635 1.00 95.31 415 PRO A N 1
ATOM 3254 C CA . PRO A 1 415 ? -2.458 5.033 18.274 1.00 95.31 415 PRO A CA 1
ATOM 3255 C C . PRO A 1 415 ? -2.719 3.902 19.289 1.00 95.31 415 PRO A C 1
ATOM 3257 O O . PRO A 1 415 ? -3.825 3.372 19.331 1.00 95.31 415 PRO A O 1
ATOM 3260 N N . PHE A 1 416 ? -1.750 3.566 20.147 1.00 95.75 416 PHE A N 1
ATOM 3261 C CA . PHE A 1 416 ? -1.858 2.550 21.206 1.00 95.75 416 PHE A CA 1
ATOM 3262 C C . PHE A 1 416 ? -2.191 3.132 22.589 1.00 95.75 416 PHE A C 1
ATOM 3264 O O . PHE A 1 416 ? -2.227 2.406 23.580 1.00 95.75 416 PHE A O 1
ATOM 3271 N N . LYS A 1 417 ? -2.418 4.448 22.682 1.00 95.56 417 LYS A N 1
ATOM 3272 C CA . LYS A 1 417 ? -2.906 5.111 23.897 1.00 95.56 417 LYS A CA 1
ATOM 3273 C C . LYS A 1 417 ? -4.158 5.892 23.545 1.00 95.56 417 LYS A C 1
ATOM 3275 O O . LYS A 1 417 ? -4.059 6.953 22.932 1.00 95.56 417 LYS A O 1
ATOM 3280 N N . SER A 1 418 ? -5.321 5.333 23.873 1.00 96.75 418 SER A N 1
ATOM 3281 C CA . SER A 1 418 ? -6.597 5.930 23.481 1.00 96.75 418 SER A CA 1
ATOM 3282 C C . SER A 1 418 ? -6.755 7.337 24.048 1.00 96.75 418 SER A C 1
ATOM 3284 O O . SER A 1 418 ? -6.358 7.606 25.179 1.00 96.75 418 SER A O 1
ATOM 3286 N N . ALA A 1 419 ? -7.364 8.228 23.267 1.00 96.75 419 ALA A N 1
ATOM 3287 C CA . ALA A 1 419 ? -7.778 9.547 23.742 1.00 96.75 419 ALA A CA 1
ATOM 3288 C C . ALA A 1 419 ? -9.121 9.512 24.493 1.00 96.75 419 ALA A C 1
ATOM 3290 O O . ALA A 1 419 ? -9.528 10.519 25.064 1.00 96.75 419 ALA A O 1
ATOM 3291 N N . VAL A 1 420 ? -9.821 8.373 24.472 1.00 97.56 420 VAL A N 1
ATOM 3292 C CA . VAL A 1 420 ? -11.136 8.163 25.094 1.00 97.56 420 VAL A CA 1
ATOM 3293 C C . VAL A 1 420 ? -11.181 6.844 25.864 1.00 97.56 420 VAL A C 1
ATOM 3295 O O . VAL A 1 420 ? -10.432 5.926 25.517 1.00 97.56 420 VAL A O 1
ATOM 3298 N N . PRO A 1 421 ? -12.054 6.704 26.876 1.00 97.88 421 PRO A N 1
ATOM 3299 C CA . PRO A 1 421 ? -12.336 5.401 27.460 1.00 97.88 421 PRO A CA 1
ATOM 3300 C C . PRO A 1 421 ? -12.904 4.460 26.393 1.00 97.88 421 PRO A C 1
ATOM 3302 O O . PRO A 1 421 ? -13.697 4.880 25.548 1.00 97.88 421 PRO A O 1
ATOM 3305 N N . LEU A 1 422 ? -12.487 3.199 26.427 1.00 98.12 422 LEU A N 1
ATOM 3306 C CA . LEU A 1 422 ? -12.968 2.141 25.547 1.00 98.12 422 LEU A CA 1
ATOM 3307 C C . LEU A 1 422 ? -13.480 0.987 26.401 1.00 98.12 422 LEU A C 1
ATOM 3309 O O . LEU A 1 422 ? -12.775 0.523 27.297 1.00 98.12 422 LEU A O 1
ATOM 3313 N N . ASP A 1 423 ? -14.670 0.491 26.086 1.00 97.31 423 ASP A N 1
ATOM 3314 C CA . ASP A 1 423 ? -15.175 -0.751 26.664 1.00 97.31 423 ASP A CA 1
ATOM 3315 C C . ASP A 1 423 ? -14.536 -1.966 25.978 1.00 97.31 423 ASP A C 1
ATOM 3317 O O . ASP A 1 423 ? -14.125 -1.899 24.813 1.00 97.31 423 ASP A O 1
ATOM 3321 N N . ALA A 1 424 ? -14.492 -3.101 26.676 1.00 97.38 424 ALA A N 1
ATOM 3322 C CA . ALA A 1 424 ? -14.082 -4.368 26.076 1.00 97.38 424 ALA A CA 1
ATOM 3323 C C . ALA A 1 424 ? -15.129 -4.839 25.056 1.00 97.38 424 ALA A C 1
ATOM 3325 O O . ALA A 1 424 ? 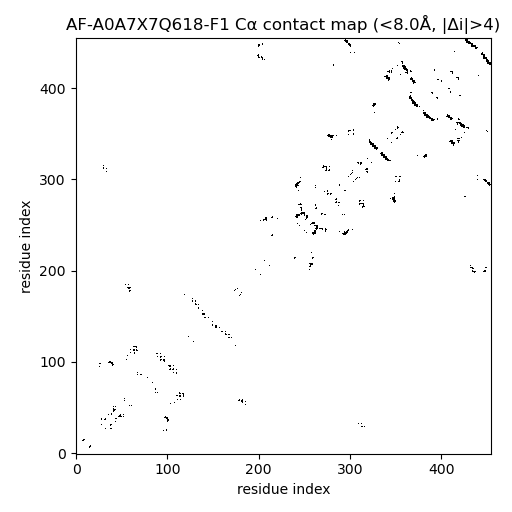-16.332 -4.756 25.322 1.00 97.38 424 ALA A O 1
ATOM 3326 N N . LEU A 1 425 ? -14.673 -5.357 23.915 1.00 97.56 425 LEU A N 1
ATOM 3327 C CA . LEU A 1 425 ? -15.547 -5.963 22.912 1.00 97.56 425 LEU A CA 1
ATOM 3328 C C . LEU A 1 425 ? -16.016 -7.336 23.414 1.00 97.56 425 LEU A C 1
ATOM 3330 O O . LEU A 1 425 ? -15.191 -8.208 23.676 1.00 97.56 425 LEU A O 1
ATOM 3334 N N . GLN A 1 426 ? -17.324 -7.541 23.560 1.00 96.25 426 GLN A N 1
ATOM 3335 C CA . GLN A 1 426 ? -17.870 -8.751 24.193 1.00 96.25 426 GLN A CA 1
ATOM 3336 C C . GLN A 1 426 ? -17.981 -9.943 23.231 1.00 96.25 426 GLN A C 1
ATOM 3338 O O . GLN A 1 426 ? -17.816 -11.088 23.642 1.00 96.25 426 GLN A O 1
ATOM 3343 N N . GLY A 1 427 ? -18.252 -9.690 21.950 1.00 96.00 427 GLY A N 1
ATOM 3344 C CA . GLY A 1 427 ? -18.432 -10.699 20.903 1.00 96.00 427 GLY A CA 1
ATOM 3345 C C . GLY A 1 427 ? -17.137 -11.169 20.238 1.00 96.00 427 GLY A C 1
ATOM 3346 O O . GLY A 1 427 ? -17.200 -11.831 19.202 1.00 96.00 427 GLY A O 1
ATOM 3347 N N . PHE A 1 428 ? -15.972 -10.798 20.778 1.00 97.38 428 PHE A N 1
ATOM 3348 C CA . PHE A 1 428 ? -14.668 -11.044 20.165 1.00 97.38 428 PHE A CA 1
ATOM 3349 C C . PHE A 1 428 ? -13.712 -11.676 21.170 1.00 97.38 428 PHE A C 1
ATOM 3351 O O . PHE A 1 428 ? -13.275 -11.034 22.121 1.00 97.38 428 PHE A O 1
ATOM 3358 N N . ALA A 1 429 ? -13.334 -12.928 20.926 1.00 96.69 429 ALA A N 1
ATOM 3359 C CA . ALA A 1 429 ? -12.335 -13.629 21.725 1.00 96.69 429 ALA A CA 1
ATOM 3360 C C . ALA A 1 429 ? -11.035 -13.777 20.933 1.00 96.69 429 ALA A C 1
ATOM 3362 O O . ALA A 1 429 ? -11.061 -14.216 19.781 1.00 96.69 429 ALA A O 1
ATOM 3363 N N . VAL A 1 430 ? -9.891 -13.454 21.543 1.00 97.25 430 VAL A N 1
ATOM 3364 C CA . VAL A 1 430 ? -8.578 -13.716 20.934 1.00 97.25 430 VAL A CA 1
ATOM 3365 C C . VAL A 1 430 ? -8.433 -15.223 20.717 1.00 97.25 430 VAL A C 1
ATOM 3367 O O . VAL A 1 430 ? -8.498 -16.007 21.663 1.00 97.25 430 VAL A O 1
ATOM 3370 N N . ALA A 1 431 ? -8.251 -15.627 19.463 1.00 97.94 431 ALA A N 1
ATOM 3371 C CA . ALA A 1 431 ? -8.063 -17.021 19.077 1.00 97.94 431 ALA A CA 1
ATOM 3372 C C . ALA A 1 431 ? -6.586 -17.344 18.811 1.00 97.94 431 ALA A C 1
ATOM 3374 O O . ALA A 1 431 ? -6.143 -18.457 19.093 1.00 97.94 431 ALA A O 1
ATOM 3375 N N . TYR A 1 432 ? -5.831 -16.376 18.281 1.00 98.50 432 TYR A N 1
ATOM 3376 C CA . TYR A 1 432 ? -4.412 -16.525 17.971 1.00 98.50 432 TYR A CA 1
ATOM 3377 C C . TYR A 1 432 ? -3.697 -15.174 17.891 1.00 98.50 432 TYR A C 1
ATOM 3379 O O . TYR A 1 432 ? -4.271 -14.180 17.446 1.00 98.50 432 TYR A O 1
ATOM 3387 N N . GLU A 1 433 ? -2.416 -15.164 18.247 1.00 98.38 433 GLU A N 1
ATOM 3388 C CA . GLU A 1 433 ? -1.485 -14.067 17.993 1.00 98.38 433 GLU A CA 1
ATOM 3389 C C . GLU A 1 433 ? -0.200 -14.644 17.392 1.00 98.38 433 GLU A C 1
ATOM 3391 O O . GLU A 1 433 ? 0.289 -15.680 17.846 1.00 98.38 433 GLU A O 1
ATOM 3396 N N . SER A 1 434 ? 0.350 -13.995 16.365 1.00 98.12 434 SER A N 1
ATOM 3397 C CA . SER A 1 434 ? 1.583 -14.463 15.730 1.00 98.12 434 SER A CA 1
ATOM 3398 C C . SER A 1 434 ? 2.794 -14.341 16.658 1.00 98.12 434 SER A C 1
ATOM 3400 O O . SER A 1 434 ? 2.957 -13.325 17.335 1.00 98.12 434 SER A O 1
ATOM 3402 N N . GLU A 1 435 ? 3.709 -15.315 16.611 1.00 97.25 435 GLU A N 1
ATOM 3403 C CA . GLU A 1 435 ? 4.989 -15.220 17.329 1.00 97.25 435 GLU A CA 1
ATOM 3404 C C . GLU A 1 435 ? 5.889 -14.134 16.733 1.00 97.25 435 GLU A C 1
ATOM 3406 O O . GLU A 1 435 ? 6.645 -13.471 17.448 1.00 97.25 435 GLU A O 1
ATOM 3411 N N . ALA A 1 436 ? 5.825 -13.943 15.412 1.00 96.19 436 ALA A N 1
ATOM 3412 C CA . ALA A 1 436 ? 6.481 -12.815 14.772 1.00 96.19 436 ALA A CA 1
ATOM 3413 C C . ALA A 1 436 ? 5.913 -11.488 15.293 1.00 96.19 436 ALA A C 1
ATOM 3415 O O . ALA A 1 436 ? 4.698 -11.301 15.411 1.00 96.19 436 ALA A O 1
ATOM 3416 N N . GLN A 1 437 ? 6.817 -10.553 15.570 1.00 95.25 437 GLN A N 1
ATOM 3417 C CA . GLN A 1 437 ? 6.478 -9.251 16.123 1.00 95.25 437 GLN A CA 1
ATOM 3418 C C . GLN A 1 437 ? 6.749 -8.138 15.115 1.00 95.25 437 GLN A C 1
ATOM 3420 O O . GLN A 1 437 ? 7.743 -8.162 14.386 1.00 95.25 437 GLN A O 1
ATOM 3425 N N . ALA A 1 438 ? 5.889 -7.127 15.127 1.00 92.00 438 ALA A N 1
ATOM 3426 C CA . ALA A 1 438 ? 6.064 -5.892 14.387 1.00 92.00 438 ALA A CA 1
ATOM 3427 C C . ALA A 1 438 ? 6.478 -4.763 15.337 1.00 92.00 438 ALA A C 1
ATOM 3429 O O . ALA A 1 438 ? 5.898 -4.581 16.409 1.00 92.00 438 ALA A O 1
ATOM 3430 N N . PHE A 1 439 ? 7.466 -3.971 14.916 1.00 91.12 439 PHE A N 1
ATOM 3431 C CA . PHE A 1 439 ? 7.827 -2.736 15.604 1.00 91.12 439 PHE A CA 1
ATOM 3432 C C . PHE A 1 439 ? 7.024 -1.563 15.028 1.00 91.12 439 PHE A C 1
ATOM 3434 O O . PHE A 1 439 ? 7.222 -1.165 13.871 1.00 91.12 439 PHE A O 1
ATOM 3441 N N . VAL A 1 440 ? 6.099 -1.018 15.820 1.00 85.62 440 VAL A N 1
ATOM 3442 C CA . VAL A 1 440 ? 5.174 0.047 15.404 1.00 85.62 440 VAL A CA 1
ATOM 3443 C C . VAL A 1 440 ? 5.018 1.076 16.521 1.00 85.62 440 VAL A C 1
ATOM 3445 O O . VAL A 1 440 ? 4.679 0.722 17.644 1.00 85.62 440 VAL A O 1
ATOM 3448 N N . GLU A 1 441 ? 5.276 2.354 16.219 1.00 84.56 441 GLU A N 1
ATOM 3449 C CA . GLU A 1 441 ? 5.167 3.479 17.172 1.00 84.56 441 GLU A CA 1
ATOM 3450 C C . GLU A 1 441 ? 5.867 3.219 18.518 1.00 84.56 441 GLU A C 1
ATOM 3452 O O . GLU A 1 441 ? 5.304 3.430 19.591 1.00 84.56 441 GLU A O 1
ATOM 3457 N N . ALA A 1 442 ? 7.105 2.718 18.447 1.00 85.50 442 ALA A N 1
ATOM 3458 C CA . ALA A 1 442 ? 7.935 2.323 19.589 1.00 85.50 442 ALA A CA 1
ATOM 3459 C C . ALA A 1 442 ? 7.414 1.141 20.433 1.00 85.50 442 ALA A C 1
ATOM 3461 O O . ALA A 1 442 ? 7.988 0.848 21.480 1.00 85.50 442 ALA A O 1
ATOM 3462 N N . ASN A 1 443 ? 6.389 0.426 19.965 1.00 85.12 443 ASN A N 1
ATOM 3463 C CA . ASN A 1 443 ? 5.894 -0.803 20.579 1.00 85.12 443 ASN A CA 1
ATOM 3464 C C . ASN A 1 443 ? 6.347 -2.030 19.786 1.00 85.12 443 ASN A C 1
ATOM 3466 O O . ASN A 1 443 ? 6.460 -1.985 18.560 1.00 85.12 443 ASN A O 1
ATOM 3470 N N . LEU A 1 444 ? 6.574 -3.133 20.498 1.00 92.25 444 LEU A N 1
ATOM 3471 C CA . LEU A 1 444 ? 6.834 -4.449 19.925 1.00 92.25 444 LEU A CA 1
ATOM 3472 C C . LEU A 1 444 ? 5.626 -5.339 20.229 1.00 92.25 444 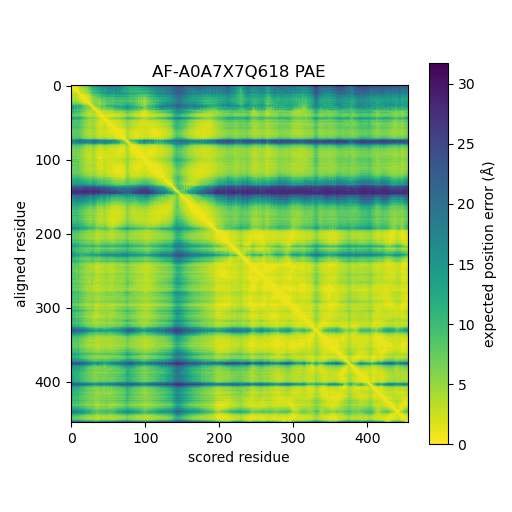LEU A C 1
ATOM 3474 O O . LEU A 1 444 ? 5.417 -5.725 21.377 1.00 92.25 444 LEU A O 1
ATOM 3478 N N . LEU A 1 445 ? 4.807 -5.599 19.213 1.00 93.88 445 LEU A N 1
ATOM 3479 C CA . LEU A 1 445 ? 3.522 -6.298 19.330 1.00 93.88 445 LEU A CA 1
ATOM 3480 C C . LEU A 1 445 ? 3.472 -7.476 18.353 1.00 93.88 445 LEU A C 1
ATOM 3482 O O . LEU A 1 445 ? 4.213 -7.445 17.366 1.00 93.88 445 LEU A O 1
ATOM 3486 N N . PRO A 1 446 ? 2.615 -8.489 18.578 1.00 96.69 446 PRO A N 1
ATOM 3487 C CA . PRO A 1 446 ? 2.324 -9.500 17.566 1.00 96.69 446 PRO A CA 1
ATOM 3488 C C . PRO A 1 446 ? 1.959 -8.841 16.236 1.00 96.69 446 PRO A C 1
ATOM 3490 O O . PRO A 1 446 ? 1.164 -7.904 16.203 1.00 96.69 446 PRO A O 1
ATOM 3493 N N . GLU A 1 447 ? 2.565 -9.298 15.144 1.00 97.00 447 GLU A N 1
ATOM 3494 C CA . GLU A 1 447 ? 2.338 -8.722 13.818 1.00 97.00 447 GLU A CA 1
ATOM 3495 C C . GLU A 1 447 ? 0.881 -8.884 13.360 1.00 97.00 447 GLU A C 1
ATOM 3497 O O . GLU A 1 447 ? 0.312 -7.960 12.769 1.00 97.00 447 GLU A O 1
ATOM 3502 N N . VAL A 1 448 ? 0.288 -10.046 13.648 1.00 98.50 448 VAL A N 1
ATOM 3503 C CA . VAL A 1 448 ? -1.073 -10.421 13.259 1.00 98.50 448 VAL A CA 1
ATOM 3504 C C . VAL A 1 448 ? -1.820 -10.989 14.466 1.00 98.50 448 VAL A C 1
ATOM 3506 O O . VAL A 1 448 ? -1.266 -11.762 15.252 1.00 98.50 448 VAL A O 1
ATOM 3509 N N . ARG A 1 449 ? -3.099 -10.629 14.595 1.00 98.62 449 ARG A N 1
ATOM 3510 C CA . ARG A 1 449 ? -4.031 -11.170 15.592 1.00 98.62 449 ARG A CA 1
ATOM 3511 C C . ARG A 1 449 ? -5.248 -11.762 14.899 1.00 98.62 449 ARG A C 1
ATOM 3513 O O . ARG A 1 449 ? -5.747 -11.193 13.925 1.00 98.62 449 ARG A O 1
ATOM 3520 N N . VAL A 1 450 ? -5.747 -12.874 15.428 1.00 98.81 450 VAL A N 1
ATOM 3521 C CA . VAL A 1 450 ? -6.996 -13.497 14.989 1.00 98.81 450 VAL A CA 1
ATOM 3522 C C . VAL A 1 450 ? -7.979 -13.529 16.143 1.00 98.81 450 VAL A C 1
ATOM 3524 O O . VAL A 1 450 ? -7.664 -14.014 17.230 1.00 98.81 450 VAL A O 1
ATOM 3527 N N . PHE A 1 451 ? -9.188 -13.058 15.879 1.00 98.75 451 PHE A N 1
ATOM 3528 C CA . PHE A 1 451 ? -10.311 -13.099 16.800 1.00 98.75 451 PHE A CA 1
ATOM 3529 C C . PHE A 1 451 ? -11.357 -14.073 16.281 1.00 98.75 451 PHE A C 1
ATOM 3531 O O . PHE A 1 451 ? -11.654 -14.088 15.086 1.00 98.75 451 PHE A O 1
ATOM 3538 N N . ARG A 1 452 ? -11.931 -14.864 17.185 1.00 98.31 452 ARG A N 1
ATOM 3539 C CA . ARG A 1 452 ? -13.168 -15.596 16.936 1.00 98.31 452 ARG A CA 1
ATOM 3540 C C . ARG A 1 452 ? -14.341 -14.684 17.274 1.00 98.31 452 ARG A C 1
ATOM 3542 O O . ARG A 1 452 ? -14.385 -14.130 18.374 1.00 98.31 452 ARG A O 1
ATOM 3549 N N . PHE A 1 453 ? -15.269 -14.552 16.339 1.00 97.56 453 PHE A N 1
ATOM 3550 C CA . PHE A 1 453 ? -16.541 -13.884 16.553 1.00 97.56 453 PHE A CA 1
ATOM 3551 C C . PHE A 1 453 ? -17.524 -14.866 17.203 1.00 97.56 453 PHE A C 1
ATOM 3553 O O . PHE A 1 453 ? -17.611 -16.025 16.799 1.00 97.56 453 PHE A O 1
ATOM 3560 N N . THR A 1 454 ? -18.204 -14.435 18.264 1.00 89.31 454 THR A N 1
ATOM 3561 C CA . THR A 1 454 ? -19.118 -15.285 19.053 1.00 89.31 454 THR A CA 1
ATOM 3562 C C . THR A 1 454 ? -20.553 -14.762 19.083 1.00 89.31 454 THR A C 1
ATOM 3564 O O . THR A 1 454 ? -21.334 -15.203 19.928 1.00 89.31 454 THR A O 1
ATOM 3567 N N . GLY A 1 455 ? -20.859 -13.764 18.250 1.00 72.19 455 GLY A N 1
ATOM 3568 C CA . GLY A 1 455 ? -22.133 -13.046 18.243 1.00 72.19 455 GLY A CA 1
ATOM 3569 C C . GLY A 1 455 ? -23.132 -13.535 17.213 1.00 72.19 455 GLY A C 1
ATOM 3570 O O . GLY A 1 455 ? -22.806 -14.426 16.403 1.00 72.19 455 GLY A O 1
#

Mean predicted aligned error: 7.61 Å

Radius of gyration: 31.75 Å; Cα contacts (8 Å, |Δi|>4): 662; chains: 1; bounding box: 92×63×85 Å

pLDDT: mean 91.49, std 8.0, range [59.94, 98.88]

Foldseek 3Di:
DVVVVVVVLVVDVPVVVVVVCVVCQLADDFLCLLPQQQAFQQQSPPDGDCVSVCLLANLLVVLLVVLLVVLVVCPVDDDDPVSVVLSVQLVVLVSSCRSGVNSSVVNVVSSVVSNVSSLVVVCVVLVLVVLVVLLVDDQPQPPPDDDPRSVVSNVVSVVSNVVSVVSNCVSVVCCCVRHVVSVVVSVVVVVPDDDPDDQLLLVVLQCLQPPDDQQADPCVLVDDDDQDPPNDDDPGPPSAAEEQEAQDCQCVCVPRNVHHYCHHPVRHNNLLSLQLQLDLDLVSNLVSRVVRRHFKYKAFDCCLPVSVQSSQRSVVHGPVVFKAWAWDQDPVRDTDIAIKGALSSCSGPRLCCFLVVLAWADAQKWKKFFWDFDPDPDPHGIYGPDIDMDRDPVVQVVVCVVVVVTRMGIIDRASNHHNDTGHGNPQWDWPDFGPDWDCDPNDTGGRMTMIGGRD

Secondary structure (DSSP, 8-state):
-HHHHHHHHHH-HHHHHHHHHHHHTTS--GGGGGSGGGS-TT-TTSS--SHHHHHHHHHHHHHHHHHHHHHHHGGGS---HHHHHHHHHHHHHHHHHHH-GGGHHHHHHHHHHHHHHHHHHHHHHHTSTTHHHHHHPPP---TT--THHHHHHHHHHHHHHHHHHHHHHHHHHHHIIIIIHHHHHHHHHHHTSPPSS-HHHHHHHHHHHHHS---S-TTGGG---PPPGGGPPP---TT--EEE--GGGHHHIIIII-SEESS-TTSTTHHHHHHHHH--SHHHHHHHHHHTTEEEEEEEHIIIIISHHHHHHHHT--GGGTEEEEEEE-TTS-EEEEEEE-HHHHHSHHHHHHTTTT--B--S-EEEEEEEE-SS-SS--EEEEEEEEESSHHHHHHHHHHTTTS-EEEEBS-TTS-SS-BPPPTTEEEEEE-SSEEEETTEEEESEEEEEE--

Solvent-accessible surface area (backbone atoms only — not comparable to full-atom values): 24450 Å² total; per-residue (Å²): 107,72,68,58,51,54,50,50,37,72,74,30,64,68,57,34,50,51,53,49,51,58,55,53,65,55,60,69,59,74,43,53,63,58,40,69,50,49,25,22,34,47,28,74,80,77,49,84,40,65,62,61,48,39,68,76,36,37,48,38,49,60,40,17,52,51,29,49,50,55,54,64,68,50,67,90,48,96,71,60,69,66,60,54,51,50,51,53,50,42,52,51,31,48,53,47,16,47,40,17,39,67,40,36,74,66,28,50,56,43,32,53,54,26,36,52,49,37,52,51,56,50,34,60,74,76,41,49,72,68,31,57,59,57,67,72,54,74,69,85,63,61,97,83,52,60,71,71,56,37,52,48,45,47,49,49,45,52,49,52,37,51,52,34,51,49,52,51,50,52,51,52,49,46,49,37,63,59,41,47,48,51,41,51,55,49,50,48,56,62,73,67,55,78,70,89,78,44,69,17,57,54,51,45,23,50,44,47,45,74,73,46,82,75,38,64,62,94,58,53,90,79,52,88,77,80,82,52,70,95,76,47,80,78,91,69,60,94,63,47,46,21,33,42,33,58,21,86,46,15,60,52,34,39,73,58,12,68,44,44,45,58,8,24,73,86,59,47,38,28,44,58,39,12,43,33,38,59,22,58,49,70,70,64,28,49,52,52,32,59,76,58,45,36,43,34,39,48,43,38,55,58,50,58,65,78,42,34,53,38,39,33,27,42,46,72,46,60,46,73,71,25,35,49,59,25,37,37,66,48,99,86,65,49,81,39,84,42,64,35,35,28,52,60,38,52,41,7,42,35,32,32,44,56,56,46,67,27,44,58,42,75,52,82,55,26,40,34,34,31,58,38,75,45,92,57,94,56,91,56,53,33,25,62,72,46,80,48,75,28,75,41,68,67,57,43,50,50,49,43,65,73,44,63,94,49,62,53,44,63,33,18,78,45,89,77,46,48,51,48,75,42,74,52,47,84,46,48,43,85,70,46,67,24,89,38,64,37,82,54,97,95,38,81,40,56,25,27,40,32,29,35,48,74,117

Sequence (455 aa):
MALAFITMLLISPSLAGYVRGALDFMVPSGAHLSIMEMHPLLFPGGDFSLWVAWTNYSTALAAAIIALVILLKARNRPRGNEVTLFIVWSVTMFVATLLQRRFGYYFAIDVAVLCGFLVGWLGDRVGIEKQIPVLRQHAAVPAKAKGKSAARALQAHRSEQRAAVLKLVVFTAAVAGLLIVPCVDMARNFATEPGLMTKGWYETLGWLQSSTPEPLDADAYYGLYDEPADRQPFDYPDSAYGVMAWWDYGHWITRLGHRIPVANPFQQGARTAGRFFTAQAEPDGAALLQENGCDYVVVDAKTAVRTFNGVAGWAGQRETDYYDVYLQRDASGTWQPLMLYYPEYYQTMLARLYNFGAEAYTPEEYTVIRREPTSSGGPIKNQVADVRRFATYEEATAFIAQASEADWRLVGTNPFKSAVPLDALQGFAVAYESEAQAFVEANLLPEVRVFRFTG